Protein 9MX3 (pdb70)

Nearest PDB structures (foldseek):
  8hf0-assembly1_D  TM=8.139E-01  e=1.525E-49  Drosophila melanogaster
  7yym-assembly1_A  TM=5.048E-01  e=7.426E-52  Mus musculus
  7v6c-assembly1_A  TM=5.309E-01  e=4.484E-46  Drosophila melanogaster
  8dgj-assembly1_A  TM=4.889E-01  e=6.807E-45  Drosophila melanogaster
  8dgi-assembly1_A  TM=4.932E-01  e=1.978E-42  Drosophila melanogaster

Sequence (641 aa):
EDEFTPRPYQVELLERAMKKNTIVCLGTGSGKTFIAVMLIKELAHEIRGPFNEGGKRTFFLVNTVPLVNQQAKVIRKHTSLKVGEYVGDMGVDSWNKEKWNQEFEKHQVLVMTAQIFLDILNHGFISLSQVNLLIFDECHHAVKNHPYRQIMRHYKNLEQNDRPRILGLTASVINSKCKPNQVEKKIKELEATLNSRVVTASDLEEVAVQKYATKPKEIIVSYNSDRKSDTSEVIENIINQALEQLSNIEETSNLNDTNSLKQIKKVLRDIKNILDELGPWCAHRVIKSRIRQLEKRESETAEELRTIRELLQSIFEQIINVLKNLEKLQKNNSVEFVSPKVKKLLEILKQYFSNNNNSSKELCGIIFVERRYTAYVLYKLLNELSAKRDDDFSFIKCDFVVGHNSSPSSKEKSTEMNSKKQKEVLKKFRKGECNLLVATSVVEEGIDIPKCNLVVRFDLPKNFRSYVQSKGRARAKNSKYIIMVEEDEKNKFQEDLNQYQEIEKILLRLCHNRDAPSEEDFDSFEDELLPPYMPYGTDGPRVTMSSAISLLHRYCSKLPSDRFTTLTPKFTYIEQNNEEENKMFRCTLRLPINSPLREPITGQPMPSKKLAKRSAALEACKKLHEMGELDDHLLPVKISR

Structure (mmCIF, N/CA/C/O backbone):
data_9MX3
#
_entry.id   9MX3
#
_cell.length_a   1.00
_cell.length_b   1.00
_cell.length_c   1.00
_cell.angle_alpha   90.00
_cell.angle_beta   90.00
_cell.angle_gamma   90.00
#
_symmetry.space_group_name_H-M   'P 1'
#
loop_
_entity.id
_entity.type
_entity.pdbx_description
1 polymer AncD1D2
2 polymer 'RNA (27-MER)'
3 polymer 'RNA (27-MER)'
4 non-polymer "ADENOSINE-5'-DIPHOSPHATE"
#
loop_
_atom_site.group_PDB
_atom_site.id
_atom_site.type_symbol
_atom_site.label_atom_id
_atom_site.label_alt_id
_atom_site.label_comp_id
_atom_site.label_asym_id
_atom_site.label_entity_id
_atom_site.label_seq_id
_atom_site.pdbx_PDB_ins_code
_atom_site.Cartn_x
_atom_site.Cartn_y
_atom_site.Cartn_z
_atom_site.occupancy
_atom_site.B_iso_or_equiv
_atom_site.auth_seq_id
_atom_site.auth_comp_id
_atom_site.auth_asym_id
_atom_site.auth_atom_id
_atom_site.pdbx_PDB_model_num
ATOM 1 N N . GLU A 1 6 ? 121.503 148.599 189.410 1.00 211.51 6 GLU A N 1
ATOM 2 C CA . GLU A 1 6 ? 120.159 148.252 188.967 1.00 211.51 6 GLU A CA 1
ATOM 3 C C . GLU A 1 6 ? 120.040 148.356 187.451 1.00 211.51 6 GLU A C 1
ATOM 4 O O . GLU A 1 6 ? 120.493 149.330 186.851 1.00 211.51 6 GLU A O 1
ATOM 10 N N . ASP A 1 7 ? 119.431 147.349 186.837 1.00 201.22 7 ASP A N 1
ATOM 11 C CA . ASP A 1 7 ? 119.190 147.337 185.405 1.00 201.22 7 ASP A CA 1
ATOM 12 C C . ASP A 1 7 ? 117.826 147.940 185.101 1.00 201.22 7 ASP A C 1
ATOM 13 O O . ASP A 1 7 ? 116.968 148.071 185.978 1.00 201.22 7 ASP A O 1
ATOM 18 N N . GLU A 1 8 ? 117.634 148.301 183.834 1.00 197.00 8 GLU A N 1
ATOM 19 C CA . GLU A 1 8 ? 116.365 148.860 183.372 1.00 197.00 8 GLU A CA 1
ATOM 20 C C . GLU A 1 8 ? 115.355 147.720 183.295 1.00 197.00 8 GLU A C 1
ATOM 21 O O . GLU A 1 8 ? 115.213 147.035 182.280 1.00 197.00 8 GLU A O 1
ATOM 27 N N . PHE A 1 9 ? 114.649 147.508 184.409 1.00 189.46 9 PHE A N 1
ATOM 28 C CA . PHE A 1 9 ? 113.693 146.411 184.499 1.00 189.46 9 PHE A CA 1
ATOM 29 C C . PHE A 1 9 ? 112.658 146.478 183.385 1.00 189.46 9 PHE A C 1
ATOM 30 O O . PHE A 1 9 ? 112.289 145.454 182.801 1.00 189.46 9 PHE A O 1
ATOM 38 N N . THR A 1 10 ? 112.186 147.672 183.076 1.00 184.34 10 THR A N 1
ATOM 39 C CA . THR A 1 10 ? 111.216 147.829 182.006 1.00 184.34 10 THR A CA 1
ATOM 40 C C . THR A 1 10 ? 111.929 147.853 180.663 1.00 184.34 10 THR A C 1
ATOM 41 O O . THR A 1 10 ? 112.722 148.771 180.415 1.00 184.34 10 THR A O 1
ATOM 45 N N . PRO A 1 11 ? 111.695 146.888 179.782 1.00 179.83 11 PRO A N 1
ATOM 46 C CA . PRO A 1 11 ? 112.329 146.934 178.464 1.00 179.83 11 PRO A CA 1
ATOM 47 C C . PRO A 1 11 ? 111.707 148.005 177.587 1.00 179.83 11 PRO A C 1
ATOM 48 O O . PRO A 1 11 ? 110.551 148.400 177.764 1.00 179.83 11 PRO A O 1
ATOM 52 N N . ARG A 1 12 ? 112.491 148.477 176.637 1.00 194.09 12 ARG A N 1
ATOM 53 C CA . ARG A 1 12 ? 111.994 149.413 175.647 1.00 194.09 12 ARG A CA 1
ATOM 54 C C . ARG A 1 12 ? 111.166 148.672 174.598 1.00 194.09 12 ARG A C 1
ATOM 55 O O . ARG A 1 12 ? 111.370 147.478 174.369 1.00 194.09 12 ARG A O 1
ATOM 63 N N . PRO A 1 13 ? 110.213 149.357 173.960 1.00 188.14 13 PRO A N 1
ATOM 64 C CA . PRO A 1 13 ? 109.336 148.664 173.000 1.00 188.14 13 PRO A CA 1
ATOM 65 C C . PRO A 1 13 ? 110.078 147.962 171.874 1.00 188.14 13 PRO A C 1
ATOM 66 O O . PRO A 1 13 ? 109.695 146.851 171.484 1.00 188.14 13 PRO A O 1
ATOM 70 N N . TYR A 1 14 ? 111.140 148.573 171.345 1.00 202.01 14 TYR A N 1
ATOM 71 C CA . TYR A 1 14 ? 111.880 147.925 170.269 1.00 202.01 14 TYR A CA 1
ATOM 72 C C . TYR A 1 14 ? 112.610 146.685 170.764 1.00 202.01 14 TYR A C 1
ATOM 73 O O . TYR A 1 14 ? 112.758 145.717 170.012 1.00 202.01 14 TYR A O 1
ATOM 82 N N . GLN A 1 15 ? 113.052 146.685 172.022 1.00 190.50 15 GLN A N 1
ATOM 83 C CA . GLN A 1 15 ? 113.640 145.478 172.591 1.00 190.50 15 GLN A CA 1
ATOM 84 C C . GLN A 1 15 ? 112.629 144.341 172.625 1.00 190.50 15 GLN A C 1
ATOM 85 O O . GLN A 1 15 ? 112.954 143.197 172.279 1.00 190.50 15 GLN A O 1
ATOM 91 N N . VAL A 1 16 ? 111.395 144.635 173.036 1.00 185.73 16 VAL A N 1
ATOM 92 C CA . VAL A 1 16 ? 110.359 143.610 173.083 1.00 185.73 16 VAL A CA 1
ATOM 93 C C . VAL A 1 16 ? 110.041 143.111 171.680 1.00 185.73 16 VAL A C 1
ATOM 94 O O . VAL A 1 16 ? 109.854 141.907 171.459 1.00 185.73 16 VAL A O 1
ATOM 98 N N . GLU A 1 17 ? 109.969 144.027 170.712 1.00 184.76 17 GLU A N 1
ATOM 99 C CA . GLU A 1 17 ? 109.719 143.617 169.334 1.00 184.76 17 GLU A CA 1
ATOM 100 C C . GLU A 1 17 ? 110.828 142.708 168.816 1.00 184.76 17 GLU A C 1
ATOM 101 O O . GLU A 1 17 ? 110.558 141.690 168.165 1.00 184.76 17 GLU A O 1
ATOM 107 N N . LEU A 1 18 ? 112.085 143.058 169.100 1.00 185.91 18 LEU A N 1
ATOM 108 C CA . LEU A 1 18 ? 113.203 142.226 168.668 1.00 185.91 18 LEU A CA 1
ATOM 109 C C . LEU A 1 18 ? 113.161 140.857 169.332 1.00 185.91 18 LEU A C 1
ATOM 110 O O . LEU A 1 18 ? 113.441 139.840 168.688 1.00 185.91 18 LEU A O 1
ATOM 115 N N . LEU A 1 19 ? 112.828 140.811 170.623 1.00 175.53 19 LEU A N 1
ATOM 116 C CA . LEU A 1 19 ? 112.722 139.528 171.310 1.00 175.53 19 LEU A CA 1
ATOM 117 C C . LEU A 1 19 ? 111.637 138.663 170.686 1.00 175.53 19 LEU A C 1
ATOM 118 O O . LEU A 1 19 ? 111.835 137.461 170.467 1.00 175.53 19 LEU A O 1
ATOM 123 N N . GLU A 1 20 ? 110.482 139.260 170.389 1.00 181.43 20 GLU A N 1
ATOM 124 C CA . GLU A 1 20 ? 109.407 138.511 169.752 1.00 181.43 20 GLU A CA 1
ATOM 125 C C . GLU A 1 20 ? 109.837 137.979 168.393 1.00 181.43 20 GLU A C 1
ATOM 126 O O . GLU A 1 20 ? 109.556 136.824 168.053 1.00 181.43 20 GLU A O 1
ATOM 132 N N . ARG A 1 21 ? 110.522 138.806 167.602 1.00 179.71 21 ARG A N 1
ATOM 133 C CA . ARG A 1 21 ? 110.986 138.349 166.296 1.00 179.71 21 ARG A CA 1
ATOM 134 C C . ARG A 1 21 ? 111.998 137.217 166.429 1.00 179.71 21 ARG A C 1
ATOM 135 O O . ARG A 1 21 ? 111.964 136.251 165.659 1.00 179.71 21 ARG A O 1
ATOM 143 N N . ALA A 1 22 ? 112.907 137.320 167.400 1.00 176.46 22 ALA A N 1
ATOM 144 C CA . ALA A 1 22 ? 113.973 136.333 167.516 1.00 176.46 22 ALA A CA 1
ATOM 145 C C . ALA A 1 22 ? 113.472 135.014 168.083 1.00 176.46 22 ALA A C 1
ATOM 146 O O . ALA A 1 22 ? 114.062 133.963 167.811 1.00 176.46 22 ALA A O 1
ATOM 148 N N . MET A 1 23 ? 112.400 135.043 168.878 1.00 166.56 23 MET A N 1
ATOM 149 C CA . MET A 1 23 ? 111.890 133.802 169.456 1.00 166.56 23 MET A CA 1
ATOM 150 C C . MET A 1 23 ? 111.401 132.843 168.377 1.00 166.56 23 MET A C 1
ATOM 151 O O . MET A 1 23 ? 111.378 131.624 168.582 1.00 166.56 23 MET A O 1
ATOM 156 N N . LYS A 1 24 ? 111.022 133.371 167.213 1.00 165.67 24 LYS A N 1
ATOM 157 C CA . LYS A 1 24 ? 110.439 132.526 166.176 1.00 165.67 24 LYS A CA 1
ATOM 158 C C . LYS A 1 24 ? 111.515 131.796 165.378 1.00 165.67 24 LYS A C 1
ATOM 159 O O . LYS A 1 24 ? 111.574 130.561 165.385 1.00 165.67 24 LYS A O 1
ATOM 165 N N . LYS A 1 25 ? 112.376 132.541 164.687 1.00 168.58 25 LYS A N 1
ATOM 166 C CA . LYS A 1 25 ? 113.317 131.965 163.736 1.00 168.58 25 LYS A CA 1
ATOM 167 C C . LYS A 1 25 ? 114.731 132.400 164.096 1.00 168.58 25 LYS A C 1
ATOM 168 O O . LYS A 1 25 ? 114.950 133.136 165.062 1.00 168.58 25 LYS A O 1
ATOM 174 N N . ASN A 1 26 ? 115.698 131.934 163.310 1.00 147.39 26 ASN A N 1
ATOM 175 C CA . ASN A 1 26 ? 117.073 132.383 163.473 1.00 147.39 26 ASN A CA 1
ATOM 176 C C . ASN A 1 26 ? 117.219 133.802 162.941 1.00 147.39 26 ASN A C 1
ATOM 177 O O . ASN A 1 26 ? 116.768 134.108 161.834 1.00 147.39 26 ASN A O 1
ATOM 182 N N . THR A 1 27 ? 117.854 134.668 163.728 1.00 152.65 27 THR A N 1
ATOM 183 C CA . THR A 1 27 ? 118.015 136.067 163.361 1.00 152.65 27 THR A CA 1
ATOM 184 C C . THR A 1 27 ? 119.398 136.553 163.762 1.00 152.65 27 THR A C 1
ATOM 185 O O . THR A 1 27 ? 120.019 136.014 164.682 1.00 152.65 27 THR A O 1
ATOM 189 N N . ILE A 1 28 ? 119.872 137.581 163.063 1.00 143.50 28 ILE A N 1
ATOM 190 C CA . ILE A 1 28 ? 121.109 138.276 163.398 1.00 143.50 28 ILE A CA 1
ATOM 191 C C . ILE A 1 28 ? 120.765 139.737 163.638 1.00 143.50 28 ILE A C 1
ATOM 192 O O . ILE A 1 28 ? 120.217 140.404 162.752 1.00 143.50 28 ILE A O 1
ATOM 197 N N . VAL A 1 29 ? 121.090 140.236 164.827 1.00 153.67 29 VAL A N 1
ATOM 198 C CA . VAL A 1 29 ? 120.695 141.575 165.248 1.00 153.67 29 VAL A CA 1
ATOM 199 C C . VAL A 1 29 ? 121.807 142.558 164.916 1.00 153.67 29 VAL A C 1
ATOM 200 O O . VAL A 1 29 ? 122.981 142.306 165.210 1.00 153.67 29 VAL A O 1
ATOM 204 N N . CYS A 1 30 ? 121.438 143.680 164.302 1.00 176.36 30 CYS A N 1
ATOM 205 C CA . CYS A 1 30 ? 122.374 144.735 163.927 1.00 176.36 30 CYS A CA 1
ATOM 206 C C . CYS A 1 30 ? 121.943 146.029 164.603 1.00 176.36 30 CYS A C 1
ATOM 207 O O . CYS A 1 30 ? 120.883 146.577 164.281 1.00 176.36 30 CYS A O 1
ATOM 210 N N . LEU A 1 31 ? 122.762 146.517 165.529 1.00 174.47 31 LEU A N 1
ATOM 211 C CA . LEU A 1 31 ? 122.469 147.756 166.231 1.00 174.47 31 LEU A CA 1
ATOM 212 C C . LEU A 1 31 ? 123.777 148.426 166.623 1.00 174.47 31 LEU A C 1
ATOM 213 O O . LEU A 1 31 ? 124.828 147.786 166.699 1.00 174.47 31 LEU A O 1
ATOM 218 N N . GLY A 1 32 ? 123.698 149.734 166.870 1.00 186.27 32 GLY A N 1
ATOM 219 C CA . GLY A 1 32 ? 124.854 150.477 167.316 1.00 186.27 32 GLY A CA 1
ATOM 220 C C . GLY A 1 32 ? 125.169 150.229 168.779 1.00 186.27 32 GLY A C 1
ATOM 221 O O . GLY A 1 32 ? 124.375 149.661 169.529 1.00 186.27 32 GLY A O 1
ATOM 222 N N . THR A 1 33 ? 126.358 150.670 169.183 1.00 186.93 33 THR A N 1
ATOM 223 C CA . THR A 1 33 ? 126.818 150.430 170.543 1.00 186.93 33 THR A CA 1
ATOM 224 C C . THR A 1 33 ? 125.925 151.145 171.547 1.00 186.93 33 THR A C 1
ATOM 225 O O . THR A 1 33 ? 125.420 152.240 171.286 1.00 186.93 33 THR A O 1
ATOM 229 N N . GLY A 1 34 ? 125.725 150.512 172.701 1.00 189.73 34 GLY A N 1
ATOM 230 C CA . GLY A 1 34 ? 124.874 151.053 173.735 1.00 189.73 34 GLY A CA 1
ATOM 231 C C . GLY A 1 34 ? 123.401 150.763 173.569 1.00 189.73 34 GLY A C 1
ATOM 232 O O . GLY A 1 34 ? 122.615 151.111 174.460 1.00 189.73 34 GLY A O 1
ATOM 233 N N . SER A 1 35 ? 122.995 150.134 172.465 1.00 187.18 35 SER A N 1
ATOM 234 C CA . SER A 1 35 ? 121.588 149.797 172.281 1.00 187.18 35 SER A CA 1
ATOM 235 C C . SER A 1 35 ? 121.134 148.756 173.295 1.00 187.18 35 SER A C 1
ATOM 236 O O . SER A 1 35 ? 119.984 148.781 173.745 1.00 187.18 35 SER A O 1
ATOM 239 N N . GLY A 1 36 ? 122.020 147.840 173.672 1.00 177.90 36 GLY A N 1
ATOM 240 C CA . GLY A 1 36 ? 121.689 146.850 174.676 1.00 177.90 36 GLY A CA 1
ATOM 241 C C . GLY A 1 36 ? 121.490 145.453 174.126 1.00 177.90 36 GLY A C 1
ATOM 242 O O . GLY A 1 36 ? 120.601 144.729 174.580 1.00 177.90 36 GLY A O 1
ATOM 243 N N . LYS A 1 37 ? 122.314 145.061 173.151 1.00 163.58 37 LYS A N 1
ATOM 244 C CA . LYS A 1 37 ? 122.186 143.729 172.569 1.00 163.58 37 LYS A CA 1
ATOM 245 C C . LYS A 1 37 ? 122.432 142.638 173.602 1.00 163.58 37 LYS A C 1
ATOM 246 O O . LYS A 1 37 ? 121.811 141.569 173.539 1.00 163.58 37 LYS A O 1
ATOM 252 N N . THR A 1 38 ? 123.325 142.890 174.562 1.00 153.69 38 THR A N 1
ATOM 253 C CA . THR A 1 38 ? 123.552 141.928 175.633 1.00 153.69 38 THR A CA 1
ATOM 254 C C . THR A 1 38 ? 122.286 141.706 176.446 1.00 153.69 38 THR A C 1
ATOM 255 O O . THR A 1 38 ? 121.987 140.575 176.852 1.00 153.69 38 THR A O 1
ATOM 259 N N . PHE A 1 39 ? 121.525 142.773 176.696 1.00 166.38 39 PHE A N 1
ATOM 260 C CA . PHE A 1 39 ? 120.265 142.627 177.416 1.00 166.38 39 PHE A CA 1
ATOM 261 C C . PHE A 1 39 ? 119.277 141.769 176.636 1.00 166.38 39 PHE A C 1
ATOM 262 O O . PHE A 1 39 ? 118.558 140.953 177.221 1.00 166.38 39 PHE A O 1
ATOM 270 N N . ILE A 1 40 ? 119.227 141.942 175.314 1.00 150.37 40 ILE A N 1
ATOM 271 C CA . ILE A 1 40 ? 118.348 141.114 174.493 1.00 150.37 40 ILE A CA 1
ATOM 272 C C . ILE A 1 40 ? 118.764 139.650 174.571 1.00 150.37 40 ILE A C 1
ATOM 273 O O . ILE A 1 40 ? 117.917 138.756 174.699 1.00 150.37 40 ILE A O 1
ATOM 278 N N . ALA A 1 41 ? 120.070 139.379 174.498 1.00 139.73 41 ALA A N 1
ATOM 279 C CA . ALA A 1 41 ? 120.535 138.000 174.605 1.00 139.73 41 ALA A CA 1
ATOM 280 C C . ALA A 1 41 ? 120.170 137.397 175.957 1.00 139.73 41 ALA A C 1
ATOM 281 O O . ALA A 1 41 ? 119.719 136.246 176.034 1.00 139.73 41 ALA A O 1
ATOM 283 N N . VAL A 1 42 ? 120.348 138.165 177.034 1.00 137.90 42 VAL A N 1
ATOM 284 C CA . VAL A 1 42 ? 120.017 137.665 178.367 1.00 137.90 42 VAL A CA 1
ATOM 285 C C . VAL A 1 42 ? 118.525 137.381 178.479 1.00 137.90 42 VAL A C 1
ATOM 286 O O . VAL A 1 42 ? 118.112 136.356 179.037 1.00 137.90 42 VAL A O 1
ATOM 290 N N . MET A 1 43 ? 117.693 138.281 177.955 1.00 148.66 43 MET A N 1
ATOM 291 C CA . MET A 1 43 ? 116.252 138.065 178.008 1.00 148.66 43 MET A CA 1
ATOM 292 C C . MET A 1 43 ? 115.853 136.818 177.232 1.00 148.66 43 MET A C 1
ATOM 293 O O . MET A 1 43 ? 115.013 136.033 177.690 1.00 148.66 43 MET A O 1
ATOM 298 N N . LEU A 1 44 ? 116.446 136.615 176.054 1.00 140.15 44 LEU A N 1
ATOM 299 C CA . LEU A 1 44 ? 116.130 135.425 175.272 1.00 140.15 44 LEU A CA 1
ATOM 300 C C . LEU A 1 44 ? 116.550 134.159 176.004 1.00 140.15 44 LEU A C 1
ATOM 301 O O . LEU A 1 44 ? 115.845 133.145 175.959 1.00 140.15 44 LEU A O 1
ATOM 306 N N . ILE A 1 45 ? 117.701 134.195 176.679 1.00 139.91 45 ILE A N 1
ATOM 307 C CA . ILE A 1 45 ? 118.113 133.045 177.480 1.00 139.91 45 ILE A CA 1
ATOM 308 C C . ILE A 1 45 ? 117.108 132.787 178.595 1.00 139.91 45 ILE A C 1
ATOM 309 O O . ILE A 1 45 ? 116.757 131.637 178.883 1.00 139.91 45 ILE A O 1
ATOM 314 N N . LYS A 1 46 ? 116.621 133.853 179.232 1.00 156.80 46 LYS A N 1
ATOM 315 C CA . LYS A 1 46 ? 115.655 133.687 180.314 1.00 156.80 46 LYS A CA 1
ATOM 316 C C . LYS A 1 46 ? 114.342 133.095 179.812 1.00 156.80 46 LYS A C 1
ATOM 317 O O . LYS A 1 46 ? 113.698 132.315 180.522 1.00 156.80 46 LYS A O 1
ATOM 323 N N . GLU A 1 47 ? 113.922 133.466 178.600 1.00 157.00 47 GLU A N 1
ATOM 324 C CA . GLU A 1 47 ? 112.625 133.012 178.100 1.00 157.00 47 GLU A CA 1
ATOM 325 C C . GLU A 1 47 ? 112.576 131.498 177.934 1.00 157.00 47 GLU A C 1
ATOM 326 O O . GLU A 1 47 ? 111.586 130.860 178.308 1.00 157.00 47 GLU A O 1
ATOM 332 N N . LEU A 1 48 ? 113.631 130.903 177.375 1.00 146.08 48 LEU A N 1
ATOM 333 C CA . LEU A 1 48 ? 113.656 129.474 177.081 1.00 146.08 48 LEU A CA 1
ATOM 334 C C . LEU A 1 48 ? 114.198 128.643 178.234 1.00 146.08 48 LEU A C 1
ATOM 335 O O . LEU A 1 48 ? 114.696 127.534 178.010 1.00 146.08 48 LEU A O 1
ATOM 340 N N . ALA A 1 49 ? 114.103 129.142 179.467 1.00 151.33 49 ALA A N 1
ATOM 341 C CA . ALA A 1 49 ? 114.714 128.467 180.605 1.00 151.33 49 ALA A CA 1
ATOM 342 C C . ALA A 1 49 ? 114.005 127.178 180.996 1.00 151.33 49 ALA A C 1
ATOM 343 O O . ALA A 1 49 ? 114.531 126.440 181.835 1.00 151.33 49 ALA A O 1
ATOM 345 N N . HIS A 1 50 ? 112.837 126.886 180.427 1.00 162.38 50 HIS A N 1
ATOM 346 C CA . HIS A 1 50 ? 112.106 125.691 180.824 1.00 162.38 50 HIS A CA 1
ATOM 347 C C . HIS A 1 50 ? 112.642 124.417 180.184 1.00 162.38 50 HIS A C 1
ATOM 348 O O . HIS A 1 50 ? 112.258 123.324 180.611 1.00 162.38 50 HIS A O 1
ATOM 355 N N . GLU A 1 51 ? 113.508 124.520 179.177 1.00 151.89 51 GLU A N 1
ATOM 356 C CA . GLU A 1 51 ? 114.098 123.341 178.560 1.00 151.89 51 GLU A CA 1
ATOM 357 C C . GLU A 1 51 ? 115.433 122.949 179.176 1.00 151.89 51 GLU A C 1
ATOM 358 O O . GLU A 1 51 ? 115.963 121.886 178.837 1.00 151.89 51 GLU A O 1
ATOM 364 N N . ILE A 1 52 ? 115.980 123.767 180.067 1.00 142.78 52 ILE A N 1
ATOM 365 C CA . ILE A 1 52 ? 117.332 123.556 180.575 1.00 142.78 52 ILE A CA 1
ATOM 366 C C . ILE A 1 52 ? 117.346 122.582 181.742 1.00 142.78 52 ILE A C 1
ATOM 367 O O . ILE A 1 52 ? 118.176 121.671 181.794 1.00 142.78 52 ILE A O 1
ATOM 372 N N . ARG A 1 53 ? 116.434 122.753 182.695 1.00 149.77 53 ARG A N 1
ATOM 373 C CA . ARG A 1 53 ? 116.437 121.930 183.896 1.00 149.77 53 ARG A CA 1
ATOM 374 C C . ARG A 1 53 ? 116.105 120.483 183.554 1.00 149.77 53 ARG A C 1
ATOM 375 O O . ARG A 1 53 ? 115.147 120.208 182.827 1.00 149.77 53 ARG A O 1
ATOM 383 N N . GLY A 1 54 ? 116.902 119.560 184.086 1.00 150.02 54 GLY A N 1
ATOM 384 C CA . GLY A 1 54 ? 116.762 118.156 183.785 1.00 150.02 54 GLY A CA 1
ATOM 385 C C . GLY A 1 54 ? 118.105 117.455 183.758 1.00 150.02 54 GLY A C 1
ATOM 386 O O . GLY A 1 54 ? 119.120 118.025 183.350 1.00 150.02 54 GLY A O 1
ATOM 387 N N . PRO A 1 55 ? 118.135 116.198 184.203 1.00 159.03 55 PRO A N 1
ATOM 388 C CA . PRO A 1 55 ? 119.405 115.466 184.258 1.00 159.03 55 PRO A CA 1
ATOM 389 C C . PRO A 1 55 ? 120.007 115.268 182.876 1.00 159.03 55 PRO A C 1
ATOM 390 O O . PRO A 1 55 ? 119.300 115.154 181.874 1.00 159.03 55 PRO A O 1
ATOM 394 N N . PHE A 1 56 ? 121.336 115.234 182.833 1.00 159.01 56 PHE A N 1
ATOM 395 C CA . PHE A 1 56 ? 122.077 115.120 181.586 1.00 159.01 56 PHE A CA 1
ATOM 396 C C . PHE A 1 56 ? 122.364 113.681 181.185 1.00 159.01 56 PHE A C 1
ATOM 397 O O . PHE A 1 56 ? 122.894 113.453 180.093 1.00 159.01 56 PHE A O 1
ATOM 405 N N . ASN A 1 57 ? 122.029 112.709 182.024 1.00 176.45 57 ASN A N 1
ATOM 406 C CA . ASN A 1 57 ? 122.347 111.317 181.742 1.00 176.45 57 ASN A CA 1
ATOM 407 C C . ASN A 1 57 ? 121.302 110.624 180.878 1.00 176.45 57 ASN A C 1
ATOM 408 O O . ASN A 1 57 ? 121.480 109.449 180.545 1.00 176.45 57 ASN A O 1
ATOM 413 N N . GLU A 1 58 ? 120.220 111.313 180.505 1.00 178.40 58 GLU A N 1
ATOM 414 C CA . GLU A 1 58 ? 119.172 110.674 179.718 1.00 178.40 58 GLU A CA 1
ATOM 415 C C . GLU A 1 58 ? 118.629 111.560 178.601 1.00 178.40 58 GLU A C 1
ATOM 416 O O . GLU A 1 58 ? 117.628 111.190 177.975 1.00 178.40 58 GLU A O 1
ATOM 422 N N . GLY A 1 59 ? 119.253 112.699 178.316 1.00 158.79 59 GLY A N 1
ATOM 423 C CA . GLY A 1 59 ? 118.774 113.539 177.238 1.00 158.79 59 GLY A CA 1
ATOM 424 C C . GLY A 1 59 ? 118.460 114.970 177.622 1.00 158.79 59 GLY A C 1
ATOM 425 O O . GLY A 1 59 ? 117.626 115.617 176.983 1.00 158.79 59 GLY A O 1
ATOM 426 N N . GLY A 1 60 ? 119.109 115.476 178.664 1.00 159.15 60 GLY A N 1
ATOM 427 C CA . GLY A 1 60 ? 118.968 116.873 179.014 1.00 159.15 60 GLY A CA 1
ATOM 428 C C . GLY A 1 60 ? 119.653 117.776 178.005 1.00 159.15 60 GLY A C 1
ATOM 429 O O . GLY A 1 60 ? 120.405 117.338 177.134 1.00 159.15 60 GLY A O 1
ATOM 430 N N . LYS A 1 61 ? 119.384 119.074 178.127 1.00 129.84 61 LYS A N 1
ATOM 431 C CA . LYS A 1 61 ? 119.921 120.062 177.204 1.00 129.84 61 LYS A CA 1
ATOM 432 C C . LYS A 1 61 ? 120.548 121.212 177.978 1.00 129.84 61 LYS A C 1
ATOM 433 O O . LYS A 1 61 ? 120.193 121.470 179.130 1.00 129.84 61 LYS A O 1
ATOM 439 N N . ARG A 1 62 ? 121.494 121.893 177.333 1.00 116.48 62 ARG A N 1
ATOM 440 C CA . ARG A 1 62 ? 122.222 122.995 177.947 1.00 116.48 62 ARG A CA 1
ATOM 441 C C . ARG A 1 62 ? 122.411 124.113 176.929 1.00 116.48 62 ARG A C 1
ATOM 442 O O . ARG A 1 62 ? 122.335 123.895 175.719 1.00 116.48 62 ARG A O 1
ATOM 450 N N . THR A 1 63 ? 122.664 125.317 177.439 1.00 103.85 63 THR A N 1
ATOM 451 C CA . THR A 1 63 ? 122.824 126.519 176.628 1.00 103.85 63 THR A CA 1
ATOM 452 C C . THR A 1 63 ? 124.279 126.967 176.630 1.00 103.85 63 THR A C 1
ATOM 453 O O . THR A 1 63 ? 124.930 126.976 177.678 1.00 103.85 63 THR A O 1
ATOM 457 N N . PHE A 1 64 ? 124.783 127.354 175.461 1.00 93.08 64 PHE A N 1
ATOM 458 C CA . PHE A 1 64 ? 126.184 127.707 175.287 1.00 93.08 64 PHE A CA 1
ATOM 459 C C . PHE A 1 64 ? 126.331 129.165 174.872 1.00 93.08 64 PHE A C 1
ATOM 460 O O . PHE A 1 64 ? 125.446 129.740 174.234 1.00 93.08 64 PHE A O 1
ATOM 468 N N . PHE A 1 65 ? 127.465 129.753 175.246 1.00 99.67 65 PHE A N 1
ATOM 469 C CA . PHE A 1 65 ? 127.833 131.116 174.887 1.00 99.67 65 PHE A CA 1
ATOM 470 C C . PHE A 1 65 ? 129.280 131.120 174.417 1.00 99.67 65 PHE A C 1
ATOM 471 O O . PHE A 1 65 ? 130.128 130.442 175.001 1.00 99.67 65 PHE A O 1
ATOM 479 N N . LEU A 1 66 ? 129.564 131.883 173.367 1.00 113.54 66 LEU A N 1
ATOM 480 C CA . LEU A 1 66 ? 130.893 131.917 172.775 1.00 113.54 66 LEU A CA 1
ATOM 481 C C . LEU A 1 66 ? 131.391 133.351 172.682 1.00 113.54 66 LEU A C 1
ATOM 482 O O . LEU A 1 66 ? 130.609 134.286 172.499 1.00 113.54 66 LEU A O 1
ATOM 487 N N . VAL A 1 67 ? 132.707 133.513 172.813 1.00 104.38 67 VAL A N 1
ATOM 488 C CA . VAL A 1 67 ? 133.373 134.803 172.731 1.00 104.38 67 VAL A CA 1
ATOM 489 C C . VAL A 1 67 ? 134.706 134.612 172.018 1.00 104.38 67 VAL A C 1
ATOM 490 O O . VAL A 1 67 ? 135.095 133.495 171.674 1.00 104.38 67 VAL A O 1
ATOM 494 N N . ASN A 1 68 ? 135.414 135.718 171.805 1.00 107.24 68 ASN A N 1
ATOM 495 C CA . ASN A 1 68 ? 136.674 135.725 171.069 1.00 107.24 68 ASN A CA 1
ATOM 496 C C . ASN A 1 68 ? 137.898 135.891 171.950 1.00 107.24 68 ASN A C 1
ATOM 497 O O . ASN A 1 68 ? 138.895 135.201 171.739 1.00 107.24 68 ASN A O 1
ATOM 502 N N . THR A 1 69 ? 137.859 136.790 172.928 1.00 98.10 69 THR A N 1
ATOM 503 C CA . THR A 1 69 ? 139.016 137.107 173.749 1.00 98.10 69 THR A CA 1
ATOM 504 C C . THR A 1 69 ? 138.797 136.659 175.187 1.00 98.10 69 THR A C 1
ATOM 505 O O . THR A 1 69 ? 137.666 136.547 175.665 1.00 98.10 69 THR A O 1
ATOM 509 N N . VAL A 1 70 ? 139.912 136.411 175.876 1.00 103.79 70 VAL A N 1
ATOM 510 C CA . VAL A 1 70 ? 139.844 135.915 177.251 1.00 103.79 70 VAL A CA 1
ATOM 511 C C . VAL A 1 70 ? 139.120 136.876 178.187 1.00 103.79 70 VAL A C 1
ATOM 512 O O . VAL A 1 70 ? 138.263 136.419 178.958 1.00 103.79 70 VAL A O 1
ATOM 516 N N . PRO A 1 71 ? 139.410 138.183 178.194 1.00 105.11 71 PRO A N 1
ATOM 517 C CA . PRO A 1 71 ? 138.753 139.056 179.184 1.00 105.11 71 PRO A CA 1
ATOM 518 C C . PRO A 1 71 ? 137.240 139.126 179.060 1.00 105.11 71 PRO A C 1
ATOM 519 O O . PRO A 1 71 ? 136.567 139.425 180.054 1.00 105.11 71 PRO A O 1
ATOM 523 N N . LEU A 1 72 ? 136.680 138.869 177.877 1.00 114.64 72 LEU A N 1
ATOM 524 C CA . LEU A 1 72 ? 135.232 138.960 177.713 1.00 114.64 72 LEU A CA 1
ATOM 525 C C . LEU A 1 72 ? 134.485 137.883 178.489 1.00 114.64 72 LEU A C 1
ATOM 526 O O . LEU A 1 72 ? 133.306 138.075 178.812 1.00 114.64 72 LEU A O 1
ATOM 531 N N . VAL A 1 73 ? 135.139 136.757 178.779 1.00 109.70 73 VAL A N 1
ATOM 532 C CA . VAL A 1 73 ? 134.486 135.682 179.517 1.00 109.70 73 VAL A CA 1
ATOM 533 C C . VAL A 1 73 ? 133.992 136.188 180.864 1.00 109.70 73 VAL A C 1
ATOM 534 O O . VAL A 1 73 ? 132.836 135.969 181.244 1.00 109.70 73 VAL A O 1
ATOM 538 N N . ASN A 1 74 ? 134.861 136.881 181.600 1.00 131.06 74 ASN A N 1
ATOM 539 C CA . ASN A 1 74 ? 134.481 137.386 182.913 1.00 131.06 74 ASN A CA 1
ATOM 540 C C . ASN A 1 74 ? 133.347 138.396 182.811 1.00 131.06 74 ASN A C 1
ATOM 541 O O . ASN A 1 74 ? 132.409 138.364 183.614 1.00 131.06 74 ASN A O 1
ATOM 546 N N . GLN A 1 75 ? 133.409 139.291 181.824 1.00 140.71 75 GLN A N 1
ATOM 547 C CA . GLN A 1 75 ? 132.363 140.299 181.675 1.00 140.71 75 GLN A CA 1
ATOM 548 C C . GLN A 1 75 ? 131.007 139.652 181.441 1.00 140.71 75 GLN A C 1
ATOM 549 O O . GLN A 1 75 ? 130.025 139.959 182.133 1.00 140.71 75 GLN A O 1
ATOM 555 N N . GLN A 1 76 ? 130.929 138.754 180.460 1.00 130.49 76 GLN A N 1
ATOM 556 C CA . GLN A 1 76 ? 129.638 138.171 180.119 1.00 130.49 76 GLN A CA 1
ATOM 557 C C . GLN A 1 76 ? 129.129 137.269 181.234 1.00 130.49 76 GLN A C 1
ATOM 558 O O . GLN A 1 76 ? 127.928 137.264 181.535 1.00 130.49 76 GLN A O 1
ATOM 564 N N . ALA A 1 77 ? 130.023 136.505 181.870 1.00 128.69 77 ALA A N 1
ATOM 565 C CA . ALA A 1 77 ? 129.604 135.679 182.994 1.00 128.69 77 ALA A CA 1
ATOM 566 C C . ALA A 1 77 ? 129.066 136.535 184.126 1.00 128.69 77 ALA A C 1
ATOM 567 O O . ALA A 1 77 ? 128.046 136.197 184.737 1.00 128.69 77 ALA A O 1
ATOM 569 N N . LYS A 1 78 ? 129.732 137.651 184.421 1.00 131.15 78 LYS A N 1
ATOM 570 C CA . LYS A 1 78 ? 129.265 138.534 185.481 1.00 131.15 78 LYS A CA 1
ATOM 571 C C . LYS A 1 78 ? 127.899 139.117 185.149 1.00 131.15 78 LYS A C 1
ATOM 572 O O . LYS A 1 78 ? 127.017 139.178 186.012 1.00 131.15 78 LYS A O 1
ATOM 578 N N . VAL A 1 79 ? 127.701 139.537 183.897 1.00 127.11 79 VAL A N 1
ATOM 579 C CA . VAL A 1 79 ? 126.417 140.118 183.509 1.00 127.11 79 VAL A CA 1
ATOM 580 C C . VAL A 1 79 ? 125.302 139.086 183.648 1.00 127.11 79 VAL A C 1
ATOM 581 O O . VAL A 1 79 ? 124.235 139.367 184.208 1.00 127.11 79 VAL A O 1
ATOM 585 N N . ILE A 1 80 ? 125.541 137.871 183.143 1.00 129.20 80 ILE A N 1
ATOM 586 C CA . ILE A 1 80 ? 124.521 136.827 183.209 1.00 129.20 80 ILE A CA 1
ATOM 587 C C . ILE A 1 80 ? 124.213 136.470 184.655 1.00 129.20 80 ILE A C 1
ATOM 588 O O . ILE A 1 80 ? 123.046 136.339 185.044 1.00 129.20 80 ILE A O 1
ATOM 593 N N . ARG A 1 81 ? 125.250 136.313 185.478 1.00 131.27 81 ARG A N 1
ATOM 594 C CA . ARG A 1 81 ? 125.045 135.969 186.878 1.00 131.27 81 ARG A CA 1
ATOM 595 C C . ARG A 1 81 ? 124.294 137.065 187.616 1.00 131.27 81 ARG A C 1
ATOM 596 O O . ARG A 1 81 ? 123.498 136.773 188.514 1.00 131.27 81 ARG A O 1
ATOM 604 N N . LYS A 1 82 ? 124.532 138.327 187.259 1.00 155.30 82 LYS A N 1
ATOM 605 C CA . LYS A 1 82 ? 123.844 139.423 187.932 1.00 155.30 82 LYS A CA 1
ATOM 606 C C . LYS A 1 82 ? 122.378 139.503 187.525 1.00 155.30 82 LYS A C 1
ATOM 607 O O . LYS A 1 82 ? 121.501 139.667 188.382 1.00 155.30 82 LYS A O 1
ATOM 613 N N . HIS A 1 83 ? 122.086 139.392 186.227 1.00 153.51 83 HIS A N 1
ATOM 614 C CA . HIS A 1 83 ? 120.732 139.669 185.764 1.00 153.51 83 HIS A CA 1
ATOM 615 C C . HIS A 1 83 ? 119.759 138.526 186.011 1.00 153.51 83 HIS A C 1
ATOM 616 O O . HIS A 1 83 ? 118.553 138.774 186.118 1.00 153.51 83 HIS A O 1
ATOM 623 N N . THR A 1 84 ? 120.240 137.290 186.108 1.00 153.66 84 THR A N 1
ATOM 624 C CA . THR A 1 84 ? 119.356 136.149 186.292 1.00 153.66 84 THR A CA 1
ATOM 625 C C . THR A 1 84 ? 120.051 135.115 187.167 1.00 153.66 84 THR A C 1
ATOM 626 O O . THR A 1 84 ? 121.278 135.105 187.294 1.00 153.66 84 THR A O 1
ATOM 630 N N . SER A 1 85 ? 119.248 134.245 187.774 1.00 155.95 85 SER A N 1
ATOM 631 C CA . SER A 1 85 ? 119.723 133.300 188.781 1.00 155.95 85 SER A CA 1
ATOM 632 C C . SER A 1 85 ? 119.818 131.906 188.165 1.00 155.95 85 SER A C 1
ATOM 633 O O . SER A 1 85 ? 118.915 131.082 188.300 1.00 155.95 85 SER A O 1
ATOM 636 N N . LEU A 1 86 ? 120.938 131.643 187.496 1.00 146.95 86 LEU A N 1
ATOM 637 C CA . LEU A 1 86 ? 121.254 130.318 186.981 1.00 146.95 86 LEU A CA 1
ATOM 638 C C . LEU A 1 86 ? 122.724 130.021 187.232 1.00 146.95 86 LEU A C 1
ATOM 639 O O . LEU A 1 86 ? 123.551 130.925 187.358 1.00 146.95 86 LEU A O 1
ATOM 644 N N . LYS A 1 87 ? 123.039 128.732 187.308 1.00 136.26 87 LYS A N 1
ATOM 645 C CA . LYS A 1 87 ? 124.422 128.311 187.471 1.00 136.26 87 LYS A CA 1
ATOM 646 C C . LYS A 1 87 ? 125.195 128.575 186.188 1.00 136.26 87 LYS A C 1
ATOM 647 O O . LYS A 1 87 ? 124.735 128.228 185.096 1.00 136.26 87 LYS A O 1
ATOM 653 N N . VAL A 1 88 ? 126.365 129.196 186.314 1.00 113.25 88 VAL A N 1
ATOM 654 C CA . VAL A 1 88 ? 127.174 129.589 185.168 1.00 113.25 88 VAL A CA 1
ATOM 655 C C . VAL A 1 88 ? 128.585 129.056 185.352 1.00 113.25 88 VAL A C 1
ATOM 656 O O . VAL A 1 88 ? 129.143 12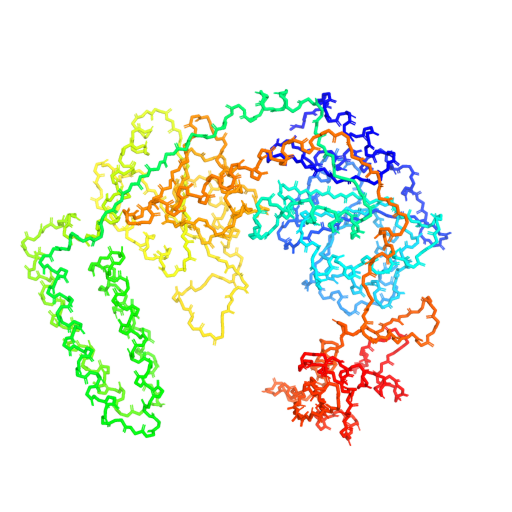9.119 186.452 1.00 113.25 88 VAL A O 1
ATOM 660 N N . GLY A 1 89 ? 129.159 128.532 184.277 1.00 93.75 89 GLY A N 1
ATOM 661 C CA . GLY A 1 89 ? 130.533 128.076 184.310 1.00 93.75 89 GLY A CA 1
ATOM 662 C C . GLY A 1 89 ? 131.427 128.906 183.416 1.00 93.75 89 GLY A C 1
ATOM 663 O O . GLY A 1 89 ? 130.940 129.612 182.531 1.00 93.75 89 GLY A O 1
ATOM 664 N N . GLU A 1 90 ? 132.736 128.842 183.644 1.00 118.06 90 GLU A N 1
ATOM 665 C CA . GLU A 1 90 ? 133.716 129.544 182.828 1.00 118.06 90 GLU A CA 1
ATOM 666 C C . GLU A 1 90 ? 134.865 128.598 182.520 1.00 118.06 90 GLU A C 1
ATOM 667 O O . GLU A 1 90 ? 135.341 127.888 183.410 1.00 118.06 90 GLU A O 1
ATOM 673 N N . TYR A 1 91 ? 135.309 128.588 181.268 1.00 120.82 91 TYR A N 1
ATOM 674 C CA . TYR A 1 91 ? 136.402 127.725 180.847 1.00 120.82 91 TYR A CA 1
ATOM 675 C C . TYR A 1 91 ? 137.238 128.451 179.807 1.00 120.82 91 TYR A C 1
ATOM 676 O O . TYR A 1 91 ? 136.695 128.991 178.840 1.00 120.82 91 TYR A O 1
ATOM 685 N N . VAL A 1 92 ? 138.553 128.466 180.007 1.00 113.59 92 VAL A N 1
ATOM 686 C CA . VAL A 1 92 ? 139.496 129.042 179.062 1.00 113.59 92 VAL A CA 1
ATOM 687 C C . VAL A 1 92 ? 140.669 128.082 178.908 1.00 113.59 92 VAL A C 1
ATOM 688 O O . VAL A 1 92 ? 140.682 126.990 179.476 1.00 113.59 92 VAL A O 1
ATOM 692 N N . GLY A 1 93 ? 141.659 128.498 178.132 1.00 127.73 93 GLY A N 1
ATOM 693 C CA . GLY A 1 93 ? 142.763 127.628 177.795 1.00 127.73 93 GLY A CA 1
ATOM 694 C C . GLY A 1 93 ? 143.863 127.533 178.817 1.00 127.73 93 GLY A C 1
ATOM 695 O O . GLY A 1 93 ? 144.890 126.908 178.544 1.00 127.73 93 GLY A O 1
ATOM 696 N N . ASP A 1 94 ? 143.690 128.135 179.992 1.00 150.97 94 ASP A N 1
ATOM 697 C CA . ASP A 1 94 ? 144.748 128.163 180.992 1.00 150.97 94 ASP A CA 1
ATOM 698 C C . ASP A 1 94 ? 144.614 127.086 182.059 1.00 150.97 94 ASP A C 1
ATOM 699 O O . ASP A 1 94 ? 145.616 126.735 182.688 1.00 150.97 94 ASP A O 1
ATOM 704 N N . MET A 1 95 ? 143.416 126.547 182.279 1.00 137.85 95 MET A N 1
ATOM 705 C CA . MET A 1 95 ? 143.236 125.533 183.310 1.00 137.85 95 MET A CA 1
ATOM 706 C C . MET A 1 95 ? 143.768 124.167 182.909 1.00 137.85 95 MET A C 1
ATOM 707 O O . MET A 1 95 ? 143.619 123.216 183.682 1.00 137.85 95 MET A O 1
ATOM 712 N N . GLY A 1 96 ? 144.384 124.040 181.740 1.00 147.85 96 GLY A N 1
ATOM 713 C CA . GLY A 1 96 ? 144.819 122.734 181.282 1.00 147.85 96 GLY A CA 1
ATOM 714 C C . GLY A 1 96 ? 143.677 121.778 181.021 1.00 147.85 96 GLY A C 1
ATOM 715 O O . GLY A 1 96 ? 143.736 120.619 181.449 1.00 147.85 96 GLY A O 1
ATOM 716 N N . VAL A 1 97 ? 142.635 122.236 180.330 1.00 144.40 97 VAL A N 1
ATOM 717 C CA . VAL A 1 97 ? 141.464 121.416 180.042 1.00 144.40 97 VAL A CA 1
ATOM 718 C C . VAL A 1 97 ? 141.809 120.353 179.007 1.00 144.40 97 VAL A C 1
ATOM 719 O O . VAL A 1 97 ? 140.969 119.518 178.658 1.00 144.40 97 VAL A O 1
ATOM 723 N N . ASP A 1 98 ? 143.041 120.382 178.503 1.00 155.35 98 ASP A N 1
ATOM 724 C CA . ASP A 1 98 ? 143.470 119.381 177.535 1.00 155.35 98 ASP A CA 1
ATOM 725 C C . ASP A 1 98 ? 143.501 117.987 178.148 1.00 155.35 98 ASP A C 1
ATOM 726 O O . ASP A 1 98 ? 143.138 117.005 177.491 1.00 155.35 98 ASP A O 1
ATOM 731 N N . SER A 1 99 ? 143.927 117.880 179.402 1.00 153.36 99 SER A N 1
ATOM 732 C CA . SER A 1 99 ? 144.172 116.588 180.030 1.00 153.36 99 SER A CA 1
ATOM 733 C C . SER A 1 99 ? 142.923 115.950 180.623 1.00 153.36 99 SER A C 1
ATOM 734 O O . SER A 1 99 ? 143.013 114.833 181.141 1.00 153.36 99 SER A O 1
ATOM 737 N N . TRP A 1 100 ? 141.774 116.615 180.571 1.00 141.35 100 TRP A N 1
ATOM 738 C CA . TRP A 1 100 ? 140.563 116.045 181.141 1.00 141.35 100 TRP A CA 1
ATOM 739 C C . TRP A 1 100 ? 140.115 114.822 180.346 1.00 141.35 100 TRP A C 1
ATOM 740 O O . TRP A 1 100 ? 140.456 114.648 179.174 1.00 141.35 100 TRP A O 1
ATOM 751 N N . ASN A 1 101 ? 139.342 113.967 181.003 1.00 149.75 101 ASN A N 1
ATOM 752 C CA . ASN A 1 101 ? 138.780 112.774 180.388 1.00 149.75 101 ASN A CA 1
ATOM 753 C C . ASN A 1 101 ? 137.277 112.950 180.200 1.00 149.75 101 ASN A C 1
ATOM 754 O O . ASN A 1 101 ? 136.712 114.014 180.464 1.00 149.75 101 ASN A O 1
ATOM 759 N N . LYS A 1 102 ? 136.630 111.879 179.738 1.00 145.22 102 LYS A N 1
ATOM 760 C CA . LYS A 1 102 ? 135.194 111.936 179.493 1.00 145.22 102 LYS A CA 1
ATOM 761 C C . LYS A 1 102 ? 134.414 112.144 180.784 1.00 145.22 102 LYS A C 1
ATOM 762 O O . LYS A 1 102 ? 133.412 112.869 180.803 1.00 145.22 102 LYS A O 1
ATOM 768 N N . GLU A 1 103 ? 134.850 111.509 181.874 1.00 150.05 103 GLU A N 1
ATOM 769 C CA . GLU A 1 103 ? 134.105 111.579 183.126 1.00 150.05 103 GLU A CA 1
ATOM 770 C C . GLU A 1 103 ? 134.086 112.995 183.691 1.00 150.05 103 GLU A C 1
ATOM 771 O O . GLU A 1 103 ? 133.047 113.465 184.170 1.00 150.05 103 GLU A O 1
ATOM 777 N N . LYS A 1 104 ? 135.228 113.683 183.657 1.00 145.13 104 LYS A N 1
ATOM 778 C CA . LYS A 1 104 ? 135.278 115.054 184.154 1.00 145.13 104 LYS A CA 1
ATOM 779 C C . LYS A 1 104 ? 134.376 115.965 183.332 1.00 145.13 104 LYS A C 1
ATOM 780 O O . LYS A 1 104 ? 133.649 116.802 183.886 1.00 145.13 104 LYS A O 1
ATOM 786 N N . TRP A 1 105 ? 134.404 115.807 182.009 1.00 127.90 105 TRP A N 1
ATOM 787 C CA . TRP A 1 105 ? 133.533 116.598 181.150 1.00 127.90 105 TRP A CA 1
ATOM 788 C C . TRP A 1 105 ? 132.067 116.326 181.460 1.00 127.90 105 TRP A C 1
ATOM 789 O O . TRP A 1 105 ? 131.252 117.254 181.507 1.00 127.90 105 TRP A O 1
ATOM 800 N N . ASN A 1 106 ? 131.712 115.056 181.668 1.00 141.06 106 ASN A N 1
ATOM 801 C CA . ASN A 1 106 ? 130.328 114.721 181.980 1.00 141.06 106 ASN A CA 1
ATOM 802 C C . ASN A 1 106 ? 129.902 115.326 183.310 1.00 141.06 106 ASN A C 1
ATOM 803 O O . ASN A 1 106 ? 128.781 115.829 183.439 1.00 141.06 106 ASN A O 1
ATOM 808 N N . GLN A 1 107 ? 130.784 115.284 184.310 1.00 150.75 107 GLN A N 1
ATOM 809 C CA . GLN A 1 107 ? 130.464 115.902 185.591 1.00 150.75 107 GLN A CA 1
ATOM 810 C C . GLN A 1 107 ? 130.241 117.399 185.435 1.00 150.75 107 GLN A C 1
ATOM 811 O O . GLN A 1 107 ? 129.290 117.959 185.994 1.00 150.75 107 GLN A O 1
ATOM 817 N N . GLU A 1 108 ? 131.107 118.063 184.666 1.00 141.14 108 GLU A N 1
ATOM 818 C CA . GLU A 1 108 ? 130.949 119.498 184.456 1.00 141.14 108 GLU A CA 1
ATOM 819 C C . GLU A 1 108 ? 129.644 119.811 183.741 1.00 141.14 108 GLU A C 1
ATOM 820 O O . GLU A 1 108 ? 128.941 120.760 184.107 1.00 141.14 108 GLU A O 1
ATOM 826 N N . PHE A 1 109 ? 129.301 119.024 182.721 1.00 137.19 109 PHE A N 1
ATOM 827 C CA . PHE A 1 109 ? 128.055 119.251 181.996 1.00 137.19 109 PHE A CA 1
ATOM 828 C C . PHE A 1 109 ? 126.848 119.043 182.898 1.00 137.19 109 PHE A C 1
ATOM 829 O O . PHE A 1 109 ? 125.873 119.801 182.828 1.00 137.19 109 PHE A O 1
ATOM 837 N N . GLU A 1 110 ? 126.888 118.017 183.745 1.00 151.67 110 GLU A N 1
ATOM 838 C CA . GLU A 1 110 ? 125.771 117.766 184.648 1.00 151.67 110 GLU A CA 1
ATOM 839 C C . GLU A 1 110 ? 125.622 118.883 185.670 1.00 151.67 110 GLU A C 1
ATOM 840 O O . GLU A 1 110 ? 124.499 119.278 186.008 1.00 151.67 110 GLU A O 1
ATOM 846 N N . LYS A 1 111 ? 126.740 119.412 186.172 1.00 153.80 111 LYS A N 1
ATOM 847 C CA . LYS A 1 111 ? 126.669 120.377 187.263 1.00 153.80 111 LYS A CA 1
ATOM 848 C C . LYS A 1 111 ? 126.100 121.718 186.809 1.00 153.80 111 LYS A C 1
ATOM 849 O O . LYS A 1 111 ? 125.324 122.345 187.539 1.00 153.80 111 LYS A O 1
ATOM 855 N N . HIS A 1 112 ? 126.468 122.177 185.617 1.00 141.34 112 HIS A N 1
ATOM 856 C CA . HIS A 1 112 ? 126.161 123.530 185.176 1.00 141.34 112 HIS A CA 1
ATOM 857 C C . HIS A 1 112 ? 124.941 123.561 184.260 1.00 141.34 112 HIS A C 1
ATOM 858 O O . HIS A 1 112 ? 124.436 122.533 183.806 1.00 141.34 112 HIS A O 1
ATOM 865 N N . GLN A 1 113 ? 124.470 124.775 183.995 1.00 132.66 113 GLN A N 1
ATOM 866 C CA . GLN A 1 113 ? 123.339 125.024 183.110 1.00 132.66 113 GLN A CA 1
ATOM 867 C C . GLN A 1 113 ? 123.684 125.927 181.938 1.00 132.66 113 GLN A C 1
ATOM 868 O O . GLN A 1 113 ? 123.135 125.752 180.849 1.00 132.66 113 GLN A O 1
ATOM 874 N N . VAL A 1 114 ? 124.569 126.898 182.136 1.00 103.79 114 VAL A N 1
ATOM 875 C CA . VAL A 1 114 ? 125.022 127.799 181.086 1.00 103.79 114 VAL A CA 1
ATOM 876 C C . VAL A 1 114 ? 126.540 127.802 181.093 1.00 103.79 114 VAL A C 1
ATOM 877 O O . VAL A 1 114 ? 127.162 127.833 182.160 1.00 103.79 114 VAL A O 1
ATOM 881 N N . LEU A 1 115 ? 127.141 127.768 179.911 1.00 89.24 115 LEU A N 1
ATOM 882 C CA . LEU A 1 115 ? 128.587 127.700 179.783 1.00 89.24 115 LEU A CA 1
ATOM 883 C C . LEU A 1 115 ? 129.082 128.840 178.905 1.00 89.24 115 LEU A C 1
ATOM 884 O O . LEU A 1 115 ? 128.384 129.273 177.986 1.00 89.24 115 LEU A O 1
ATOM 889 N N . VAL A 1 116 ? 130.281 129.334 179.205 1.00 99.75 116 VAL A N 1
ATOM 890 C CA . VAL A 1 116 ? 130.919 130.412 178.451 1.00 99.75 116 VAL A CA 1
ATOM 891 C C . VAL A 1 116 ? 132.366 130.009 178.207 1.00 99.75 116 VAL A C 1
ATOM 892 O O . VAL A 1 116 ? 133.166 129.968 179.148 1.00 99.75 116 VAL A O 1
ATOM 896 N N . MET A 1 117 ? 132.708 129.718 176.955 1.00 106.74 117 MET A N 1
ATOM 897 C CA . MET A 1 117 ? 134.068 129.332 176.603 1.00 106.74 117 MET A CA 1
ATOM 898 C C . MET A 1 117 ? 134.446 129.956 175.269 1.00 106.74 117 MET A C 1
ATOM 899 O O . MET A 1 117 ? 133.593 130.426 174.516 1.00 106.74 117 MET A O 1
ATOM 904 N N . THR A 1 118 ? 135.743 129.952 174.983 1.00 113.06 118 THR A N 1
ATOM 905 C CA . THR A 1 118 ? 136.226 130.433 173.700 1.00 113.06 118 THR A CA 1
ATOM 906 C C . THR A 1 118 ? 135.851 129.455 172.590 1.00 113.06 118 THR A C 1
ATOM 907 O O . THR A 1 118 ? 135.517 128.295 172.836 1.00 113.06 118 THR A O 1
ATOM 911 N N . ALA A 1 119 ? 135.910 129.940 171.348 1.00 107.43 119 ALA A N 1
ATOM 912 C CA . ALA A 1 119 ? 135.454 129.135 170.218 1.00 107.43 119 ALA A CA 1
ATOM 913 C C . ALA A 1 119 ? 136.327 127.903 170.007 1.00 107.43 119 ALA A C 1
ATOM 914 O O . ALA A 1 119 ? 135.818 126.823 169.679 1.00 107.43 119 ALA A O 1
ATOM 916 N N . GLN A 1 120 ? 137.640 128.045 170.179 1.00 110.53 120 GLN A N 1
ATOM 917 C CA . GLN A 1 120 ? 138.547 126.933 169.921 1.00 110.53 120 GLN A CA 1
ATOM 918 C C . GLN A 1 120 ? 138.256 125.751 170.838 1.00 110.53 120 GLN A C 1
ATOM 919 O O . GLN A 1 120 ? 138.319 124.592 170.410 1.00 110.53 120 GLN A O 1
ATOM 925 N N . ILE A 1 121 ? 137.937 126.021 172.104 1.00 104.53 121 ILE A N 1
ATOM 926 C CA . ILE A 1 121 ? 137.634 124.941 173.038 1.00 104.53 121 ILE A CA 1
ATOM 927 C C . ILE A 1 121 ? 136.376 124.198 172.605 1.00 104.53 121 ILE A C 1
ATOM 928 O O . ILE A 1 121 ? 136.319 122.963 172.652 1.00 104.53 121 ILE A O 1
ATOM 933 N N . PHE A 1 122 ? 135.348 124.936 172.186 1.00 110.65 122 PHE A N 1
ATOM 934 C CA . PHE A 1 122 ? 134.130 124.296 171.703 1.00 110.65 122 PHE A CA 1
ATOM 935 C C . PHE A 1 122 ? 134.413 123.431 170.485 1.00 110.65 122 PHE A C 1
ATOM 936 O O . PHE A 1 122 ? 133.882 122.320 170.362 1.00 110.65 122 PHE A O 1
ATOM 944 N N . LEU A 1 123 ? 135.249 123.923 169.570 1.00 113.21 123 LEU A N 1
ATOM 945 C CA . LEU A 1 123 ? 135.594 123.126 168.400 1.00 113.21 123 LEU A CA 1
ATOM 946 C C . LEU A 1 123 ? 136.339 121.859 168.794 1.00 113.21 123 LEU A C 1
ATOM 947 O O . LEU A 1 123 ? 136.098 120.784 168.232 1.00 113.21 123 LEU A O 1
ATOM 952 N N . ASP A 1 124 ? 137.253 121.964 169.761 1.00 117.99 124 ASP A N 1
ATOM 953 C CA . ASP A 1 124 ? 137.996 120.790 170.209 1.00 117.99 124 ASP A CA 1
ATOM 954 C C . ASP A 1 124 ? 137.076 119.769 170.865 1.00 117.99 124 ASP A C 1
ATOM 955 O O . ASP A 1 124 ? 137.270 118.560 170.710 1.00 117.99 124 ASP A O 1
ATOM 960 N N . ILE A 1 125 ? 136.081 120.240 171.617 1.00 118.83 125 ILE A N 1
ATOM 961 C CA . ILE A 1 125 ? 135.103 119.327 172.204 1.00 118.83 125 ILE A CA 1
ATOM 962 C C . ILE A 1 125 ? 134.295 118.634 171.115 1.00 118.83 125 ILE A C 1
ATOM 963 O O . ILE A 1 125 ? 134.070 117.419 171.167 1.00 118.83 125 ILE A O 1
ATOM 968 N N . LEU A 1 126 ? 133.845 119.390 170.110 1.00 109.94 126 LEU A N 1
ATOM 969 C CA . LEU A 1 126 ? 133.030 118.798 169.051 1.00 109.94 126 LEU A CA 1
ATOM 970 C C . LEU A 1 126 ? 133.808 117.759 168.254 1.00 109.94 126 LEU A C 1
ATOM 971 O O . LEU A 1 126 ? 133.277 116.690 167.932 1.00 109.94 126 LEU A O 1
ATOM 976 N N . ASN A 1 127 ? 135.065 118.056 167.923 1.00 120.06 127 ASN A N 1
ATOM 977 C CA . ASN A 1 127 ? 135.814 117.181 167.026 1.00 120.06 127 ASN A CA 1
ATOM 978 C C . ASN A 1 127 ? 136.119 115.827 167.651 1.00 120.06 127 ASN A C 1
ATOM 979 O O . ASN A 1 127 ? 136.159 114.818 166.940 1.00 120.06 127 ASN A O 1
ATOM 984 N N . HIS A 1 128 ? 136.339 115.774 168.963 1.00 117.27 128 HIS A N 1
ATOM 985 C CA . HIS A 1 128 ? 136.807 114.560 169.613 1.00 117.27 128 HIS A CA 1
ATOM 986 C C . HIS A 1 128 ? 135.681 113.728 170.211 1.00 117.27 128 HIS A C 1
ATOM 987 O O . HIS A 1 128 ? 135.953 112.759 170.922 1.00 117.27 128 HIS A O 1
ATOM 994 N N . GLY A 1 129 ? 134.428 114.080 169.939 1.00 134.48 129 GLY A N 1
ATOM 995 C CA . GLY A 1 129 ? 133.323 113.200 170.265 1.00 134.48 129 GLY A CA 1
ATOM 996 C C . GLY A 1 129 ? 132.808 113.270 171.680 1.00 134.48 129 GLY A C 1
ATOM 997 O O . GLY A 1 129 ? 132.239 112.290 172.165 1.00 134.48 129 GLY A O 1
ATOM 998 N N . PHE A 1 130 ? 132.986 114.395 172.365 1.00 125.63 130 PHE A N 1
ATOM 999 C CA . PHE A 1 130 ? 132.468 114.500 173.722 1.00 125.63 130 PHE A CA 1
ATOM 1000 C C . PHE A 1 130 ? 131.048 115.057 173.756 1.00 125.63 130 PHE A C 1
ATOM 1001 O O . PHE A 1 130 ? 130.324 114.826 174.729 1.00 125.63 130 PHE A O 1
ATOM 1009 N N . ILE A 1 131 ? 130.633 115.784 172.721 1.00 114.98 131 ILE A N 1
ATOM 1010 C CA . ILE A 1 131 ? 129.263 116.275 172.591 1.00 114.98 131 ILE A CA 1
ATOM 1011 C C . ILE A 1 131 ? 128.835 116.107 171.139 1.00 114.98 131 ILE A C 1
ATOM 1012 O O . ILE A 1 131 ? 129.639 116.291 170.220 1.00 114.98 131 ILE A O 1
ATOM 1017 N N . SER A 1 132 ? 127.567 115.748 170.929 1.00 128.42 132 SER A N 1
ATOM 1018 C CA . SER A 1 132 ? 127.061 115.421 169.603 1.00 128.42 132 SER A CA 1
ATOM 1019 C C . SER A 1 132 ? 126.181 116.516 169.010 1.00 128.42 132 SER A C 1
ATOM 1020 O O . SER A 1 132 ? 125.479 116.267 168.026 1.00 128.42 132 SER A O 1
ATOM 1023 N N . LEU A 1 133 ? 126.179 117.711 169.604 1.00 121.95 133 LEU A N 1
ATOM 1024 C CA . LEU A 1 133 ? 125.408 118.847 169.102 1.00 121.95 133 LEU A CA 1
ATOM 1025 C C . LEU A 1 133 ? 123.909 118.576 169.127 1.00 121.95 133 LEU A C 1
ATOM 1026 O O . LEU A 1 133 ? 123.119 119.390 168.639 1.00 121.95 133 LEU A O 1
ATOM 1031 N N . SER A 1 134 ? 123.505 117.440 169.681 1.00 134.76 134 SER A N 1
ATOM 1032 C CA . SER A 1 134 ? 122.095 117.113 169.824 1.00 134.76 134 SER A CA 1
ATOM 1033 C C . SER A 1 134 ? 121.545 117.481 171.191 1.00 134.76 134 SER A C 1
ATOM 1034 O O . SER A 1 134 ? 120.358 117.260 171.446 1.00 134.76 134 SER A O 1
ATOM 1037 N N . GLN A 1 135 ? 122.377 118.033 172.074 1.00 132.49 135 GLN A N 1
ATOM 1038 C CA . GLN A 1 135 ? 121.956 118.417 173.413 1.00 132.49 135 GLN A CA 1
ATOM 1039 C C . GLN A 1 135 ? 122.081 119.917 173.646 1.00 132.49 135 GLN A C 1
ATOM 1040 O O . GLN A 1 135 ? 122.175 120.357 174.796 1.00 132.49 135 GLN A O 1
ATOM 1046 N N . VAL A 1 136 ? 122.084 120.709 172.579 1.00 116.50 136 VAL A N 1
ATOM 1047 C CA . VAL A 1 136 ? 122.176 122.160 172.661 1.00 116.50 136 VAL A CA 1
ATOM 1048 C C . VAL A 1 136 ? 120.807 122.740 172.356 1.00 116.50 136 VAL A C 1
ATOM 1049 O O . VAL A 1 136 ? 120.192 122.395 171.342 1.00 116.50 136 VAL A O 1
ATOM 1053 N N . ASN A 1 137 ? 120.324 123.614 173.235 1.00 124.91 137 ASN A N 1
ATOM 1054 C CA . ASN A 1 137 ? 119.041 124.264 173.015 1.00 124.91 137 ASN A CA 1
ATOM 1055 C C . ASN A 1 137 ? 119.170 125.684 172.487 1.00 124.91 137 ASN A C 1
ATOM 1056 O O . ASN A 1 137 ? 118.199 126.209 171.936 1.00 124.91 137 ASN A O 1
ATOM 1061 N N . LEU A 1 138 ? 120.333 126.312 172.640 1.00 109.86 138 LEU A N 1
ATOM 1062 C CA . LEU A 1 138 ? 120.539 127.673 172.162 1.00 109.86 138 LEU A CA 1
ATOM 1063 C C . LEU A 1 138 ? 122.031 127.943 172.103 1.00 109.86 138 LEU A C 1
ATOM 1064 O O . LEU A 1 138 ? 122.745 127.680 173.074 1.00 109.86 138 LEU A O 1
ATOM 1069 N N . LEU A 1 139 ? 122.500 128.463 170.971 1.00 101.17 139 LEU A N 1
ATOM 1070 C CA . LEU A 1 139 ? 123.911 128.762 170.766 1.00 101.17 139 LEU A CA 1
ATOM 1071 C C . LEU A 1 139 ? 124.021 130.198 170.277 1.00 101.17 139 LEU A C 1
ATOM 1072 O O . LEU A 1 139 ? 123.306 130.594 169.352 1.00 101.17 139 LEU A O 1
ATOM 1077 N N . ILE A 1 140 ? 124.911 130.974 170.893 1.00 115.94 140 ILE A N 1
ATOM 1078 C CA . ILE A 1 140 ? 125.007 132.412 170.665 1.00 115.94 140 ILE A CA 1
ATOM 1079 C C . ILE A 1 140 ? 126.396 132.745 170.138 1.00 115.94 140 ILE A C 1
ATOM 1080 O O . ILE A 1 140 ? 127.404 132.319 170.713 1.00 115.94 140 ILE A O 1
ATOM 1085 N N . PHE A 1 141 ? 126.444 133.511 169.051 1.00 116.08 141 PHE A N 1
ATOM 1086 C CA . PHE A 1 141 ? 127.686 133.982 168.457 1.00 116.08 141 PHE A CA 1
ATOM 1087 C C . PHE A 1 141 ? 127.905 135.444 168.814 1.00 116.08 141 PHE A C 1
ATOM 1088 O O . PHE A 1 141 ? 127.039 136.284 168.557 1.00 116.08 141 PHE A O 1
ATOM 1096 N N . ASP A 1 142 ? 129.062 135.749 169.385 1.00 136.55 142 ASP A N 1
ATOM 1097 C CA . ASP A 1 142 ? 129.423 137.120 169.711 1.00 136.55 142 ASP A CA 1
ATOM 1098 C C . ASP A 1 142 ? 130.334 137.669 168.623 1.00 136.55 142 ASP A C 1
ATOM 1099 O O . ASP A 1 142 ? 131.307 137.013 168.236 1.00 136.55 142 ASP A O 1
ATOM 1104 N N . GLU A 1 143 ? 130.013 138.868 168.133 1.00 129.89 143 GLU A N 1
ATOM 1105 C CA . GLU A 1 143 ? 130.720 139.492 167.016 1.00 129.89 143 GLU A CA 1
ATOM 1106 C C . GLU A 1 143 ? 130.706 138.570 165.797 1.00 129.89 143 GLU A C 1
ATOM 1107 O O . GLU A 1 143 ? 131.740 138.104 165.318 1.00 129.89 143 GLU A O 1
ATOM 1113 N N . CYS A 1 144 ? 129.496 138.319 165.298 1.00 124.71 144 CYS A N 1
ATOM 1114 C CA . CYS A 1 144 ? 129.281 137.280 164.300 1.00 124.71 144 CYS A CA 1
ATOM 1115 C C . CYS A 1 144 ? 129.903 137.593 162.948 1.00 124.71 144 CYS A C 1
ATOM 1116 O O . CYS A 1 144 ? 129.962 136.698 162.102 1.00 124.71 144 CYS A O 1
ATOM 1119 N N . HIS A 1 145 ? 130.364 138.817 162.712 1.00 115.25 145 HIS A N 1
ATOM 1120 C CA . HIS A 1 145 ? 130.908 139.176 161.408 1.00 115.25 145 HIS A CA 1
ATOM 1121 C C . HIS A 1 145 ? 132.314 138.634 161.173 1.00 115.25 145 HIS A C 1
ATOM 1122 O O . HIS A 1 145 ? 132.951 139.032 160.194 1.00 115.25 145 HIS A O 1
ATOM 1129 N N . HIS A 1 146 ? 132.816 137.757 162.038 1.00 110.02 146 HIS A N 1
ATOM 1130 C CA . HIS A 1 146 ? 134.113 137.127 161.836 1.00 110.02 146 HIS A CA 1
ATOM 1131 C C . HIS A 1 146 ? 134.033 135.822 161.059 1.00 110.02 146 HIS A C 1
ATOM 1132 O O . HIS A 1 146 ? 135.077 135.259 160.719 1.00 110.02 146 HIS A O 1
ATOM 1139 N N . ALA A 1 147 ? 132.828 135.328 160.777 1.00 112.06 147 ALA A N 1
ATOM 1140 C CA . ALA A 1 147 ? 132.645 134.012 160.166 1.00 112.06 147 ALA A CA 1
ATOM 1141 C C . ALA A 1 147 ? 132.910 134.113 158.668 1.00 112.06 147 ALA A C 1
ATOM 1142 O O . ALA A 1 147 ? 132.001 134.240 157.846 1.00 112.06 147 ALA A O 1
ATOM 1144 N N . VAL A 1 148 ? 134.192 134.053 158.311 1.00 115.39 148 VAL A N 1
ATOM 1145 C CA . VAL A 1 148 ? 134.626 134.117 156.921 1.00 115.39 148 VAL A CA 1
ATOM 1146 C C . VAL A 1 148 ? 135.776 133.139 156.723 1.00 115.39 148 VAL A C 1
ATOM 1147 O O . VAL A 1 148 ? 136.655 133.019 157.581 1.00 115.39 148 VAL A O 1
ATOM 1151 N N . LYS A 1 149 ? 135.754 132.428 155.595 1.00 114.83 149 LYS A N 1
ATOM 1152 C CA . LYS A 1 149 ? 136.822 131.518 155.196 1.00 114.83 149 LYS A CA 1
ATOM 1153 C C . LYS A 1 149 ? 137.023 130.392 156.201 1.00 114.83 149 LYS A C 1
ATOM 1154 O O . LYS A 1 149 ? 136.142 129.546 156.374 1.00 114.83 149 LYS A O 1
ATOM 1160 N N . ASN A 1 150 ? 138.181 130.362 156.858 1.00 130.62 150 ASN A N 1
ATOM 1161 C CA . ASN A 1 150 ? 138.555 129.260 157.738 1.00 130.62 150 ASN A CA 1
ATOM 1162 C C . ASN A 1 150 ? 138.582 129.668 159.207 1.00 130.62 150 ASN A C 1
ATOM 1163 O O . ASN A 1 150 ? 139.288 129.058 160.011 1.00 130.62 150 ASN A O 1
ATOM 1168 N N . HIS A 1 151 ? 137.826 130.696 159.572 1.00 115.53 151 HIS A N 1
ATOM 1169 C CA . HIS A 1 151 ? 137.705 131.054 160.972 1.00 115.53 151 HIS A CA 1
ATOM 1170 C C . HIS A 1 151 ? 137.003 129.932 161.735 1.00 115.53 151 HIS A C 1
ATOM 1171 O O . HIS A 1 151 ? 136.185 129.207 161.167 1.00 115.53 151 HIS A O 1
ATOM 1178 N N . PRO A 1 152 ? 137.314 129.761 163.022 1.00 103.05 152 PRO A N 1
ATOM 1179 C CA . PRO A 1 152 ? 136.659 128.692 163.793 1.00 103.05 152 PRO A CA 1
ATOM 1180 C C . PRO A 1 152 ? 135.143 128.757 163.769 1.00 103.05 152 PRO A C 1
ATOM 1181 O O . PRO A 1 152 ? 134.485 127.705 163.770 1.00 103.05 152 PRO A O 1
ATOM 1185 N N . TYR A 1 153 ? 134.567 129.960 163.745 1.00 100.78 153 TYR A N 1
ATOM 1186 C CA . TYR A 1 153 ? 133.119 130.081 163.648 1.00 100.78 153 TYR A CA 1
ATOM 1187 C C . TYR A 1 153 ? 132.588 129.325 162.442 1.00 100.78 153 TYR A C 1
ATOM 1188 O O . TYR A 1 153 ? 131.577 128.622 162.534 1.00 100.78 153 TYR A O 1
ATOM 1197 N N . ARG A 1 154 ? 133.257 129.453 161.299 1.00 103.70 154 ARG A N 1
ATOM 1198 C CA . ARG A 1 154 ? 132.769 128.795 160.095 1.00 103.70 154 ARG A CA 1
ATOM 1199 C C . ARG A 1 154 ? 132.954 127.287 160.173 1.00 103.70 154 ARG A C 1
ATOM 1200 O O . ARG A 1 154 ? 132.083 126.529 159.733 1.00 103.70 154 ARG A O 1
ATOM 1208 N N . GLN A 1 155 ? 134.076 126.832 160.730 1.00 110.98 155 GLN A N 1
ATOM 1209 C CA . GLN A 1 155 ? 134.307 125.398 160.858 1.00 110.98 155 GLN A CA 1
ATOM 1210 C C . GLN A 1 155 ? 133.334 124.737 161.820 1.00 110.98 155 GLN A C 1
ATOM 1211 O O . GLN A 1 155 ? 133.107 123.528 161.713 1.00 110.98 155 GLN A O 1
ATOM 1217 N N . ILE A 1 156 ? 132.765 125.488 162.763 1.00 109.51 156 ILE A N 1
ATOM 1218 C CA . ILE A 1 156 ? 131.772 124.899 163.658 1.00 109.51 156 ILE A CA 1
ATOM 1219 C C . ILE A 1 156 ? 130.495 124.551 162.896 1.00 109.51 156 ILE A C 1
ATOM 1220 O O . ILE A 1 156 ? 129.854 123.531 163.170 1.00 109.51 156 ILE A O 1
ATOM 1225 N N . MET A 1 157 ? 130.115 125.378 161.918 1.00 114.89 157 MET A N 1
ATOM 1226 C CA . MET A 1 157 ? 128.851 125.188 161.210 1.00 114.89 157 MET A CA 1
ATOM 1227 C C . MET A 1 157 ? 128.829 123.954 160.317 1.00 114.89 157 MET A C 1
ATOM 1228 O O . MET A 1 157 ? 127.742 123.517 159.916 1.00 114.89 157 MET A O 1
ATOM 1233 N N . ARG A 1 158 ? 129.987 123.380 159.997 1.00 121.57 158 ARG A N 1
ATOM 1234 C CA . ARG A 1 158 ? 129.998 122.179 159.172 1.00 121.57 158 ARG A CA 1
ATOM 1235 C C . ARG A 1 158 ? 129.275 121.032 159.863 1.00 121.57 158 ARG A C 1
ATOM 1236 O O . ARG A 1 158 ? 128.583 120.243 159.212 1.00 121.57 158 ARG A O 1
ATOM 1244 N N . HIS A 1 159 ? 129.428 120.918 161.182 1.00 125.39 159 HIS A N 1
ATOM 1245 C CA . HIS A 1 159 ? 128.675 119.915 161.926 1.00 125.39 159 HIS A CA 1
ATOM 1246 C C . HIS A 1 159 ? 127.181 120.218 161.911 1.00 125.39 159 HIS A C 1
ATOM 1247 O O . HIS A 1 159 ? 126.358 119.300 161.825 1.00 125.39 159 HIS A O 1
ATOM 1254 N N . TYR A 1 160 ? 126.811 121.496 162.002 1.00 133.23 160 TYR A N 1
ATOM 1255 C CA . TYR A 1 160 ? 125.405 121.874 161.894 1.00 133.23 160 TYR A CA 1
ATOM 1256 C C . TYR A 1 160 ? 124.832 121.489 160.540 1.00 133.23 160 TYR A C 1
ATOM 1257 O O . TYR A 1 160 ? 123.630 121.229 160.425 1.00 133.23 160 TYR A O 1
ATOM 1266 N N . LYS A 1 161 ? 125.676 121.448 159.510 1.00 151.63 161 LYS A N 1
ATOM 1267 C CA . LYS A 1 161 ? 125.195 121.202 158.153 1.00 151.63 161 LYS A CA 1
ATOM 1268 C C . LYS A 1 161 ? 124.568 119.819 158.011 1.00 151.63 161 LYS A C 1
ATOM 1269 O O . LYS A 1 161 ? 123.562 119.657 157.311 1.00 151.63 161 LYS A O 1
ATOM 1275 N N . ASN A 1 162 ? 125.142 118.810 158.663 1.00 152.66 162 ASN A N 1
ATOM 1276 C CA . ASN A 1 162 ? 124.761 117.419 158.447 1.00 152.66 162 ASN A CA 1
ATOM 1277 C C . ASN A 1 162 ? 123.664 116.925 159.382 1.00 152.66 162 ASN A C 1
ATOM 1278 O O . ASN A 1 162 ? 123.317 115.741 159.327 1.00 152.66 162 ASN A O 1
ATOM 1283 N N . LEU A 1 163 ? 123.115 117.782 160.235 1.00 150.57 163 LEU A N 1
ATOM 1284 C CA . LEU A 1 163 ? 122.124 117.337 161.202 1.00 150.57 163 LEU A CA 1
ATOM 1285 C C . LEU A 1 163 ? 120.764 117.134 160.540 1.00 150.57 163 LEU A C 1
ATOM 1286 O O . LEU A 1 163 ? 120.543 117.485 159.378 1.00 150.57 163 LEU A O 1
ATOM 1291 N N . GLU A 1 164 ? 119.845 116.551 161.305 1.00 171.20 164 GLU A N 1
ATOM 1292 C CA . GLU A 1 164 ? 118.474 116.360 160.860 1.00 171.20 164 GLU A CA 1
ATOM 1293 C C . GLU A 1 164 ? 117.667 117.632 161.101 1.00 171.20 164 GLU A C 1
ATOM 1294 O O . GLU A 1 164 ? 118.186 118.660 161.542 1.00 171.20 164 GLU A O 1
ATOM 1300 N N . GLN A 1 165 ? 116.369 117.565 160.804 1.00 179.83 165 GLN A N 1
ATOM 1301 C CA . GLN A 1 165 ? 115.525 118.746 160.947 1.00 179.83 165 GLN A CA 1
ATOM 1302 C C . GLN A 1 165 ? 115.171 119.012 162.405 1.00 179.83 165 GLN A C 1
ATOM 1303 O O . GLN A 1 165 ? 115.114 120.172 162.833 1.00 179.83 165 GLN A O 1
ATOM 1309 N N . ASN A 1 166 ? 114.927 117.960 163.184 1.00 180.44 166 ASN A N 1
ATOM 1310 C CA . ASN A 1 166 ? 114.421 118.122 164.542 1.00 180.44 166 ASN A CA 1
ATOM 1311 C C . ASN A 1 166 ? 115.514 118.338 165.578 1.00 180.44 166 ASN A C 1
ATOM 1312 O O . ASN A 1 166 ? 115.195 118.678 166.723 1.00 180.44 166 ASN A O 1
ATOM 1317 N N . ASP A 1 167 ? 116.781 118.147 165.221 1.00 181.59 167 ASP A N 1
ATOM 1318 C CA . ASP A 1 167 ? 117.872 118.293 166.174 1.00 181.59 167 ASP A CA 1
ATOM 1319 C C . ASP A 1 167 ? 118.488 119.685 166.175 1.00 181.59 167 ASP A C 1
ATOM 1320 O O . ASP A 1 167 ? 119.322 119.974 167.038 1.00 181.59 167 ASP A O 1
ATOM 1325 N N . ARG A 1 168 ? 118.094 120.548 165.253 1.00 151.48 168 ARG A N 1
ATOM 1326 C CA . ARG A 1 168 ? 118.803 121.800 165.046 1.00 151.48 168 ARG A CA 1
ATOM 1327 C C . ARG A 1 168 ? 118.512 122.773 166.182 1.00 151.48 168 ARG A C 1
ATOM 1328 O O . ARG A 1 168 ? 117.344 123.085 166.433 1.00 151.48 168 ARG A O 1
ATOM 1336 N N . PRO A 1 169 ? 119.526 123.265 166.885 1.00 132.34 169 PRO A N 1
ATOM 1337 C CA . PRO A 1 169 ? 119.296 124.271 167.921 1.00 132.34 169 PRO A CA 1
ATOM 1338 C C . PRO A 1 169 ? 119.076 125.651 167.323 1.00 132.34 169 PRO A C 1
ATOM 1339 O O . PRO A 1 169 ? 119.462 125.938 166.191 1.00 132.34 169 PRO A O 1
ATOM 1343 N N . ARG A 1 170 ? 118.446 126.513 168.114 1.00 131.88 170 ARG A N 1
ATOM 1344 C CA . ARG A 1 170 ? 118.249 127.895 167.700 1.00 131.88 170 ARG A CA 1
ATOM 1345 C C . ARG A 1 170 ? 119.584 128.630 167.670 1.00 131.88 170 ARG A C 1
ATOM 1346 O O . ARG A 1 170 ? 120.449 128.411 168.520 1.00 131.88 170 ARG A O 1
ATOM 1354 N N . ILE A 1 171 ? 119.752 129.507 166.682 1.00 131.73 171 ILE A N 1
ATOM 1355 C CA . ILE A 1 171 ? 121.006 130.220 166.456 1.00 131.73 171 ILE A CA 1
ATOM 1356 C C . ILE A 1 171 ? 120.737 131.718 166.502 1.00 131.73 171 ILE A C 1
ATOM 1357 O O . ILE A 1 171 ? 119.787 132.203 165.877 1.00 131.73 171 ILE A O 1
ATOM 1362 N N . LEU A 1 172 ? 121.573 132.445 167.241 1.00 133.35 172 LEU A N 1
ATOM 1363 C CA . LEU A 1 172 ? 121.486 133.894 167.348 1.00 133.35 172 LEU A CA 1
ATOM 1364 C C . LEU A 1 172 ? 122.880 134.492 167.222 1.00 133.35 172 LEU A C 1
ATOM 1365 O O . LEU A 1 172 ? 123.875 133.864 167.594 1.00 133.35 172 LEU A O 1
ATOM 1370 N N . GLY A 1 173 ? 122.948 135.703 166.686 1.00 144.38 173 GLY A N 1
ATOM 1371 C CA . GLY A 1 173 ? 124.220 136.377 166.502 1.00 144.38 173 GLY A CA 1
ATOM 1372 C C . GLY A 1 173 ? 124.106 137.857 166.794 1.00 144.38 173 GLY A C 1
ATOM 1373 O O . GLY A 1 173 ? 123.043 138.463 166.648 1.00 144.38 173 GLY A O 1
ATOM 1374 N N . LEU A 1 174 ? 125.230 138.438 167.211 1.00 145.49 174 LEU A N 1
ATOM 1375 C CA . LEU A 1 174 ? 125.329 139.857 167.514 1.00 145.49 174 LEU A CA 1
ATOM 1376 C C . LEU A 1 174 ? 126.470 140.464 166.710 1.00 145.49 174 LEU A C 1
ATOM 1377 O O . LEU A 1 174 ? 127.539 139.861 166.587 1.00 145.49 174 LEU A O 1
ATOM 1382 N N . THR A 1 175 ? 126.239 141.655 166.164 1.00 141.27 175 THR A N 1
ATOM 1383 C CA . THR A 1 175 ? 127.261 142.331 165.376 1.00 141.27 175 THR A CA 1
ATOM 1384 C C . THR A 1 175 ? 126.959 143.820 165.337 1.00 141.27 175 THR A C 1
ATOM 1385 O O . THR A 1 175 ? 125.849 144.257 165.647 1.00 141.27 175 THR A O 1
ATOM 1389 N N . ALA A 1 176 ? 127.972 144.595 164.953 1.00 148.24 176 ALA A N 1
ATOM 1390 C CA . ALA A 1 176 ? 127.833 146.033 164.775 1.00 148.24 176 ALA A CA 1
ATOM 1391 C C . ALA A 1 176 ? 128.042 146.487 163.340 1.00 148.24 176 ALA A C 1
ATOM 1392 O O . ALA A 1 176 ? 127.436 147.476 162.925 1.00 148.24 176 ALA A O 1
ATOM 1394 N N . SER A 1 177 ? 128.881 145.792 162.578 1.00 141.89 177 SER A N 1
ATOM 1395 C CA . SER A 1 177 ? 129.100 146.092 161.168 1.00 141.89 177 SER A CA 1
ATOM 1396 C C . SER A 1 177 ? 129.162 144.777 160.412 1.00 141.89 177 SER A C 1
ATOM 1397 O O . SER A 1 177 ? 130.064 143.969 160.648 1.00 141.89 177 SER A O 1
ATOM 1400 N N . VAL A 1 178 ? 128.210 144.565 159.504 1.00 116.31 178 VAL A N 1
ATOM 1401 C CA . VAL A 1 178 ? 128.128 143.289 158.800 1.00 116.31 178 VAL A CA 1
ATOM 1402 C C . VAL A 1 178 ? 129.382 143.051 157.970 1.00 116.31 178 VAL A C 1
ATOM 1403 O O . VAL A 1 178 ? 129.943 141.951 157.968 1.00 116.31 178 VAL A O 1
ATOM 1407 N N . ILE A 1 179 ? 129.838 144.068 157.260 1.00 120.79 179 ILE A N 1
ATOM 1408 C CA . ILE A 1 179 ? 131.042 143.953 156.448 1.00 120.79 179 ILE A CA 1
ATOM 1409 C C . ILE A 1 179 ? 132.262 144.029 157.356 1.00 120.79 179 ILE A C 1
ATOM 1410 O O . ILE A 1 179 ? 132.238 144.684 158.403 1.00 120.79 179 ILE A O 1
ATOM 1415 N N . ASN A 1 180 ? 133.341 143.343 156.971 1.00 122.35 180 ASN A N 1
ATOM 1416 C CA . ASN A 1 180 ? 134.568 143.370 157.754 1.00 122.35 180 ASN A CA 1
ATOM 1417 C C . ASN A 1 180 ? 135.807 143.686 156.925 1.00 122.35 180 ASN A C 1
ATOM 1418 O O . ASN A 1 180 ? 136.925 143.490 157.411 1.00 122.35 180 ASN A O 1
ATOM 1423 N N . SER A 1 181 ? 135.650 144.161 155.693 1.00 136.07 181 SER A N 1
ATOM 1424 C CA . SER A 1 181 ? 136.793 144.508 154.862 1.00 136.07 181 SER A CA 1
ATOM 1425 C C . SER A 1 181 ? 136.372 145.564 153.851 1.00 136.07 181 SER A C 1
ATOM 1426 O O . SER A 1 181 ? 135.221 146.005 153.823 1.00 136.07 181 SER A O 1
ATOM 1429 N N . LYS A 1 182 ? 137.323 145.974 153.018 1.00 165.22 182 LYS A N 1
ATOM 1430 C CA . LYS A 1 182 ? 137.042 146.960 151.986 1.00 165.22 182 LYS A CA 1
ATOM 1431 C C . LYS A 1 182 ? 136.057 146.396 150.972 1.00 165.22 182 LYS A C 1
ATOM 1432 O O . LYS A 1 182 ? 136.120 145.219 150.609 1.00 165.22 182 LYS A O 1
ATOM 1438 N N . CYS A 1 183 ? 135.137 147.242 150.518 1.00 172.11 183 CYS A N 1
ATOM 1439 C CA . CYS A 1 183 ? 134.056 146.782 149.654 1.00 172.11 183 CYS A CA 1
ATOM 1440 C C . CYS A 1 183 ? 133.486 147.969 148.901 1.00 172.11 183 CYS A C 1
ATOM 1441 O O . CYS A 1 183 ? 133.022 148.929 149.524 1.00 172.11 183 CYS A O 1
ATOM 1444 N N . LYS A 1 184 ? 133.523 147.911 147.573 1.00 167.12 184 LYS A N 1
ATOM 1445 C CA . LYS A 1 184 ? 132.879 148.925 146.764 1.00 167.12 184 LYS A CA 1
ATOM 1446 C C . LYS A 1 184 ? 131.363 148.815 146.913 1.00 167.12 184 LYS A C 1
ATOM 1447 O O . LYS A 1 184 ? 130.837 147.738 147.192 1.00 167.12 184 LYS A O 1
ATOM 1453 N N . PRO A 1 185 ? 130.637 149.920 146.726 1.00 163.79 185 PRO A N 1
ATOM 1454 C CA . PRO A 1 185 ? 129.204 149.921 147.071 1.00 163.79 185 PRO A CA 1
ATOM 1455 C C . PRO A 1 185 ? 128.364 148.905 146.311 1.00 163.79 185 PRO A C 1
ATOM 1456 O O . PRO A 1 185 ? 127.198 148.707 146.672 1.00 163.79 185 PRO A O 1
ATOM 1460 N N . ASN A 1 186 ? 128.896 148.265 145.274 1.00 173.83 186 ASN A N 1
ATOM 1461 C CA . ASN A 1 186 ? 128.119 147.301 144.505 1.00 173.83 186 ASN A CA 1
ATOM 1462 C C . ASN A 1 186 ? 128.323 145.855 144.945 1.00 173.83 186 ASN A C 1
ATOM 1463 O O . ASN A 1 186 ? 127.742 144.956 144.329 1.00 173.83 186 ASN A O 1
ATOM 1468 N N . GLN A 1 187 ? 129.124 145.602 145.978 1.00 160.26 187 GLN A N 1
ATOM 1469 C CA . GLN A 1 187 ? 129.353 144.249 146.471 1.00 160.26 187 GLN A CA 1
ATOM 1470 C C . GLN A 1 187 ? 128.710 143.990 147.829 1.00 160.26 187 GLN A C 1
ATOM 1471 O O . GLN A 1 187 ? 128.873 142.894 148.386 1.00 160.26 187 GLN A O 1
ATOM 1477 N N . VAL A 1 188 ? 127.979 144.968 148.366 1.00 162.16 188 VAL A N 1
ATOM 1478 C CA . VAL A 1 188 ? 127.375 144.822 149.687 1.00 162.16 188 VAL A CA 1
ATOM 1479 C C . VAL A 1 188 ? 126.351 143.697 149.691 1.00 162.16 188 VAL A C 1
ATOM 1480 O O . VAL A 1 188 ? 126.282 142.905 150.639 1.00 162.16 188 VAL A O 1
ATOM 1484 N N . GLU A 1 189 ? 125.529 143.614 148.643 1.00 166.39 189 GLU A N 1
ATOM 1485 C CA . GLU A 1 189 ? 124.521 142.562 148.583 1.00 166.39 189 GLU A CA 1
ATOM 1486 C C . GLU A 1 189 ? 125.164 141.185 148.523 1.00 166.39 189 GLU A C 1
ATOM 1487 O O . GLU A 1 189 ? 124.701 140.246 149.180 1.00 166.39 189 GLU A O 1
ATOM 1493 N N . LYS A 1 190 ? 126.235 141.047 147.741 1.00 156.77 190 LYS A N 1
ATOM 1494 C CA . LYS A 1 190 ? 126.939 139.772 147.665 1.00 156.77 190 LYS A CA 1
ATOM 1495 C C . LYS A 1 190 ? 127.495 139.369 149.026 1.00 156.77 190 LYS A C 1
ATOM 1496 O O . LYS A 1 190 ? 127.339 138.219 149.460 1.00 156.77 190 LYS A O 1
ATOM 1502 N N . LYS A 1 191 ? 128.129 140.315 149.726 1.00 138.69 191 LYS A N 1
ATOM 1503 C CA . LYS A 1 191 ? 128.684 139.998 151.041 1.00 138.69 191 LYS A CA 1
ATOM 1504 C C . LYS A 1 191 ? 127.587 139.614 152.030 1.00 138.69 191 LYS A C 1
ATOM 1505 O O . LYS A 1 191 ? 127.731 138.644 152.790 1.00 138.69 191 LYS A O 1
ATOM 1511 N N . ILE A 1 192 ? 126.483 140.362 152.033 1.00 135.29 192 ILE A N 1
ATOM 1512 C CA . ILE A 1 192 ? 125.391 140.084 152.961 1.00 135.29 192 ILE A CA 1
ATOM 1513 C C . ILE A 1 192 ? 124.789 138.714 152.687 1.00 135.29 192 ILE A C 1
ATOM 1514 O O . ILE A 1 192 ? 124.514 137.943 153.615 1.00 135.29 192 ILE A O 1
ATOM 1519 N N . LYS A 1 193 ? 124.566 138.388 151.413 1.00 143.19 193 LYS A N 1
ATOM 1520 C CA . LYS A 1 193 ? 124.005 137.084 151.081 1.00 143.19 193 LYS A CA 1
ATOM 1521 C C . LYS A 1 193 ? 124.947 135.958 151.484 1.00 143.19 193 LYS A C 1
ATOM 1522 O O . LYS A 1 193 ? 124.500 134.920 151.982 1.00 143.19 193 LYS A O 1
ATOM 1528 N N . GLU A 1 194 ? 126.254 136.139 151.281 1.00 146.39 194 GLU A N 1
ATOM 1529 C CA . GLU A 1 194 ? 127.197 135.106 151.694 1.00 146.39 194 GLU A CA 1
ATOM 1530 C C . GLU A 1 194 ? 127.141 134.883 153.201 1.00 146.39 194 GLU A C 1
ATOM 1531 O O . GLU A 1 194 ? 127.088 133.738 153.674 1.00 146.39 194 GLU A O 1
ATOM 1537 N N . LEU A 1 195 ? 127.131 135.972 153.975 1.00 133.77 195 LEU A N 1
ATOM 1538 C CA . LEU A 1 195 ? 127.075 135.822 155.426 1.00 133.77 195 LEU A CA 1
ATOM 1539 C C . LEU A 1 195 ? 125.784 135.148 155.862 1.00 133.77 195 LEU A C 1
ATOM 1540 O O . LEU A 1 195 ? 125.799 134.266 156.728 1.00 133.77 195 LEU A O 1
ATOM 1545 N N . GLU A 1 196 ? 124.654 135.547 155.277 1.00 141.94 196 GLU A N 1
ATOM 1546 C CA . GLU A 1 196 ? 123.385 134.934 155.649 1.00 141.94 196 GLU A CA 1
ATOM 1547 C C . GLU A 1 196 ? 123.370 133.453 155.299 1.00 141.94 196 GLU A C 1
ATOM 1548 O O . GLU A 1 196 ? 122.819 132.637 156.046 1.00 141.94 196 GLU A O 1
ATOM 1554 N N . ALA A 1 197 ? 123.969 133.085 154.167 1.00 134.13 197 ALA A N 1
ATOM 1555 C CA . ALA A 1 197 ? 124.029 131.678 153.792 1.00 134.13 197 ALA A CA 1
ATOM 1556 C C . ALA A 1 197 ? 124.862 130.876 154.779 1.00 134.13 197 ALA A C 1
ATOM 1557 O O . ALA A 1 197 ? 124.505 129.744 155.122 1.00 134.13 197 ALA A O 1
ATOM 1559 N N . THR A 1 198 ? 125.981 131.436 155.245 1.00 122.60 198 THR A N 1
ATOM 1560 C CA . THR A 1 198 ? 126.847 130.677 156.145 1.00 122.60 198 THR A CA 1
ATOM 1561 C C . THR A 1 198 ? 126.165 130.408 157.485 1.00 122.60 198 THR A C 1
ATOM 1562 O O . THR A 1 198 ? 126.157 129.270 157.968 1.00 122.60 198 THR A O 1
ATOM 1566 N N . LEU A 1 199 ? 125.576 131.431 158.095 1.00 109.80 199 LEU A N 1
ATOM 1567 C CA . LEU A 1 199 ? 124.971 131.280 159.411 1.00 109.80 199 LEU A CA 1
ATOM 1568 C C . LEU A 1 199 ? 123.542 130.763 159.368 1.00 109.80 199 LEU A C 1
ATOM 1569 O O . LEU A 1 199 ? 122.995 130.430 160.423 1.00 109.80 199 LEU A O 1
ATOM 1574 N N . ASN A 1 200 ? 122.930 130.689 158.187 1.00 133.82 200 ASN A N 1
ATOM 1575 C CA . ASN A 1 200 ? 121.554 130.218 158.034 1.00 133.82 200 ASN A CA 1
ATOM 1576 C C . ASN A 1 200 ? 120.604 130.988 158.944 1.00 133.82 200 ASN A C 1
ATOM 1577 O O . ASN A 1 200 ? 119.914 130.419 159.792 1.00 133.82 200 ASN A O 1
ATOM 1582 N N . SER A 1 201 ? 120.573 132.305 158.767 1.00 138.31 201 SER A N 1
ATOM 1583 C CA . SER A 1 201 ? 119.763 133.169 159.614 1.00 138.31 201 SER A CA 1
ATOM 1584 C C . SER A 1 201 ? 119.364 134.403 158.815 1.00 138.31 201 SER A C 1
ATOM 1585 O O . SER A 1 201 ? 119.569 134.469 157.599 1.00 138.31 201 SER A O 1
ATOM 1588 N N . ARG A 1 202 ? 118.788 135.385 159.501 1.00 162.79 202 ARG A N 1
ATOM 1589 C CA . ARG A 1 202 ? 118.327 136.619 158.885 1.00 162.79 202 ARG A CA 1
ATOM 1590 C C . ARG A 1 202 ? 118.973 137.819 159.557 1.00 162.79 202 ARG A C 1
ATOM 1591 O O . ARG A 1 202 ? 119.209 137.811 160.769 1.00 162.79 202 ARG A O 1
ATOM 1599 N N . VAL A 1 203 ? 119.245 138.851 158.769 1.00 166.99 203 VAL A N 1
ATOM 1600 C CA . VAL A 1 203 ? 119.764 140.115 159.275 1.00 166.99 203 VAL A CA 1
ATOM 1601 C C . VAL A 1 203 ? 118.571 141.052 159.413 1.00 166.99 203 VAL A C 1
ATOM 1602 O O . VAL A 1 203 ? 117.941 141.425 158.421 1.00 166.99 203 VAL A O 1
ATOM 1606 N N . VAL A 1 204 ? 118.253 141.428 160.645 1.00 176.27 204 VAL A N 1
ATOM 1607 C CA . VAL A 1 204 ? 117.165 142.355 160.909 1.00 176.27 204 VAL A CA 1
ATOM 1608 C C . VAL A 1 204 ? 117.665 143.438 161.855 1.00 176.27 204 VAL A C 1
ATOM 1609 O O . VAL A 1 204 ? 118.657 143.271 162.570 1.00 176.27 204 VAL A O 1
ATOM 1613 N N . THR A 1 205 ? 116.970 144.572 161.842 1.00 207.87 205 THR A N 1
ATOM 1614 C CA . THR A 1 205 ? 117.262 145.674 162.744 1.00 207.87 205 THR A CA 1
ATOM 1615 C C . THR A 1 205 ? 115.947 146.222 163.282 1.00 207.87 205 THR A C 1
ATOM 1616 O O . THR A 1 205 ? 114.864 145.732 162.949 1.00 207.87 205 THR A O 1
ATOM 1620 N N . ALA A 1 206 ? 116.048 147.249 164.120 1.00 229.05 206 ALA A N 1
ATOM 1621 C CA . ALA A 1 206 ? 114.871 147.794 164.779 1.00 229.05 206 ALA A CA 1
ATOM 1622 C C . ALA A 1 206 ? 113.937 148.455 163.775 1.00 229.05 206 ALA A C 1
ATOM 1623 O O . ALA A 1 206 ? 114.378 149.091 162.815 1.00 229.05 206 ALA A O 1
ATOM 1625 N N . SER A 1 207 ? 112.634 148.293 164.002 1.00 248.56 207 SER A N 1
ATOM 1626 C CA . SER A 1 207 ? 111.629 149.005 163.226 1.00 248.56 207 SER A CA 1
ATOM 1627 C C . SER A 1 207 ? 111.353 150.399 163.773 1.00 248.56 207 SER A C 1
ATOM 1628 O O . SER A 1 207 ? 110.639 151.171 163.127 1.00 248.56 207 SER A O 1
ATOM 1631 N N . ASP A 1 208 ? 111.897 150.729 164.942 1.00 271.34 208 ASP A N 1
ATOM 1632 C CA . ASP A 1 208 ? 111.765 152.060 165.520 1.00 271.34 208 ASP A CA 1
ATOM 1633 C C . ASP A 1 208 ? 113.143 152.673 165.730 1.00 271.34 208 ASP A C 1
ATOM 1634 O O . ASP A 1 208 ? 113.434 153.206 166.806 1.00 271.34 208 ASP A O 1
ATOM 1639 N N . LEU A 1 209 ? 113.996 152.587 164.705 1.00 265.43 209 LEU A N 1
ATOM 1640 C CA . LEU A 1 209 ? 115.366 153.079 164.823 1.00 265.43 209 LEU A CA 1
ATOM 1641 C C . LEU A 1 209 ? 115.413 154.558 165.181 1.00 265.43 209 LEU A C 1
ATOM 1642 O O . LEU A 1 209 ? 116.381 155.014 165.801 1.00 265.43 209 LEU A O 1
ATOM 1647 N N . GLU A 1 210 ? 114.389 155.323 164.798 1.00 268.71 210 GLU A N 1
ATOM 1648 C CA . GLU A 1 210 ? 114.340 156.731 165.182 1.00 268.71 210 GLU A CA 1
ATOM 1649 C C . GLU A 1 210 ? 114.247 156.882 166.696 1.00 268.71 210 GLU A C 1
ATOM 1650 O O . GLU A 1 210 ? 114.899 157.755 167.281 1.00 268.71 210 GLU A O 1
ATOM 1656 N N . GLU A 1 211 ? 113.450 156.032 167.349 1.00 272.33 211 GLU A N 1
ATOM 1657 C CA . GLU A 1 211 ? 113.357 156.069 168.805 1.00 272.33 211 GLU A CA 1
ATOM 1658 C C . GLU A 1 211 ? 114.693 155.724 169.449 1.00 272.33 211 GLU A C 1
ATOM 1659 O O . GLU A 1 211 ? 115.096 156.349 170.438 1.00 272.33 211 GLU A O 1
ATOM 1665 N N . VAL A 1 212 ? 115.390 154.726 168.903 1.00 261.97 212 VAL A N 1
ATOM 1666 C CA . VAL A 1 212 ? 116.696 154.345 169.434 1.00 261.97 212 VAL A CA 1
ATOM 1667 C C . VAL A 1 212 ? 117.684 155.494 169.288 1.00 261.97 212 VAL A C 1
ATOM 1668 O O . VAL A 1 212 ? 118.464 155.784 170.203 1.00 261.97 212 VAL A O 1
ATOM 1672 N N . ALA A 1 213 ? 117.671 156.160 168.132 1.00 264.85 213 ALA A N 1
ATOM 1673 C CA . ALA A 1 213 ? 118.557 157.300 167.924 1.00 264.85 213 ALA A CA 1
ATOM 1674 C C . ALA A 1 213 ? 118.234 158.432 168.891 1.00 264.85 213 ALA A C 1
ATOM 1675 O O . ALA A 1 213 ? 119.143 159.073 169.432 1.00 264.85 213 ALA A O 1
ATOM 1677 N N . VAL A 1 214 ? 116.947 158.694 169.118 1.00 264.59 214 VAL A N 1
ATOM 1678 C CA . VAL A 1 214 ? 116.552 159.774 170.019 1.00 264.59 214 VAL A CA 1
ATOM 1679 C C . VAL A 1 214 ? 116.996 159.466 171.445 1.00 264.59 214 VAL A C 1
ATOM 1680 O O . VAL A 1 214 ? 117.542 160.328 172.144 1.00 264.59 214 VAL A O 1
ATOM 1684 N N . GLN A 1 215 ? 116.773 158.230 171.896 1.00 249.84 215 GLN A N 1
ATOM 1685 C CA . GLN A 1 215 ? 117.038 157.898 173.292 1.00 249.84 215 GLN A CA 1
ATOM 1686 C C . GLN A 1 215 ? 118.533 157.874 173.592 1.00 249.84 215 GLN A C 1
ATOM 1687 O O . GLN A 1 215 ? 118.985 158.458 174.584 1.00 249.84 215 GLN A O 1
ATOM 1693 N N . LYS A 1 216 ? 119.317 157.205 172.749 1.00 240.81 216 LYS A N 1
ATOM 1694 C CA . LYS A 1 216 ? 120.725 156.963 173.042 1.00 240.81 216 LYS A CA 1
ATOM 1695 C C . LYS A 1 216 ? 121.666 157.630 172.054 1.00 240.81 216 LYS A C 1
ATOM 1696 O O . LYS A 1 216 ? 122.598 158.327 172.471 1.00 240.81 216 LYS A O 1
ATOM 1702 N N . TYR A 1 217 ? 121.457 157.438 170.754 1.00 246.79 217 TYR A N 1
ATOM 1703 C CA . TYR A 1 217 ? 122.358 157.975 169.742 1.00 246.79 217 TYR A CA 1
ATOM 1704 C C . TYR A 1 217 ? 122.209 159.481 169.548 1.00 246.79 217 TYR A C 1
ATOM 1705 O O . TYR A 1 217 ? 122.816 160.032 168.622 1.00 246.79 217 TYR A O 1
ATOM 1714 N N . ALA A 1 218 ? 121.425 160.154 170.393 1.00 236.63 218 ALA A N 1
ATOM 1715 C CA . ALA A 1 218 ? 121.313 161.606 170.316 1.00 236.63 218 ALA A CA 1
ATOM 1716 C C . ALA A 1 218 ? 122.626 162.298 170.649 1.00 236.63 218 ALA A C 1
ATOM 1717 O O . ALA A 1 218 ? 122.774 163.494 170.376 1.00 236.63 218 ALA A O 1
ATOM 1719 N N . THR A 1 219 ? 123.581 161.573 171.234 1.00 211.75 219 THR A N 1
ATOM 1720 C CA . THR A 1 219 ? 124.924 162.078 171.484 1.00 211.75 219 THR A CA 1
ATOM 1721 C C . THR A 1 219 ? 125.865 161.807 170.318 1.00 211.75 219 THR A C 1
ATOM 1722 O O . THR A 1 219 ? 127.076 161.651 170.523 1.00 211.75 219 THR A O 1
ATOM 1726 N N . LYS A 1 220 ? 125.329 161.732 169.105 1.00 184.33 220 LYS A N 1
ATOM 1727 C CA . LYS A 1 220 ? 126.134 161.421 167.936 1.00 184.33 220 LYS A CA 1
ATOM 1728 C C . LYS A 1 220 ? 127.250 162.450 167.779 1.00 184.33 220 LYS A C 1
ATOM 1729 O O . LYS A 1 220 ? 126.993 163.658 167.867 1.00 184.33 220 LYS A O 1
ATOM 1735 N N . PRO A 1 221 ? 128.488 162.020 167.555 1.00 166.46 221 PRO A N 1
ATOM 1736 C CA . PRO A 1 221 ? 129.598 162.971 167.476 1.00 166.46 221 PRO A CA 1
ATOM 1737 C C . PRO A 1 221 ? 129.527 163.823 166.219 1.00 166.46 221 PRO A C 1
ATOM 1738 O O . PRO A 1 221 ? 128.826 163.512 165.255 1.00 166.46 221 PRO A O 1
ATOM 1742 N N . LYS A 1 222 ? 130.275 164.921 166.249 1.00 158.34 222 LYS A N 1
ATOM 1743 C CA . LYS A 1 222 ? 130.393 165.830 165.119 1.00 158.34 222 LYS A CA 1
ATOM 1744 C C . LYS A 1 222 ? 131.756 165.647 164.466 1.00 158.34 222 LYS A C 1
ATOM 1745 O O . LYS A 1 222 ? 132.785 165.675 165.148 1.00 158.34 222 LYS A O 1
ATOM 1751 N N . GLU A 1 223 ? 131.761 165.458 163.151 1.00 155.93 223 GLU A N 1
ATOM 1752 C CA . GLU A 1 223 ? 132.989 165.203 162.410 1.00 155.93 223 GLU A CA 1
ATOM 1753 C C . GLU A 1 223 ? 133.674 166.514 162.052 1.00 155.93 223 GLU A C 1
ATOM 1754 O O . GLU A 1 223 ? 133.022 167.459 161.601 1.00 155.93 223 GLU A O 1
ATOM 1760 N N . ILE A 1 224 ? 134.988 166.565 162.256 1.00 141.32 224 ILE A N 1
ATOM 1761 C CA . ILE A 1 224 ? 135.808 167.706 161.873 1.00 141.32 224 ILE A CA 1
ATOM 1762 C C . ILE A 1 224 ? 137.049 167.181 161.168 1.00 141.32 224 ILE A C 1
ATOM 1763 O O . ILE A 1 224 ? 137.695 166.246 161.652 1.00 141.32 224 ILE A O 1
ATOM 1768 N N . ILE A 1 225 ? 137.380 167.778 160.028 1.00 127.75 225 ILE A N 1
ATOM 1769 C CA . ILE A 1 225 ? 138.555 167.411 159.249 1.00 127.75 225 ILE A CA 1
ATOM 1770 C C . ILE A 1 225 ? 139.558 168.549 159.334 1.00 127.75 225 ILE A C 1
ATOM 1771 O O . ILE A 1 225 ? 139.221 169.705 159.052 1.00 127.75 225 ILE A O 1
ATOM 1776 N N . VAL A 1 226 ? 140.789 168.225 159.722 1.00 115.35 226 VAL A N 1
ATOM 1777 C CA . VAL A 1 226 ? 141.854 169.205 159.888 1.00 115.35 226 VAL A CA 1
ATOM 1778 C C . VAL A 1 226 ? 143.033 168.787 159.024 1.00 115.35 226 VAL A C 1
ATOM 1779 O O . VAL A 1 226 ? 143.396 167.607 158.979 1.00 115.35 226 VAL A O 1
ATOM 1783 N N . SER A 1 227 ? 143.630 169.758 158.339 1.00 117.63 227 SER A N 1
ATOM 1784 C CA . SER A 1 227 ? 144.703 169.511 157.390 1.00 117.63 227 SER A CA 1
ATOM 1785 C C . SER A 1 227 ? 146.019 170.083 157.902 1.00 117.63 227 SER A C 1
ATOM 1786 O O . SER A 1 227 ? 146.036 171.028 158.693 1.00 117.63 227 SER A O 1
ATOM 1789 N N . TYR A 1 228 ? 147.121 169.498 157.439 1.00 114.08 228 TYR A N 1
ATOM 1790 C CA . TYR A 1 228 ? 148.450 169.960 157.807 1.00 114.08 228 TYR A CA 1
ATOM 1791 C C . TYR A 1 228 ? 149.395 169.780 156.629 1.00 114.08 228 TYR A C 1
ATOM 1792 O O . TYR A 1 228 ? 149.153 168.974 155.728 1.00 114.08 228 TYR A O 1
ATOM 1801 N N . ASN A 1 229 ? 150.485 170.543 156.650 1.00 136.09 229 ASN A N 1
ATOM 1802 C CA . ASN A 1 229 ? 151.484 170.542 155.590 1.00 136.09 229 ASN A CA 1
ATOM 1803 C C . ASN A 1 229 ? 152.828 170.122 156.162 1.00 136.09 229 ASN A C 1
ATOM 1804 O O . ASN A 1 229 ? 153.255 170.645 157.195 1.00 136.09 229 ASN A O 1
ATOM 1809 N N . SER A 1 230 ? 153.496 169.190 155.488 1.00 139.14 230 SER A N 1
ATOM 1810 C CA . SER A 1 230 ? 154.767 168.659 155.956 1.00 139.14 230 SER A CA 1
ATOM 1811 C C . SER A 1 230 ? 155.976 169.319 155.310 1.00 139.14 230 SER A C 1
ATOM 1812 O O . SER A 1 230 ? 157.107 168.957 155.642 1.00 139.14 230 SER A O 1
ATOM 1815 N N . ASP A 1 231 ? 155.775 170.259 154.396 1.00 173.10 231 ASP A N 1
ATOM 1816 C CA . ASP A 1 231 ? 156.888 170.976 153.774 1.00 173.10 231 ASP A CA 1
ATOM 1817 C C . ASP A 1 231 ? 157.127 172.313 154.471 1.00 173.10 231 ASP A C 1
ATOM 1818 O O . ASP A 1 231 ? 157.073 173.385 153.870 1.00 173.10 231 ASP A O 1
ATOM 1823 N N . ARG A 1 232 ? 157.396 172.234 155.770 1.00 187.40 232 ARG A N 1
ATOM 1824 C CA . ARG A 1 232 ? 157.680 173.402 156.593 1.00 187.40 232 ARG A CA 1
ATOM 1825 C C . ARG A 1 232 ? 158.845 173.121 157.530 1.00 187.40 232 ARG A C 1
ATOM 1826 O O . ARG A 1 232 ? 158.838 173.516 158.699 1.00 187.40 232 ARG A O 1
ATOM 1834 N N . LYS A 1 233 ? 159.860 172.429 157.025 1.00 201.68 233 LYS A N 1
ATOM 1835 C CA . LYS A 1 233 ? 161.011 172.078 157.841 1.00 201.68 233 LYS A CA 1
ATOM 1836 C C . LYS A 1 233 ? 161.800 173.324 158.225 1.00 201.68 233 LYS A C 1
ATOM 1837 O O . LYS A 1 233 ? 161.858 174.300 157.471 1.00 201.68 233 LYS A O 1
ATOM 1843 N N . SER A 1 234 ? 162.405 173.288 159.408 1.00 219.32 234 SER A N 1
ATOM 1844 C CA . SER A 1 234 ? 163.195 174.402 159.907 1.00 219.32 234 SER A CA 1
ATOM 1845 C C . SER A 1 234 ? 164.668 174.181 159.565 1.00 219.32 234 SER A C 1
ATOM 1846 O O . SER A 1 234 ? 165.040 173.198 158.918 1.00 219.32 234 SER A O 1
ATOM 1849 N N . ASP A 1 235 ? 165.527 175.105 160.003 1.00 226.88 235 ASP A N 1
ATOM 1850 C CA . ASP A 1 235 ? 166.954 174.991 159.719 1.00 226.88 235 ASP A CA 1
ATOM 1851 C C . ASP A 1 235 ? 167.553 173.749 160.369 1.00 226.88 235 ASP A C 1
ATOM 1852 O O . ASP A 1 235 ? 168.385 173.062 159.763 1.00 226.88 235 ASP A O 1
ATOM 1857 N N . THR A 1 236 ? 167.146 173.443 161.602 1.00 224.82 236 THR A N 1
ATOM 1858 C CA . THR A 1 236 ? 167.613 172.218 162.242 1.00 224.82 236 THR A CA 1
ATOM 1859 C C . THR A 1 236 ? 167.198 170.996 161.436 1.00 224.82 236 THR A C 1
ATOM 1860 O O . THR A 1 236 ? 167.986 170.059 161.258 1.00 224.82 236 THR A O 1
ATOM 1864 N N . SER A 1 237 ? 165.962 170.997 160.932 1.00 229.05 237 SER A N 1
ATOM 1865 C CA . SER A 1 237 ? 165.465 169.856 160.174 1.00 229.05 237 SER A CA 1
ATOM 1866 C C . SER A 1 237 ? 166.287 169.634 158.913 1.00 229.05 237 SER A C 1
ATOM 1867 O O . SER A 1 237 ? 166.692 168.506 158.617 1.00 229.05 237 SER A O 1
ATOM 1870 N N . GLU A 1 238 ? 166.561 170.703 158.162 1.00 231.41 238 GLU A N 1
ATOM 1871 C CA . GLU A 1 238 ? 167.319 170.545 156.926 1.00 231.41 238 GLU A CA 1
ATOM 1872 C C . GLU A 1 238 ? 168.776 170.198 157.208 1.00 231.41 238 GLU A C 1
ATOM 1873 O O . GLU A 1 238 ? 169.397 169.449 156.447 1.00 231.41 238 GLU A O 1
ATOM 1879 N N . VAL A 1 239 ? 169.341 170.728 158.295 1.00 223.84 239 VAL A N 1
ATOM 1880 C CA . VAL A 1 239 ? 170.715 170.379 158.655 1.00 223.84 239 VAL A CA 1
ATOM 1881 C C . VAL A 1 239 ? 170.815 168.892 158.970 1.00 223.84 239 VAL A C 1
ATOM 1882 O O . VAL A 1 239 ? 171.706 168.187 158.475 1.00 223.84 239 VAL A O 1
ATOM 1886 N N . ILE A 1 240 ? 169.888 168.389 159.785 1.00 223.19 240 ILE A N 1
ATOM 1887 C CA . ILE A 1 240 ? 169.898 166.971 160.115 1.00 223.19 240 ILE A CA 1
ATOM 1888 C C . ILE A 1 240 ? 169.629 166.136 158.870 1.00 223.19 240 ILE A C 1
ATOM 1889 O O . ILE A 1 240 ? 170.224 165.069 158.685 1.00 223.19 240 ILE A O 1
ATOM 1894 N N . GLU A 1 241 ? 168.743 166.610 157.992 1.00 231.53 241 GLU A N 1
ATOM 1895 C CA . GLU A 1 241 ? 168.469 165.887 156.757 1.00 231.53 241 GLU A CA 1
ATOM 1896 C C . GLU A 1 241 ? 169.717 165.781 155.895 1.00 231.53 241 GLU A C 1
ATOM 1897 O O . GLU A 1 241 ? 169.994 164.725 155.321 1.00 231.53 241 GLU A O 1
ATOM 1903 N N . ASN A 1 242 ? 170.485 166.866 155.794 1.00 239.18 242 ASN A N 1
ATOM 1904 C CA . ASN A 1 242 ? 171.742 166.821 155.054 1.00 239.18 242 ASN A CA 1
ATOM 1905 C C . ASN A 1 242 ? 172.724 165.856 155.703 1.00 239.18 242 ASN A C 1
ATOM 1906 O O . ASN A 1 242 ? 173.471 165.153 155.010 1.00 239.18 242 ASN A O 1
ATOM 1911 N N . ILE A 1 243 ? 172.752 165.825 157.036 1.00 234.26 243 ILE A N 1
ATOM 1912 C CA . ILE A 1 243 ? 173.641 164.900 157.735 1.00 234.26 243 ILE A CA 1
ATOM 1913 C C . ILE A 1 243 ? 173.289 163.459 157.383 1.00 234.26 243 ILE A C 1
ATOM 1914 O O . ILE A 1 243 ? 174.164 162.649 157.048 1.00 234.26 243 ILE A O 1
ATOM 1919 N N . ILE A 1 244 ? 171.998 163.122 157.439 1.00 239.60 244 ILE A N 1
ATOM 1920 C CA . ILE A 1 244 ? 171.583 161.772 157.063 1.00 239.60 244 ILE A CA 1
ATOM 1921 C C . ILE A 1 244 ? 171.811 161.523 155.579 1.00 239.60 244 ILE A C 1
ATOM 1922 O O . ILE A 1 244 ? 172.052 160.384 155.171 1.00 239.60 244 ILE A O 1
ATOM 1927 N N . ASN A 1 245 ? 171.729 162.560 154.748 1.00 252.14 245 ASN A N 1
ATOM 1928 C CA . ASN A 1 245 ? 172.014 162.388 153.328 1.00 252.14 245 ASN A CA 1
ATOM 1929 C C . ASN A 1 245 ? 173.465 161.981 153.114 1.00 252.14 245 ASN A C 1
ATOM 1930 O O . ASN A 1 245 ? 173.761 161.060 152.344 1.00 252.14 245 ASN A O 1
ATOM 1935 N N . GLN A 1 246 ? 174.387 162.653 153.803 1.00 258.96 246 GLN A N 1
ATOM 1936 C CA . GLN A 1 246 ? 175.793 162.269 153.723 1.00 258.96 246 GLN A CA 1
ATOM 1937 C C . GLN A 1 246 ? 176.008 160.864 154.273 1.00 258.96 246 GLN A C 1
ATOM 1938 O O . GLN A 1 246 ? 176.783 160.074 153.714 1.00 258.96 246 GLN A O 1
ATOM 1944 N N . ALA A 1 247 ? 175.331 160.540 155.378 1.00 266.71 247 ALA A N 1
ATOM 1945 C CA . ALA A 1 247 ? 175.462 159.211 155.963 1.00 266.71 247 ALA A CA 1
ATOM 1946 C C . ALA A 1 247 ? 174.992 158.132 154.997 1.00 266.71 247 ALA A C 1
ATOM 1947 O O . ALA A 1 247 ? 175.660 157.107 154.828 1.00 266.71 247 ALA A O 1
ATOM 1949 N N . LEU A 1 248 ? 173.851 158.347 154.343 1.00 273.69 248 LEU A N 1
ATOM 1950 C CA . LEU A 1 248 ? 173.356 157.354 153.397 1.00 273.69 248 LEU A CA 1
ATOM 1951 C C . LEU A 1 248 ? 174.206 157.315 152.136 1.00 273.69 248 LEU A C 1
ATOM 1952 O O . LEU A 1 248 ? 174.319 156.261 151.506 1.00 273.69 248 LEU A O 1
ATOM 1957 N N . GLU A 1 249 ? 174.823 158.436 151.759 1.00 292.94 249 GLU A N 1
ATOM 1958 C CA . GLU A 1 249 ? 175.751 158.419 150.633 1.00 292.94 249 GLU A CA 1
ATOM 1959 C C . GLU A 1 249 ? 176.950 157.527 150.928 1.00 292.94 249 GLU A C 1
ATOM 1960 O O . GLU A 1 249 ? 177.315 156.661 150.120 1.00 292.94 249 GLU A O 1
ATOM 1966 N N . GLN A 1 250 ? 177.580 157.723 152.088 1.00 297.57 250 GLN A N 1
ATOM 1967 C CA . GLN A 1 250 ? 178.720 156.877 152.429 1.00 297.57 250 GLN A CA 1
ATOM 1968 C C . GLN A 1 250 ? 178.290 155.433 152.668 1.00 297.57 250 GLN A C 1
ATOM 1969 O O . GLN A 1 250 ? 179.052 154.502 152.378 1.00 297.57 250 GLN A O 1
ATOM 1975 N N . LEU A 1 251 ? 177.068 155.222 153.164 1.00 303.84 251 LEU A N 1
ATOM 1976 C CA . LEU A 1 251 ? 176.548 153.866 153.298 1.00 303.84 251 LEU A CA 1
ATOM 1977 C C . LEU A 1 251 ? 176.374 153.208 151.935 1.00 303.84 251 LEU A C 1
ATOM 1978 O O . LEU A 1 251 ? 176.652 152.016 151.777 1.00 303.84 251 LEU A O 1
ATOM 1983 N N . SER A 1 252 ? 175.891 153.962 150.947 1.00 316.26 252 SER A N 1
ATOM 1984 C CA . SER A 1 252 ? 175.775 153.430 149.594 1.00 316.26 252 SER A CA 1
ATOM 1985 C C . SER A 1 252 ? 177.147 153.119 149.015 1.00 316.26 252 SER A C 1
ATOM 1986 O O . SER A 1 252 ? 177.310 152.137 148.281 1.00 316.26 252 SER A O 1
ATOM 1989 N N . ASN A 1 253 ? 178.144 153.946 149.330 1.00 323.54 253 ASN A N 1
ATOM 1990 C CA . ASN A 1 253 ? 179.510 153.638 148.916 1.00 323.54 253 ASN A CA 1
ATOM 1991 C C . ASN A 1 253 ? 179.988 152.326 149.533 1.00 323.54 253 ASN A C 1
ATOM 1992 O O . ASN A 1 253 ? 180.597 151.491 148.850 1.00 323.54 253 ASN A O 1
ATOM 1997 N N . ILE A 1 254 ? 179.708 152.123 150.822 1.00 325.76 254 ILE A N 1
ATOM 1998 C CA . ILE A 1 254 ? 180.083 150.873 151.483 1.00 325.76 254 ILE A CA 1
ATOM 1999 C C . ILE A 1 254 ? 179.347 149.694 150.856 1.00 325.76 254 ILE A C 1
ATOM 2000 O O . ILE A 1 254 ? 179.911 148.607 150.689 1.00 325.76 254 ILE A O 1
ATOM 2005 N N . GLU A 1 255 ? 178.074 149.891 150.505 1.00 327.53 255 GLU A N 1
ATOM 2006 C CA . GLU A 1 255 ? 177.312 148.846 149.826 1.00 327.53 255 GLU A CA 1
ATOM 2007 C C . GLU A 1 255 ? 177.926 148.512 148.474 1.00 327.53 255 GLU A C 1
ATOM 2008 O O . GLU A 1 255 ? 177.949 147.346 148.061 1.00 327.53 255 GLU A O 1
ATOM 2014 N N . GLU A 1 256 ? 178.413 149.528 147.761 1.00 336.72 256 GLU A N 1
ATOM 2015 C CA . GLU A 1 256 ? 179.159 149.282 146.532 1.00 336.72 256 GLU A CA 1
ATOM 2016 C C . GLU A 1 256 ? 180.415 148.468 146.815 1.00 336.72 256 GLU A C 1
ATOM 2017 O O . GLU A 1 256 ? 180.797 147.602 146.017 1.00 336.72 256 GLU A O 1
ATOM 2023 N N . THR A 1 257 ? 181.071 148.731 147.947 1.00 338.84 257 THR A N 1
ATOM 2024 C CA . THR A 1 257 ? 182.246 147.976 148.366 1.00 338.84 257 THR A CA 1
ATOM 2025 C C . THR A 1 257 ? 181.909 146.839 149.328 1.00 338.84 257 THR A C 1
ATOM 2026 O O . THR A 1 257 ? 182.755 146.454 150.147 1.00 338.84 257 THR A O 1
ATOM 2030 N N . SER A 1 258 ? 180.700 146.288 149.251 1.00 332.39 258 SER A N 1
ATOM 2031 C CA . SER A 1 258 ? 180.273 145.251 150.177 1.00 332.39 258 SER A CA 1
ATOM 2032 C C . SER A 1 258 ? 180.805 143.884 149.752 1.00 332.39 258 SER A C 1
ATOM 2033 O O . SER A 1 258 ? 181.366 143.709 148.667 1.00 332.39 258 SER A O 1
ATOM 2036 N N . ASN A 1 259 ? 180.620 142.905 150.634 1.00 328.40 259 ASN A N 1
ATOM 2037 C CA . ASN A 1 259 ? 181.039 141.532 150.379 1.00 328.40 259 ASN A CA 1
ATOM 2038 C C . ASN A 1 259 ? 180.110 140.595 151.145 1.00 328.40 259 ASN A C 1
ATOM 2039 O O . ASN A 1 259 ? 179.043 140.997 151.616 1.00 328.40 259 ASN A O 1
ATOM 2044 N N . LEU A 1 260 ? 180.523 139.335 151.265 1.00 318.94 260 LEU A N 1
ATOM 2045 C CA . LEU A 1 260 ? 179.721 138.339 151.961 1.00 318.94 260 LEU A CA 1
ATOM 2046 C C . LEU A 1 260 ? 179.645 138.645 153.452 1.00 318.94 260 LEU A C 1
ATOM 2047 O O . LEU A 1 260 ? 180.535 139.277 154.028 1.00 318.94 260 LEU A O 1
ATOM 2052 N N . ASN A 1 261 ? 178.554 138.198 154.072 1.00 313.02 261 ASN A N 1
ATOM 2053 C CA . ASN A 1 261 ? 178.259 138.386 155.491 1.00 313.02 261 ASN A CA 1
ATOM 2054 C C . ASN A 1 261 ? 178.156 139.855 155.885 1.00 313.02 261 ASN A C 1
ATOM 2055 O O . ASN A 1 261 ? 178.086 140.168 157.079 1.00 313.02 261 ASN A O 1
ATOM 2060 N N . ASP A 1 262 ? 178.142 140.764 154.911 1.00 307.65 262 ASP A N 1
ATOM 2061 C CA . ASP A 1 262 ? 177.961 142.184 155.164 1.00 307.65 262 ASP A CA 1
ATOM 2062 C C . ASP A 1 262 ? 176.752 142.774 154.462 1.00 307.65 262 ASP A C 1
ATOM 2063 O O . ASP A 1 262 ? 176.272 143.829 154.888 1.00 307.65 262 ASP A O 1
ATOM 2068 N N . THR A 1 263 ? 176.248 142.129 153.408 1.00 307.25 263 THR A N 1
ATOM 2069 C CA . THR A 1 263 ? 175.063 142.635 152.724 1.00 307.25 263 THR A CA 1
ATOM 2070 C C . THR A 1 263 ? 173.856 142.645 153.652 1.00 307.25 263 THR A C 1
ATOM 2071 O O . THR A 1 263 ? 173.079 143.606 153.658 1.00 307.25 263 THR A O 1
ATOM 2075 N N . ASN A 1 264 ? 173.679 141.583 154.441 1.00 302.76 264 ASN A N 1
ATOM 2076 C CA . ASN A 1 264 ? 172.607 141.573 155.431 1.00 302.76 264 ASN A CA 1
ATOM 2077 C C . ASN A 1 264 ? 172.819 142.656 156.481 1.00 302.76 264 ASN A C 1
ATOM 2078 O O . ASN A 1 264 ? 171.878 143.373 156.848 1.00 302.76 264 ASN A O 1
ATOM 2083 N N . SER A 1 265 ? 174.053 142.801 156.964 1.00 299.94 265 SER A N 1
ATOM 2084 C CA . SER A 1 265 ? 174.348 143.851 157.933 1.00 299.94 265 SER A CA 1
ATOM 2085 C C . SER A 1 265 ? 174.111 145.229 157.331 1.00 299.94 265 SER A C 1
ATOM 2086 O O . SER A 1 265 ? 173.504 146.100 157.963 1.00 299.94 265 SER A O 1
ATOM 2089 N N . LEU A 1 266 ? 174.573 145.438 156.096 1.00 292.55 266 LEU A N 1
ATOM 2090 C CA . LEU A 1 266 ? 174.399 146.738 155.459 1.00 292.55 266 LEU A CA 1
ATOM 2091 C C . LEU 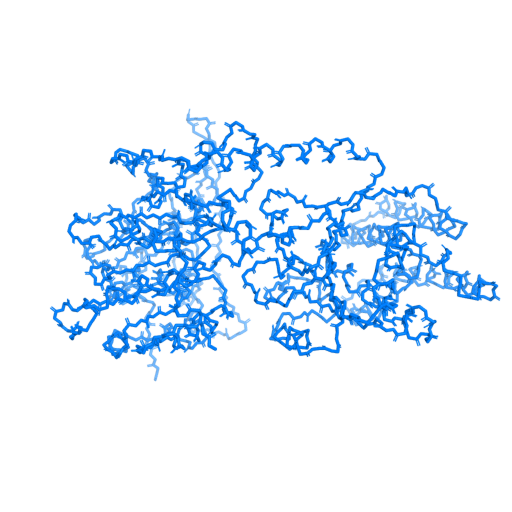A 1 266 ? 172.927 147.042 155.220 1.00 292.55 266 LEU A C 1
ATOM 2092 O O . LEU A 1 266 ? 172.499 148.194 155.331 1.00 292.55 266 LEU A O 1
ATOM 2097 N N . LYS A 1 267 ? 172.132 146.019 154.900 1.00 286.17 267 LYS A N 1
ATOM 2098 C CA . LYS A 1 267 ? 170.689 146.211 154.804 1.00 286.17 267 LYS A CA 1
ATOM 2099 C C . LYS A 1 267 ? 170.080 146.555 156.156 1.00 286.17 267 LYS A C 1
ATOM 2100 O O . LYS A 1 267 ? 169.119 147.330 156.224 1.00 286.17 267 LYS A O 1
ATOM 2106 N N . GLN A 1 268 ? 170.612 145.981 157.237 1.00 281.62 268 GLN A N 1
ATOM 2107 C CA . GLN A 1 268 ? 170.156 146.367 158.569 1.00 281.62 268 GLN A CA 1
ATOM 2108 C C . GLN A 1 268 ? 170.452 147.837 158.846 1.00 281.62 268 GLN A C 1
ATOM 2109 O O . GLN A 1 268 ? 169.606 148.559 159.387 1.00 281.62 268 GLN A O 1
ATOM 2115 N N . ILE A 1 269 ? 171.650 148.298 158.479 1.00 274.50 269 ILE A N 1
ATOM 2116 C CA . ILE A 1 269 ? 171.956 149.725 158.609 1.00 274.50 269 ILE A CA 1
ATOM 2117 C C . ILE A 1 269 ? 171.019 150.555 157.738 1.00 274.50 269 ILE A C 1
ATOM 2118 O O . ILE A 1 269 ? 170.570 151.634 158.141 1.00 274.50 269 ILE A O 1
ATOM 2123 N N . LYS A 1 270 ? 170.710 150.067 156.537 1.00 269.57 270 LYS A N 1
ATOM 2124 C CA . LYS A 1 270 ? 169.787 150.777 155.658 1.00 269.57 270 LYS A CA 1
ATOM 2125 C C . LYS A 1 270 ? 168.428 150.952 156.321 1.00 269.57 270 LYS A C 1
ATOM 2126 O O . LYS A 1 270 ? 167.864 152.052 156.332 1.00 269.57 270 LYS A O 1
ATOM 2132 N N . LYS A 1 271 ? 167.887 149.868 156.882 1.00 252.83 271 LYS A N 1
ATOM 2133 C CA . LYS A 1 271 ? 166.575 149.947 157.512 1.00 252.83 271 LYS A CA 1
ATOM 2134 C C . LYS A 1 271 ? 166.614 150.823 158.758 1.00 252.83 271 LYS A C 1
ATOM 2135 O O . LYS A 1 271 ? 165.659 151.559 159.032 1.00 252.83 271 LYS A O 1
ATOM 2141 N N . VAL A 1 272 ? 167.716 150.780 159.512 1.00 247.92 272 VAL A N 1
ATOM 2142 C CA . VAL A 1 272 ? 167.842 151.641 160.683 1.00 247.92 272 VAL A CA 1
ATOM 2143 C C . VAL A 1 272 ? 167.840 153.105 160.266 1.00 247.92 272 VAL A C 1
ATOM 2144 O O . VAL A 1 272 ? 167.158 153.942 160.873 1.00 247.92 272 VAL A O 1
ATOM 2148 N N . LEU A 1 273 ? 168.595 153.436 159.219 1.00 238.58 273 LEU A N 1
ATOM 2149 C CA . LEU A 1 273 ? 168.654 154.813 158.745 1.00 238.58 273 LEU A CA 1
ATOM 2150 C C . LEU A 1 273 ? 167.300 155.269 158.218 1.00 238.58 273 LEU A C 1
ATOM 2151 O O . LEU A 1 273 ? 166.885 156.410 158.458 1.00 238.58 273 LEU A O 1
ATOM 2156 N N . ARG A 1 274 ? 166.599 154.392 157.497 1.00 249.17 274 ARG A N 1
ATOM 2157 C CA . ARG A 1 274 ? 165.270 154.738 157.005 1.00 249.17 274 ARG A CA 1
ATOM 2158 C C . ARG A 1 274 ? 164.306 154.978 158.159 1.00 249.17 274 ARG A C 1
ATOM 2159 O O . ARG A 1 274 ? 163.493 155.908 158.116 1.00 249.17 274 ARG A O 1
ATOM 2167 N N . ASP A 1 275 ? 164.381 154.145 159.200 1.00 231.05 275 ASP A N 1
ATOM 2168 C CA . ASP A 1 275 ? 163.535 154.348 160.370 1.00 231.05 275 ASP A CA 1
ATOM 2169 C C . ASP A 1 275 ? 163.843 155.677 161.040 1.00 231.05 275 ASP A C 1
ATOM 2170 O O . ASP A 1 275 ? 162.928 156.396 161.461 1.00 231.05 275 ASP A O 1
ATOM 2175 N N . ILE A 1 276 ? 165.126 156.015 161.154 1.00 214.49 276 ILE A N 1
ATOM 2176 C CA . ILE A 1 276 ? 165.502 157.282 161.772 1.00 214.49 276 ILE A CA 1
ATOM 2177 C C . ILE A 1 276 ? 164.954 158.447 160.961 1.00 214.49 276 ILE A C 1
ATOM 2178 O O . ILE A 1 276 ? 164.410 159.411 161.514 1.00 214.49 276 ILE A O 1
ATOM 2183 N N . LYS A 1 277 ? 165.078 158.371 159.635 1.00 216.90 277 LYS A N 1
ATOM 2184 C CA . LYS A 1 277 ? 164.557 159.435 158.784 1.00 216.90 277 LYS A CA 1
ATOM 2185 C C . LYS A 1 277 ? 163.045 159.560 158.916 1.00 216.90 277 LYS A C 1
ATOM 2186 O O . LYS A 1 277 ? 162.513 160.672 158.996 1.00 216.90 277 LYS A O 1
ATOM 2192 N N . ASN A 1 278 ? 162.336 158.428 158.938 1.00 213.36 278 ASN A N 1
ATOM 2193 C CA . ASN A 1 278 ? 160.882 158.471 159.067 1.00 213.36 278 ASN A CA 1
ATOM 2194 C C . ASN A 1 278 ? 160.466 159.076 160.400 1.00 213.36 278 ASN A C 1
ATOM 2195 O O . ASN A 1 278 ? 159.541 159.896 160.457 1.00 213.36 278 ASN A O 1
ATOM 2200 N N . ILE A 1 279 ? 161.142 158.684 161.481 1.00 191.34 279 ILE A N 1
ATOM 2201 C CA . ILE A 1 279 ? 160.820 159.228 162.796 1.00 191.34 279 ILE A CA 1
ATOM 2202 C C . ILE A 1 279 ? 161.068 160.727 162.824 1.00 191.34 279 ILE A C 1
ATOM 2203 O O . ILE A 1 279 ? 160.249 161.498 163.337 1.00 191.34 279 ILE A O 1
ATOM 2208 N N . LEU A 1 280 ? 162.198 161.169 162.270 1.00 188.70 280 LEU A N 1
ATOM 2209 C CA . LEU A 1 280 ? 162.491 162.599 162.252 1.00 188.70 280 LEU A CA 1
ATOM 2210 C C . LEU A 1 280 ? 161.458 163.362 161.436 1.00 188.70 280 LEU A C 1
ATOM 2211 O O . LEU A 1 280 ? 161.004 164.437 161.845 1.00 188.70 280 LEU A O 1
ATOM 2216 N N . ASP A 1 281 ? 161.070 162.821 160.280 1.00 204.14 281 ASP A N 1
ATOM 2217 C CA . ASP A 1 281 ? 160.113 163.511 159.421 1.00 204.14 281 ASP A CA 1
ATOM 2218 C C . ASP A 1 281 ? 158.739 163.600 160.072 1.00 204.14 281 ASP A C 1
ATOM 2219 O O . ASP A 1 281 ? 158.076 164.640 159.993 1.00 204.14 281 ASP A O 1
ATOM 2224 N N . GLU A 1 282 ? 158.290 162.523 160.716 1.00 178.32 282 GLU A N 1
ATOM 2225 C CA . GLU A 1 282 ? 156.935 162.512 161.251 1.00 178.32 282 GLU A CA 1
ATOM 2226 C C . GLU A 1 282 ? 156.837 163.236 162.589 1.00 178.32 282 GLU A C 1
ATOM 2227 O O . GLU A 1 282 ? 155.846 163.928 162.844 1.00 178.32 282 GLU A O 1
ATOM 2233 N N . LEU A 1 283 ? 157.845 163.100 163.449 1.00 161.68 283 LEU A N 1
ATOM 2234 C CA . LEU A 1 283 ? 157.752 163.558 164.830 1.00 161.68 283 LEU A CA 1
ATOM 2235 C C . LEU A 1 283 ? 158.617 164.782 165.102 1.00 161.68 283 LEU A C 1
ATOM 2236 O O . LEU A 1 283 ? 158.115 165.791 165.604 1.00 161.68 283 LEU A O 1
ATOM 2241 N N . GLY A 1 284 ? 159.913 164.722 164.804 1.00 173.88 284 GLY A N 1
ATOM 2242 C CA . GLY A 1 284 ? 160.782 165.850 165.039 1.00 173.88 284 GLY A CA 1
ATOM 2243 C C . GLY A 1 284 ? 162.161 165.468 165.536 1.00 173.88 284 GLY A C 1
ATOM 2244 O O . GLY A 1 284 ? 162.510 164.289 165.641 1.00 173.88 284 GLY A O 1
ATOM 2245 N N . PRO A 1 285 ? 162.982 166.475 165.846 1.00 171.85 285 PRO A N 1
ATOM 2246 C CA . PRO A 1 285 ? 164.370 166.189 166.253 1.00 171.85 285 PRO A CA 1
ATOM 2247 C C . PRO A 1 285 ? 164.490 165.526 167.613 1.00 171.85 285 PRO A C 1
ATOM 2248 O O . PRO A 1 285 ? 165.318 164.621 167.786 1.00 171.85 285 PRO A O 1
ATOM 2252 N N . TRP A 1 286 ? 163.697 165.965 168.592 1.00 172.69 286 TRP A N 1
ATOM 2253 C CA . TRP A 1 286 ? 163.830 165.442 169.948 1.00 172.69 286 TRP A CA 1
ATOM 2254 C C . TRP A 1 286 ? 163.551 163.945 169.993 1.00 172.69 286 TRP A C 1
ATOM 2255 O O . TRP A 1 286 ? 164.255 163.191 170.680 1.00 172.69 286 TRP A O 1
ATOM 2266 N N . CYS A 1 287 ? 162.529 163.498 169.264 1.00 178.00 287 CYS A N 1
ATOM 2267 C CA . CYS A 1 287 ? 162.229 162.073 169.208 1.00 178.00 287 CYS A CA 1
ATOM 2268 C C . CYS A 1 287 ? 163.351 161.297 168.528 1.00 178.00 287 CYS A C 1
ATOM 2269 O O . CYS A 1 287 ? 163.658 160.168 168.922 1.00 178.00 287 CYS A O 1
ATOM 2272 N N . ALA A 1 288 ? 163.973 161.886 167.505 1.00 172.48 288 ALA A N 1
ATOM 2273 C CA . ALA A 1 288 ? 165.115 161.238 166.873 1.00 172.48 288 ALA A CA 1
ATOM 2274 C C . ALA A 1 288 ? 166.264 161.075 167.856 1.00 172.48 288 ALA A C 1
ATOM 2275 O O . ALA A 1 288 ? 166.912 160.023 167.898 1.00 172.48 288 ALA A O 1
ATOM 2277 N N . HIS A 1 289 ? 166.529 162.108 168.657 1.00 185.61 289 HIS A N 1
ATOM 2278 C CA . HIS A 1 289 ? 167.572 162.018 169.675 1.00 185.61 289 HIS A CA 1
ATOM 2279 C C . HIS A 1 289 ? 167.262 160.916 170.681 1.00 185.61 289 HIS A C 1
ATOM 2280 O O . HIS A 1 289 ? 168.135 160.108 171.030 1.00 185.61 289 HIS A O 1
ATOM 2287 N N . ARG A 1 290 ? 166.014 160.863 171.148 1.00 176.35 290 ARG A N 1
ATOM 2288 C CA . ARG A 1 290 ? 165.625 159.833 172.104 1.00 176.35 290 ARG A CA 1
ATOM 2289 C C . ARG A 1 290 ? 165.790 158.438 171.513 1.00 176.35 290 ARG A C 1
ATOM 2290 O O . ARG A 1 290 ? 166.301 157.527 172.178 1.00 176.35 290 ARG A O 1
ATOM 2298 N N . VAL A 1 291 ? 165.371 158.255 170.261 1.00 177.60 291 VAL A N 1
ATOM 2299 C CA . VAL A 1 291 ? 165.448 156.940 169.636 1.00 177.60 291 VAL A CA 1
ATOM 2300 C C . VAL A 1 291 ? 166.900 156.534 169.418 1.00 177.60 291 VAL A C 1
ATOM 2301 O O . VAL A 1 291 ? 167.261 155.367 169.594 1.00 177.60 291 VAL A O 1
ATOM 2305 N N . ILE A 1 292 ? 167.754 157.483 169.033 1.00 187.12 292 ILE A N 1
ATOM 2306 C CA . ILE A 1 292 ? 169.168 157.168 168.847 1.00 187.12 292 ILE A CA 1
ATOM 2307 C C . ILE A 1 292 ? 169.797 156.744 170.168 1.00 187.12 292 ILE A C 1
ATOM 2308 O O . ILE A 1 292 ? 170.548 155.758 170.232 1.00 187.12 292 ILE A O 1
ATOM 2313 N N . LYS A 1 293 ? 169.501 157.475 171.246 1.00 196.14 293 LYS A N 1
ATOM 2314 C CA . LYS A 1 293 ? 170.039 157.101 172.551 1.00 196.14 293 LYS A CA 1
ATOM 2315 C C . LYS A 1 293 ? 169.553 155.719 172.972 1.00 196.14 293 LYS A C 1
ATOM 2316 O O . LYS A 1 293 ? 170.333 154.905 173.485 1.00 196.14 293 LYS A O 1
ATOM 2322 N N . SER A 1 294 ? 168.265 155.435 172.764 1.00 215.69 294 SER A N 1
ATOM 2323 C CA . SER A 1 294 ? 167.733 154.125 173.123 1.00 215.69 294 SER A CA 1
ATOM 2324 C C . SER A 1 294 ? 168.373 153.023 172.288 1.00 215.69 294 SER A C 1
ATOM 2325 O O . SER A 1 294 ? 168.650 151.930 172.797 1.00 215.69 294 SER A O 1
ATOM 2328 N N . ARG A 1 295 ? 168.607 153.286 171.003 1.00 213.28 295 ARG A N 1
ATOM 2329 C CA . ARG A 1 295 ? 169.258 152.297 170.152 1.00 213.28 295 ARG A CA 1
ATOM 2330 C C . ARG A 1 295 ? 170.668 152.010 170.636 1.00 213.28 295 ARG A C 1
ATOM 2331 O O . ARG A 1 295 ? 171.102 150.853 170.654 1.00 213.28 295 ARG A O 1
ATOM 2339 N N . ILE A 1 296 ? 171.399 153.049 171.042 1.00 219.51 296 ILE A N 1
ATOM 2340 C CA . ILE A 1 296 ? 172.739 152.836 171.585 1.00 219.51 296 ILE A CA 1
ATOM 2341 C C . ILE A 1 296 ? 172.673 152.003 172.858 1.00 219.51 296 ILE A C 1
ATOM 2342 O O . ILE A 1 296 ? 173.437 151.044 173.036 1.00 219.51 296 ILE A O 1
ATOM 2347 N N . ARG A 1 297 ? 171.746 152.341 173.757 1.00 230.83 297 ARG A N 1
ATOM 2348 C CA . ARG A 1 297 ? 171.692 151.630 175.032 1.00 230.83 297 ARG A CA 1
ATOM 2349 C C . ARG A 1 297 ? 171.233 150.186 174.855 1.00 230.83 297 ARG A C 1
ATOM 2350 O O . ARG A 1 297 ? 171.601 149.322 175.660 1.00 230.83 297 ARG A O 1
ATOM 2358 N N . GLN A 1 298 ? 170.441 149.898 173.817 1.00 242.74 298 GLN A N 1
ATOM 2359 C CA . GLN A 1 298 ? 170.007 148.522 173.596 1.00 242.74 298 GLN A CA 1
ATOM 2360 C C . GLN A 1 298 ? 171.033 147.717 172.808 1.00 242.74 298 GLN A C 1
ATOM 2361 O O . GLN A 1 298 ? 171.113 146.495 172.977 1.00 242.74 298 GLN A O 1
ATOM 2367 N N . LEU A 1 299 ? 171.820 148.369 171.951 1.00 256.14 299 LEU A N 1
ATOM 2368 C CA . LEU A 1 299 ? 172.893 147.680 171.249 1.00 256.14 299 LEU A CA 1
ATOM 2369 C C . LEU A 1 299 ? 174.135 147.519 172.110 1.00 256.14 299 LEU A C 1
ATOM 2370 O O . LEU A 1 299 ? 175.040 146.768 171.732 1.00 256.14 299 LEU A O 1
ATOM 2375 N N . GLU A 1 300 ? 174.202 148.217 173.248 1.00 258.94 300 GLU A N 1
ATOM 2376 C CA . GLU A 1 300 ? 175.306 148.013 174.180 1.00 258.94 300 GLU A CA 1
ATOM 2377 C C . GLU A 1 300 ? 175.414 146.552 174.603 1.00 258.94 300 GLU A C 1
ATOM 2378 O O . GLU A 1 300 ? 176.520 146.012 174.720 1.00 258.94 300 GLU A O 1
ATOM 2384 N N . LYS A 1 301 ? 174.275 145.897 174.834 1.00 271.87 301 LYS A N 1
ATOM 2385 C CA . LYS A 1 301 ? 174.292 144.500 175.255 1.00 271.87 301 LYS A CA 1
ATOM 2386 C C . LYS A 1 301 ? 174.641 143.564 174.104 1.00 271.87 301 LYS A C 1
ATOM 2387 O O . LYS A 1 301 ? 175.153 142.463 174.335 1.00 271.87 301 LYS A O 1
ATOM 2393 N N . ARG A 1 302 ? 174.387 143.985 172.867 1.00 268.99 302 ARG A N 1
ATOM 2394 C CA . ARG A 1 302 ? 174.566 143.131 171.701 1.00 268.99 302 ARG A CA 1
ATOM 2395 C C . ARG A 1 302 ? 175.980 143.171 171.138 1.00 268.99 302 ARG A C 1
ATOM 2396 O O . ARG A 1 302 ? 176.226 142.570 170.087 1.00 268.99 302 ARG A O 1
ATOM 2404 N N . GLU A 1 303 ? 176.909 143.861 171.803 1.00 274.34 303 GLU A N 1
ATOM 2405 C CA . GLU A 1 303 ? 178.266 144.001 171.286 1.00 274.34 303 GLU A CA 1
ATOM 2406 C C . GLU A 1 303 ? 179.015 142.676 171.223 1.00 274.34 303 GLU A C 1
ATOM 2407 O O . GLU A 1 303 ? 179.959 142.552 170.437 1.00 274.34 303 GLU A O 1
ATOM 2413 N N . SER A 1 304 ? 178.621 141.692 172.026 1.00 287.58 304 SER A N 1
ATOM 2414 C CA . SER A 1 304 ? 179.369 140.446 172.124 1.00 287.58 304 SER A CA 1
ATOM 2415 C C . SER A 1 304 ? 179.155 139.570 170.897 1.00 287.58 304 SER A C 1
ATOM 2416 O O . SER A 1 304 ? 178.048 139.495 170.353 1.00 287.58 304 SER A O 1
ATOM 2419 N N . GLU A 1 305 ? 180.232 138.910 170.464 1.00 289.89 305 GLU A N 1
ATOM 2420 C CA . GLU A 1 305 ? 180.187 137.893 169.410 1.00 289.89 305 GLU A CA 1
ATOM 2421 C C . GLU A 1 305 ? 179.679 138.468 168.087 1.00 289.89 305 GLU A C 1
ATOM 2422 O O . GLU A 1 305 ? 178.791 137.911 167.439 1.00 289.89 305 GLU A O 1
ATOM 2428 N N . THR A 1 306 ? 180.258 139.599 167.684 1.00 288.21 306 THR A N 1
ATOM 2429 C CA . THR A 1 306 ? 179.892 140.256 166.437 1.00 288.21 306 THR A CA 1
ATOM 2430 C C . THR A 1 306 ? 181.153 140.686 165.696 1.00 288.21 306 THR A C 1
ATOM 2431 O O . THR A 1 306 ? 182.219 140.862 166.289 1.00 288.21 306 THR A O 1
ATOM 2435 N N . ALA A 1 307 ? 181.012 140.851 164.382 1.00 286.07 307 ALA A N 1
ATOM 2436 C CA . ALA A 1 307 ? 182.137 141.204 163.529 1.00 286.07 307 ALA A CA 1
ATOM 2437 C C . ALA A 1 307 ? 182.561 142.654 163.750 1.00 286.07 307 ALA A C 1
ATOM 2438 O O . ALA A 1 307 ? 181.779 143.502 164.188 1.00 286.07 307 ALA A O 1
ATOM 2440 N N . GLU A 1 308 ? 183.824 142.936 163.421 1.00 286.84 308 GLU A N 1
ATOM 2441 C CA . GLU A 1 308 ? 184.403 144.245 163.715 1.00 286.84 308 GLU A CA 1
ATOM 2442 C C . GLU A 1 308 ? 183.850 145.339 162.807 1.00 286.84 308 GLU A C 1
ATOM 2443 O O . GLU A 1 308 ? 183.807 146.512 163.207 1.00 286.84 308 GLU A O 1
ATOM 2449 N N . GLU A 1 309 ? 183.435 144.983 161.589 1.00 284.74 309 GLU A N 1
ATOM 2450 C CA . GLU A 1 309 ? 182.960 145.992 160.648 1.00 284.74 309 GLU A CA 1
ATOM 2451 C C . GLU A 1 309 ? 181.738 146.722 161.188 1.00 284.74 309 GLU A C 1
ATOM 2452 O O . GLU A 1 309 ? 181.642 147.952 161.085 1.00 284.74 309 GLU A O 1
ATOM 2458 N N . LEU A 1 310 ? 180.798 145.990 161.781 1.00 276.98 310 LEU A N 1
ATOM 2459 C CA . LEU A 1 310 ? 179.628 146.659 162.330 1.00 276.98 310 LEU A CA 1
ATOM 2460 C C . LEU A 1 310 ? 179.923 147.360 163.652 1.00 276.98 310 LEU A C 1
ATOM 2461 O O . LEU A 1 310 ? 179.200 148.292 164.007 1.00 276.98 310 LEU A O 1
ATOM 2466 N N . ARG A 1 311 ? 180.995 146.984 164.362 1.00 273.54 311 ARG A N 1
ATOM 2467 C CA . ARG A 1 311 ? 181.483 147.853 165.433 1.00 273.54 311 ARG A CA 1
ATOM 2468 C C . ARG A 1 311 ? 181.962 149.189 164.885 1.00 273.54 311 ARG A C 1
ATOM 2469 O O . ARG A 1 311 ? 181.694 150.238 165.475 1.00 273.54 311 ARG A O 1
ATOM 2477 N N . THR A 1 312 ? 182.686 149.174 163.763 1.00 264.72 312 THR A N 1
ATOM 2478 C CA . THR A 1 312 ? 183.099 150.434 163.147 1.00 264.72 312 THR A CA 1
ATOM 2479 C C . THR A 1 312 ? 181.888 151.242 162.693 1.00 264.72 312 THR A C 1
ATOM 2480 O O . THR A 1 312 ? 181.866 152.476 162.803 1.00 264.72 312 THR A O 1
ATOM 2484 N N . ILE A 1 313 ? 180.875 150.556 162.167 1.00 261.04 313 ILE A N 1
ATOM 2485 C CA . ILE A 1 313 ? 179.642 151.230 161.768 1.00 261.04 313 ILE A CA 1
ATOM 2486 C C . ILE A 1 313 ? 178.960 151.859 162.977 1.00 261.04 313 ILE A C 1
ATOM 2487 O O . ILE A 1 313 ? 178.470 152.993 162.916 1.00 261.04 313 ILE A O 1
ATOM 2492 N N . ARG A 1 314 ? 178.914 151.135 164.096 1.00 259.11 314 ARG A N 1
ATOM 2493 C CA . ARG A 1 314 ? 178.374 151.711 165.322 1.00 259.11 314 ARG A CA 1
ATOM 2494 C C . ARG A 1 314 ? 179.212 152.888 165.800 1.00 259.11 314 ARG A C 1
ATOM 2495 O O . ARG A 1 314 ? 178.673 153.838 166.373 1.00 259.11 314 ARG A O 1
ATOM 2503 N N . GLU A 1 315 ? 180.526 152.841 165.585 1.00 251.55 315 GLU A N 1
ATOM 2504 C CA . GLU A 1 315 ? 181.377 153.963 165.965 1.00 251.55 315 GLU A CA 1
ATOM 2505 C C . GLU A 1 315 ? 181.056 155.204 165.143 1.00 251.55 315 GLU A C 1
ATOM 2506 O O . GLU A 1 315 ? 180.999 156.315 165.679 1.00 251.55 315 GLU A O 1
ATOM 2512 N N . LEU A 1 316 ? 180.847 155.040 163.835 1.00 237.95 316 LEU A N 1
ATOM 2513 C CA . LEU A 1 316 ? 180.462 156.198 163.032 1.00 237.95 316 LEU A CA 1
ATOM 2514 C C . LEU A 1 316 ? 179.059 156.678 163.396 1.00 237.95 316 LEU A C 1
ATOM 2515 O O . LEU A 1 316 ? 178.778 157.884 163.341 1.00 237.95 316 LEU A O 1
ATOM 2520 N N . LEU A 1 317 ? 178.175 155.756 163.778 1.00 237.72 317 LEU A N 1
ATOM 2521 C CA . LEU A 1 317 ? 176.869 156.155 164.291 1.00 237.72 317 LEU A CA 1
ATOM 2522 C C . LEU A 1 317 ? 177.019 156.979 165.565 1.00 237.72 317 LEU A C 1
ATOM 2523 O O . LEU A 1 317 ? 176.317 157.975 165.761 1.00 237.72 317 LEU A O 1
ATOM 2528 N N . GLN A 1 318 ? 177.935 156.575 166.445 1.00 232.42 318 GLN A N 1
ATOM 2529 C CA . GLN A 1 318 ? 178.212 157.361 167.642 1.00 232.42 318 GLN A CA 1
ATOM 2530 C C . GLN A 1 318 ? 178.808 158.715 167.289 1.00 232.42 318 GLN A C 1
ATOM 2531 O O . GLN A 1 318 ? 178.554 159.703 167.979 1.00 232.42 318 GLN A O 1
ATOM 2537 N N . SER A 1 319 ? 179.613 158.775 166.229 1.00 228.21 319 SER A N 1
ATOM 2538 C CA . SER A 1 319 ? 180.157 160.056 165.786 1.00 228.21 319 SER A CA 1
ATOM 2539 C C . SER A 1 319 ? 179.049 160.997 165.325 1.00 228.21 319 SER A C 1
ATOM 2540 O O . SER A 1 319 ? 179.055 162.192 165.656 1.00 228.21 319 SER A O 1
ATOM 2543 N N . ILE A 1 320 ? 178.095 160.478 164.548 1.00 224.30 320 ILE A N 1
ATOM 2544 C CA . ILE A 1 320 ? 176.986 161.330 164.133 1.00 224.30 320 ILE A CA 1
ATOM 2545 C C . ILE A 1 320 ? 176.134 161.701 165.342 1.00 224.30 320 ILE A C 1
ATOM 2546 O O . ILE A 1 320 ? 175.606 162.816 165.416 1.00 224.30 320 ILE A O 1
ATOM 2551 N N . PHE A 1 321 ? 176.000 160.787 166.308 1.00 221.20 321 PHE A N 1
ATOM 2552 C CA . PHE A 1 321 ? 175.364 161.115 167.581 1.00 221.20 321 PHE A CA 1
ATOM 2553 C C . PHE A 1 321 ? 176.055 162.313 168.218 1.00 221.20 321 PHE A C 1
ATOM 2554 O O . PHE A 1 321 ? 175.402 163.266 168.650 1.00 221.20 321 PHE A O 1
ATOM 2562 N N . GLU A 1 322 ? 177.385 162.273 168.285 1.00 229.53 322 GLU A N 1
ATOM 2563 C CA . GLU A 1 322 ? 178.135 163.331 168.950 1.00 229.53 322 GLU A CA 1
ATOM 2564 C C . GLU A 1 322 ? 177.924 164.668 168.256 1.00 229.53 322 GLU A C 1
ATOM 2565 O O . GLU A 1 322 ? 177.643 165.681 168.907 1.00 229.53 322 GLU A O 1
ATOM 2571 N N . GLN A 1 323 ? 178.051 164.689 166.929 1.00 224.78 323 GLN A N 1
ATOM 2572 C CA . GLN A 1 323 ? 177.892 165.958 166.223 1.00 224.78 323 GLN A CA 1
ATOM 2573 C C . GLN A 1 323 ? 176.461 166.478 166.329 1.00 224.78 323 GLN A C 1
ATOM 2574 O O . GLN A 1 323 ? 176.248 167.680 166.537 1.00 224.78 323 GLN A O 1
ATOM 2580 N N . ILE A 1 324 ? 175.464 165.596 166.215 1.00 222.47 324 ILE A N 1
ATOM 2581 C CA . ILE A 1 324 ? 174.082 166.055 166.263 1.00 222.47 324 ILE A CA 1
ATOM 2582 C C . ILE A 1 324 ? 173.722 166.537 167.663 1.00 222.47 324 ILE A C 1
ATOM 2583 O O . ILE A 1 324 ? 172.975 167.505 167.820 1.00 222.47 324 ILE A O 1
ATOM 2588 N N . ILE A 1 325 ? 174.251 165.884 168.702 1.00 234.31 325 ILE A N 1
ATOM 2589 C CA . ILE A 1 325 ? 173.951 166.327 170.057 1.00 234.31 325 ILE A CA 1
ATOM 2590 C C . ILE A 1 325 ? 174.678 167.627 170.364 1.00 234.31 325 ILE A C 1
ATOM 2591 O O . ILE A 1 325 ? 174.154 168.479 171.089 1.00 234.31 325 ILE A O 1
ATOM 2596 N N . ASN A 1 326 ? 175.878 167.819 169.808 1.00 240.82 326 ASN A N 1
ATOM 2597 C CA . ASN A 1 326 ? 176.546 169.105 169.949 1.00 240.82 326 ASN A CA 1
ATOM 2598 C C . ASN A 1 326 ? 175.732 170.210 169.292 1.00 240.82 326 ASN A C 1
ATOM 2599 O O . ASN A 1 326 ? 175.552 171.288 169.869 1.00 240.82 326 ASN A O 1
ATOM 2604 N N . VAL A 1 327 ? 175.211 169.947 168.092 1.00 237.24 327 VAL A N 1
ATOM 2605 C CA . VAL A 1 327 ? 174.375 170.932 167.409 1.00 237.24 327 VAL A CA 1
ATOM 2606 C C . VAL A 1 327 ? 173.114 171.216 168.219 1.00 237.24 327 VAL A C 1
ATOM 2607 O O . VAL A 1 327 ? 172.712 172.375 168.394 1.00 237.24 327 VAL A O 1
ATOM 2611 N N . LEU A 1 328 ? 172.473 170.160 168.723 1.00 241.29 328 LEU A N 1
ATOM 2612 C CA . LEU A 1 328 ? 171.246 170.328 169.491 1.00 241.29 328 LEU A CA 1
ATOM 2613 C C . LEU A 1 328 ? 171.500 171.146 170.746 1.00 241.29 328 LEU A C 1
ATOM 2614 O O . LEU A 1 328 ? 170.696 172.013 171.099 1.00 241.29 328 LEU A O 1
ATOM 2619 N N . LYS A 1 329 ? 172.615 170.892 171.431 1.00 251.48 329 LYS A N 1
ATOM 2620 C CA . LYS A 1 329 ? 172.962 171.690 172.601 1.00 251.48 329 LYS A CA 1
ATOM 2621 C C . LYS A 1 329 ? 173.258 173.133 172.213 1.00 251.48 329 LYS A C 1
ATOM 2622 O O . LYS A 1 329 ? 172.919 174.064 172.953 1.00 251.48 329 LYS A O 1
ATOM 2628 N N . ASN A 1 330 ? 173.891 173.337 171.056 1.00 253.19 330 ASN A N 1
ATOM 2629 C CA . ASN A 1 330 ? 174.187 174.693 170.605 1.00 253.19 330 ASN A CA 1
ATOM 2630 C C . ASN A 1 330 ? 172.909 175.495 170.404 1.00 253.19 330 ASN A C 1
ATOM 2631 O O . ASN A 1 330 ? 172.815 176.652 170.830 1.00 253.19 330 ASN A O 1
ATOM 2636 N N . LEU A 1 331 ? 171.910 174.897 169.750 1.00 257.30 331 LEU A N 1
ATOM 2637 C CA . LEU A 1 331 ? 170.631 175.598 169.620 1.00 257.30 331 LEU A CA 1
ATOM 2638 C C . LEU A 1 331 ? 169.908 175.715 170.959 1.00 257.30 331 LEU A C 1
ATOM 2639 O O . LEU A 1 331 ? 169.298 176.751 171.244 1.00 257.30 331 LEU A O 1
ATOM 2644 N N . GLU A 1 332 ? 169.968 174.676 171.797 1.00 255.74 332 GLU A N 1
ATOM 2645 C CA . GLU A 1 332 ? 169.301 174.727 173.094 1.00 255.74 332 GLU A CA 1
ATOM 2646 C C . GLU A 1 332 ? 169.847 175.853 173.959 1.00 255.74 332 GLU A C 1
ATOM 2647 O O . GLU A 1 332 ? 169.114 176.426 174.772 1.00 255.74 332 GLU A O 1
ATOM 2653 N N . LYS A 1 333 ? 171.131 176.180 173.798 1.00 263.14 333 LYS A N 1
ATOM 2654 C CA . LYS A 1 333 ? 171.698 177.338 174.476 1.00 263.14 333 LYS A CA 1
ATOM 2655 C C . LYS A 1 333 ? 171.007 178.630 174.065 1.00 263.14 333 LYS A C 1
ATOM 2656 O O . LYS A 1 333 ? 171.048 179.611 174.815 1.00 263.14 333 LYS A O 1
ATOM 2662 N N . LEU A 1 334 ? 170.373 178.651 172.890 1.00 267.49 334 LEU A N 1
ATOM 2663 C CA . LEU A 1 334 ? 169.612 179.800 172.428 1.00 267.49 334 LEU A CA 1
ATOM 2664 C C . LEU A 1 334 ? 168.129 179.523 172.243 1.00 267.49 334 LEU A C 1
ATOM 2665 O O . LEU A 1 334 ? 167.344 180.477 172.217 1.00 267.49 334 LEU A O 1
ATOM 2670 N N . GLN A 1 335 ? 167.722 178.258 172.108 1.00 256.86 335 GLN A N 1
ATOM 2671 C CA . GLN A 1 335 ? 166.307 177.946 171.931 1.00 256.86 335 GLN A CA 1
ATOM 2672 C C . GLN A 1 335 ? 165.515 178.248 173.197 1.00 256.86 335 GLN A C 1
ATOM 2673 O O . GLN A 1 335 ? 164.452 178.879 173.139 1.00 256.86 335 GLN A O 1
ATOM 2679 N N . LYS A 1 336 ? 166.021 177.805 174.349 1.00 257.04 336 LYS A N 1
ATOM 2680 C CA . LYS A 1 336 ? 165.322 177.922 175.628 1.00 257.04 336 LYS A CA 1
ATOM 2681 C C . LYS A 1 336 ? 163.926 177.301 175.541 1.00 257.04 336 LYS A C 1
ATOM 2682 O O . LYS A 1 336 ? 162.905 177.949 175.785 1.00 257.04 336 LYS A O 1
ATOM 2688 N N . ASN A 1 337 ? 163.909 176.020 175.169 1.00 235.94 337 ASN A N 1
ATOM 2689 C CA . ASN A 1 337 ? 162.682 175.235 175.030 1.00 235.94 337 ASN A CA 1
ATOM 2690 C C . ASN A 1 337 ? 161.752 175.851 173.982 1.00 235.94 337 ASN A C 1
ATOM 2691 O O . ASN A 1 337 ? 160.614 176.232 174.262 1.00 235.94 337 ASN A O 1
ATOM 2696 N N . ASN A 1 338 ? 162.266 175.942 172.758 1.00 217.99 338 ASN A N 1
ATOM 2697 C CA . ASN A 1 338 ? 161.499 176.481 171.639 1.00 217.99 338 ASN A CA 1
ATOM 2698 C C . ASN A 1 338 ? 160.524 175.418 171.151 1.00 217.99 338 ASN A C 1
ATOM 2699 O O . ASN A 1 338 ? 160.934 174.403 170.579 1.00 217.99 338 ASN A O 1
ATOM 2704 N N . SER A 1 339 ? 159.230 175.653 171.375 1.00 213.09 339 SER A N 1
ATOM 2705 C CA . SER A 1 339 ? 158.222 174.671 170.988 1.00 213.09 339 SER A CA 1
ATOM 2706 C C . SER A 1 339 ? 158.189 174.470 169.478 1.00 213.09 339 SER A C 1
ATOM 2707 O O . SER A 1 339 ? 158.062 173.337 168.999 1.00 213.09 339 SER A O 1
ATOM 2710 N N . VAL A 1 340 ? 158.303 175.557 168.713 1.00 205.71 340 VAL A N 1
ATOM 2711 C CA . VAL A 1 340 ? 158.145 175.459 167.266 1.00 205.71 340 VAL A CA 1
ATOM 2712 C C . VAL A 1 340 ? 159.295 174.678 166.643 1.00 205.71 340 VAL A C 1
ATOM 2713 O O . VAL A 1 340 ? 159.094 173.892 165.708 1.00 205.71 340 VAL A O 1
ATOM 2717 N N . GLU A 1 341 ? 160.516 174.871 167.143 1.00 207.73 341 GLU A N 1
ATOM 2718 C CA . GLU A 1 341 ? 161.666 174.162 166.600 1.00 207.73 341 GLU A CA 1
ATOM 2719 C C . GLU A 1 341 ? 161.783 172.739 167.124 1.00 207.73 341 GLU A C 1
ATOM 2720 O O . GLU A 1 341 ? 162.404 171.897 166.466 1.00 207.73 341 GLU A O 1
ATOM 2726 N N . PHE A 1 342 ? 161.194 172.447 168.282 1.00 195.12 342 PHE A N 1
ATOM 2727 C CA . PHE A 1 342 ? 161.381 171.137 168.889 1.00 195.12 342 PHE A CA 1
ATOM 2728 C C . PHE A 1 342 ? 160.606 170.048 168.161 1.00 195.12 342 PHE A C 1
ATOM 2729 O O . PHE A 1 342 ? 161.012 168.881 168.190 1.00 195.12 342 PHE A O 1
ATOM 2737 N N . VAL A 1 343 ? 159.500 170.395 167.501 1.00 155.65 343 VAL A N 1
ATOM 2738 C CA . VAL A 1 343 ? 158.558 169.402 167.008 1.00 155.65 343 VAL A CA 1
ATOM 2739 C C . VAL A 1 343 ? 158.251 169.637 165.535 1.00 155.65 343 VAL A C 1
ATOM 2740 O O . VAL A 1 343 ? 158.471 170.719 164.988 1.00 155.65 343 VAL A O 1
ATOM 2744 N N . SER A 1 344 ? 157.733 168.588 164.900 1.00 140.18 344 SER A N 1
ATOM 2745 C CA . SER A 1 344 ? 157.311 168.644 163.512 1.00 140.18 344 SER A CA 1
ATOM 2746 C C . SER A 1 344 ? 155.988 169.400 163.390 1.00 140.18 344 SER A C 1
ATOM 2747 O O . SER A 1 344 ? 155.281 169.595 164.381 1.00 140.18 344 SER A O 1
ATOM 2750 N N . PRO A 1 345 ? 155.646 169.865 162.182 1.00 136.79 345 PRO A N 1
ATOM 2751 C CA . PRO A 1 345 ? 154.357 170.561 162.012 1.00 136.79 345 PRO A CA 1
ATOM 2752 C C . PRO A 1 345 ? 153.148 169.756 162.460 1.00 136.79 345 PRO A C 1
ATOM 2753 O O . PRO A 1 345 ? 152.192 170.335 162.992 1.00 136.79 345 PRO A O 1
ATOM 2757 N N . LYS A 1 346 ? 153.150 168.439 162.248 1.00 120.16 346 LYS A N 1
ATOM 2758 C CA . LYS A 1 346 ? 152.009 167.629 162.657 1.00 120.16 346 LYS A CA 1
ATOM 2759 C C . LYS A 1 346 ? 151.812 167.674 164.164 1.00 120.16 346 LYS A C 1
ATOM 2760 O O . LYS A 1 346 ? 150.682 167.803 164.650 1.00 120.16 346 LYS A O 1
ATOM 2766 N N . VAL A 1 347 ? 152.902 167.575 164.923 1.00 116.98 347 VAL A N 1
ATOM 2767 C CA . VAL A 1 347 ? 152.791 167.641 166.373 1.00 116.98 347 VAL A CA 1
ATOM 2768 C C . VAL A 1 347 ? 152.327 169.023 166.807 1.00 116.98 347 VAL A C 1
ATOM 2769 O O . VAL A 1 347 ? 151.569 169.163 167.772 1.00 116.98 347 VAL A O 1
ATOM 2773 N N . LYS A 1 348 ? 152.765 170.066 166.099 1.00 127.83 348 LYS A N 1
ATOM 2774 C CA . LYS A 1 348 ? 152.284 171.411 166.400 1.00 127.83 348 LYS A CA 1
ATOM 2775 C C . LYS A 1 348 ? 150.780 171.516 166.188 1.00 127.83 348 LYS A C 1
ATOM 2776 O O . LYS A 1 348 ? 150.070 172.116 167.003 1.00 127.83 348 LYS A O 1
ATOM 2782 N N . LYS A 1 349 ? 150.276 170.943 165.092 1.00 122.78 349 LYS A N 1
ATOM 2783 C CA . LYS A 1 349 ? 148.841 170.966 164.835 1.00 122.78 349 LYS A CA 1
ATOM 2784 C C . LYS A 1 349 ? 148.079 170.196 165.904 1.00 122.78 349 LYS A C 1
ATOM 2785 O O . LYS A 1 349 ? 147.013 170.632 166.358 1.00 122.78 349 LYS A O 1
ATOM 2791 N N . LEU A 1 350 ? 148.602 169.037 166.307 1.00 108.90 350 LEU A N 1
ATOM 2792 C CA . LEU A 1 350 ? 147.959 168.268 167.367 1.00 108.90 350 LEU A CA 1
ATOM 2793 C C . LEU A 1 350 ? 147.911 169.065 168.664 1.00 108.90 350 LEU A C 1
ATOM 2794 O O . LEU A 1 350 ? 146.889 169.079 169.362 1.00 108.90 350 LEU A O 1
ATOM 2799 N N . LEU A 1 351 ? 149.009 169.741 168.996 1.00 117.86 351 LEU A N 1
ATOM 2800 C CA . LEU A 1 351 ? 149.037 170.573 170.191 1.00 117.86 351 LEU A CA 1
ATOM 2801 C C . LEU A 1 351 ? 148.023 171.704 170.095 1.00 117.86 351 LEU A C 1
ATOM 2802 O O . LEU A 1 351 ? 147.344 172.030 171.077 1.00 117.86 351 LEU A O 1
ATOM 2807 N N . GLU A 1 352 ? 147.906 172.314 168.915 1.00 129.64 352 GLU A N 1
ATOM 2808 C CA . GLU A 1 352 ? 146.927 173.378 168.721 1.00 129.64 352 GLU A CA 1
ATOM 2809 C C . GLU A 1 352 ? 145.510 172.865 168.925 1.00 129.64 352 GLU A C 1
ATOM 2810 O O . GLU A 1 352 ? 144.683 173.539 169.548 1.00 129.64 352 GLU A O 1
ATOM 2816 N N . ILE A 1 353 ? 145.211 171.675 168.402 1.00 113.60 353 ILE A N 1
ATOM 2817 C CA . ILE A 1 353 ? 143.888 171.083 168.589 1.00 113.60 353 ILE A CA 1
ATOM 2818 C C . ILE A 1 353 ? 143.622 170.836 170.066 1.00 113.60 353 ILE A C 1
ATOM 2819 O O . ILE A 1 353 ? 142.518 171.090 170.573 1.00 113.60 353 ILE A O 1
ATOM 2824 N N . LEU A 1 354 ? 144.626 170.321 170.776 1.00 118.03 354 LEU A N 1
ATOM 2825 C CA . LEU A 1 354 ? 144.470 170.092 172.207 1.00 118.03 354 LEU A CA 1
ATOM 2826 C C . LEU A 1 354 ? 144.143 171.388 172.933 1.00 118.03 354 LEU A C 1
ATOM 2827 O O . LEU A 1 354 ? 143.187 171.442 173.712 1.00 118.03 354 LEU A O 1
ATOM 2832 N N . LYS A 1 355 ? 144.893 172.458 172.650 1.00 149.40 355 LYS A N 1
ATOM 2833 C CA . LYS A 1 355 ? 144.581 173.746 173.268 1.00 149.40 355 LYS A CA 1
ATOM 2834 C C . LYS A 1 355 ? 143.177 174.203 172.907 1.00 149.40 355 LYS A C 1
ATOM 2835 O O . LYS A 1 355 ? 142.451 174.735 173.755 1.00 149.40 355 LYS A O 1
ATOM 2841 N N . GLN A 1 356 ? 142.782 174.011 171.650 1.00 160.15 356 GLN A N 1
ATOM 2842 C CA . GLN A 1 356 ? 141.499 174.520 171.184 1.00 160.15 356 GLN A CA 1
ATOM 2843 C C . GLN A 1 356 ? 140.336 173.854 171.906 1.00 160.15 356 GLN A C 1
ATOM 2844 O O . GLN A 1 356 ? 139.360 174.522 172.266 1.00 160.15 356 GLN A O 1
ATOM 2850 N N . TYR A 1 357 ? 140.413 172.543 172.130 1.00 161.82 357 TYR A N 1
ATOM 2851 C CA . TYR A 1 357 ? 139.264 171.806 172.647 1.00 161.82 357 TYR A CA 1
ATOM 2852 C C . TYR A 1 357 ? 139.458 171.306 174.073 1.00 161.82 357 TYR A C 1
ATOM 2853 O O . TYR A 1 357 ? 138.649 171.620 174.954 1.00 161.82 357 TYR A O 1
ATOM 2862 N N . PHE A 1 358 ? 140.511 170.528 174.332 1.00 168.74 358 PHE A N 1
ATOM 2863 C CA . PHE A 1 358 ? 140.655 169.892 175.635 1.00 168.74 358 PHE A CA 1
ATOM 2864 C C . PHE A 1 358 ? 140.923 170.919 176.726 1.00 168.74 358 PHE A C 1
ATOM 2865 O O . PHE A 1 358 ? 140.308 170.872 177.795 1.00 168.74 358 PHE A O 1
ATOM 2873 N N . SER A 1 359 ? 141.841 171.853 176.474 1.00 193.62 359 SER A N 1
ATOM 2874 C CA . SER A 1 359 ? 142.134 172.888 177.459 1.00 193.62 359 SER A CA 1
ATOM 2875 C C . SER A 1 359 ? 140.931 173.794 177.680 1.00 193.62 359 SER A C 1
ATOM 2876 O O . SER A 1 359 ? 140.676 174.232 178.807 1.00 193.62 359 SER A O 1
ATOM 2879 N N . ASN A 1 360 ? 140.187 174.098 176.614 1.00 208.91 360 ASN A N 1
ATOM 2880 C CA . ASN A 1 360 ? 138.989 174.916 176.762 1.00 208.91 360 ASN A CA 1
ATOM 2881 C C . ASN A 1 360 ? 137.951 174.218 177.631 1.00 208.91 360 ASN A C 1
ATOM 2882 O O . ASN A 1 360 ? 137.304 174.855 178.470 1.00 208.91 360 ASN A O 1
ATOM 2887 N N . ASN A 1 361 ? 137.774 172.908 177.441 1.00 220.27 361 ASN A N 1
ATOM 2888 C CA . ASN A 1 361 ? 136.882 172.161 178.324 1.00 220.27 361 ASN A CA 1
ATOM 2889 C C . ASN A 1 361 ? 137.412 172.144 179.752 1.00 220.27 361 ASN A C 1
ATOM 2890 O O . ASN A 1 361 ? 136.638 172.222 180.713 1.00 220.27 361 ASN A O 1
ATOM 2895 N N . ASN A 1 362 ? 138.734 172.034 179.907 1.00 218.78 362 ASN A N 1
ATOM 2896 C CA . ASN A 1 362 ? 139.341 172.099 181.233 1.00 218.78 362 ASN A CA 1
ATOM 2897 C C . ASN A 1 362 ? 139.084 173.444 181.897 1.00 218.78 362 ASN A C 1
ATOM 2898 O O . ASN A 1 362 ? 139.010 173.526 183.128 1.00 218.78 362 ASN A O 1
ATOM 2903 N N . ASN A 1 363 ? 138.950 174.506 181.101 1.00 230.75 363 ASN A N 1
ATOM 2904 C CA . ASN A 1 363 ? 138.617 175.813 181.658 1.00 230.75 363 ASN A CA 1
ATOM 2905 C C . ASN A 1 363 ? 137.249 175.784 182.326 1.00 230.75 363 ASN A C 1
ATOM 2906 O O . ASN A 1 363 ? 137.060 176.371 183.398 1.00 230.75 363 ASN A O 1
ATOM 2911 N N . SER A 1 364 ? 136.285 175.109 181.708 1.00 238.92 364 SER A N 1
ATOM 2912 C CA . SER A 1 364 ? 134.981 174.917 182.317 1.00 238.92 364 SER A CA 1
ATOM 2913 C C . SER A 1 364 ? 135.043 173.803 183.361 1.00 238.92 364 SER A C 1
ATOM 2914 O O . SER A 1 364 ? 135.984 173.005 183.407 1.00 238.92 364 SER A O 1
ATOM 2917 N N . SER A 1 365 ? 134.015 173.755 184.208 1.00 247.52 365 SER A N 1
ATOM 2918 C CA . SER A 1 365 ? 133.940 172.762 185.281 1.00 247.52 365 SER A CA 1
ATOM 2919 C C . SER A 1 365 ? 133.333 171.479 184.720 1.00 247.52 365 SER A C 1
ATOM 2920 O O . SER A 1 365 ? 132.159 171.162 184.918 1.00 247.52 365 SER A O 1
ATOM 2923 N N . LYS A 1 366 ? 134.164 170.727 184.000 1.00 235.63 366 LYS A N 1
ATOM 2924 C CA . LYS A 1 366 ? 133.744 169.471 183.396 1.00 235.63 366 LYS A CA 1
ATOM 2925 C C . LYS A 1 366 ? 134.879 168.462 183.474 1.00 235.63 366 LYS A C 1
ATOM 2926 O O . LYS A 1 366 ? 136.055 168.830 183.536 1.00 235.63 366 LYS A O 1
ATOM 2932 N N . GLU A 1 367 ? 134.514 167.183 183.469 1.00 209.45 367 GLU A N 1
ATOM 2933 C CA . GLU A 1 367 ? 135.504 166.121 183.459 1.00 209.45 367 GLU A CA 1
ATOM 2934 C C . GLU A 1 367 ? 136.045 165.916 182.047 1.00 209.45 367 GLU A C 1
ATOM 2935 O O . GLU A 1 367 ? 135.408 166.265 181.051 1.00 209.45 367 GLU A O 1
ATOM 2941 N N . LEU A 1 368 ? 137.237 165.333 181.973 1.00 185.05 368 LEU A N 1
ATOM 2942 C CA . LEU A 1 368 ? 137.945 165.172 180.712 1.00 185.05 368 LEU A CA 1
ATOM 2943 C C . LEU A 1 368 ? 138.308 163.711 180.500 1.00 185.05 368 LEU A C 1
ATOM 2944 O O . LEU A 1 368 ? 138.844 163.064 181.404 1.00 185.05 368 LEU A O 1
ATOM 2949 N N . CYS A 1 369 ? 138.015 163.201 179.306 1.00 162.59 369 CYS A N 1
ATOM 2950 C CA . CYS A 1 369 ? 138.451 161.874 178.891 1.00 162.59 369 CYS A CA 1
ATOM 2951 C C . CYS A 1 369 ? 138.742 161.921 177.400 1.00 162.59 369 CYS A C 1
ATOM 2952 O O . CYS A 1 369 ? 137.933 162.447 176.631 1.00 162.59 369 CYS A O 1
ATOM 2955 N N . GLY A 1 370 ? 139.882 161.381 176.996 1.00 150.08 370 GLY A N 1
ATOM 2956 C CA . GLY A 1 370 ? 140.274 161.424 175.599 1.00 150.08 370 GLY A CA 1
ATOM 2957 C C . GLY A 1 370 ? 141.172 160.264 175.242 1.00 150.08 370 GLY A C 1
ATOM 2958 O O . GLY A 1 370 ? 141.908 159.743 176.085 1.00 150.08 370 GLY A O 1
ATOM 2959 N N . ILE A 1 371 ? 141.113 159.861 173.976 1.00 123.95 371 ILE A N 1
ATOM 2960 C CA . ILE A 1 371 ? 141.896 158.748 173.457 1.00 123.95 371 ILE A CA 1
ATOM 2961 C C . ILE A 1 371 ? 142.561 159.194 172.164 1.00 123.95 371 ILE A C 1
ATOM 2962 O O . ILE A 1 371 ? 142.003 160.005 171.418 1.00 123.95 371 ILE A O 1
ATOM 2967 N N . ILE A 1 372 ? 143.759 158.679 171.904 1.00 118.67 372 ILE A N 1
ATOM 2968 C CA . ILE A 1 372 ? 144.494 158.958 170.677 1.00 118.67 372 ILE A CA 1
ATOM 2969 C C . ILE A 1 372 ? 144.837 157.634 170.015 1.00 118.67 372 ILE A C 1
ATOM 2970 O O . ILE A 1 372 ? 145.420 156.751 170.652 1.00 118.67 372 ILE A O 1
ATOM 2975 N N . PHE A 1 373 ? 144.477 157.497 168.740 1.00 103.38 373 PHE A N 1
ATOM 2976 C CA . PHE A 1 373 ? 144.678 156.263 167.994 1.00 103.38 373 PHE A CA 1
ATOM 2977 C C . PHE A 1 373 ? 145.869 156.410 167.060 1.00 103.38 373 PHE A C 1
ATOM 2978 O O . PHE A 1 373 ? 145.930 157.357 166.272 1.00 103.38 373 PHE A O 1
ATOM 2986 N N . VAL A 1 374 ? 146.807 155.468 167.146 1.00 99.08 374 VAL A N 1
ATOM 2987 C CA . VAL A 1 374 ? 148.019 155.481 166.342 1.00 99.08 374 VAL A CA 1
ATOM 2988 C C . VAL A 1 374 ? 148.148 154.129 165.655 1.00 99.08 374 VAL A C 1
ATOM 2989 O O . VAL A 1 374 ? 147.524 153.145 166.053 1.00 99.08 374 VAL A O 1
ATOM 2993 N N . GLU A 1 375 ? 148.963 154.088 164.602 1.00 130.51 375 G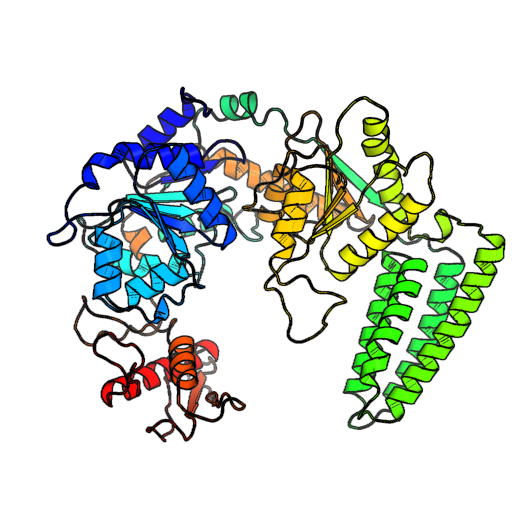LU A N 1
ATOM 2994 C CA . GLU A 1 375 ? 149.120 152.872 163.815 1.00 130.51 375 GLU A CA 1
ATOM 2995 C C . GLU A 1 375 ? 150.206 151.955 164.367 1.00 130.51 375 GLU A C 1
ATOM 2996 O O . GLU A 1 375 ? 149.939 150.788 164.661 1.00 130.51 375 GLU A O 1
ATOM 3002 N N . ARG A 1 376 ? 151.425 152.457 164.505 1.00 132.54 376 ARG A N 1
ATOM 3003 C CA . ARG A 1 376 ? 152.527 151.655 165.009 1.00 132.54 376 ARG A CA 1
ATOM 3004 C C . ARG A 1 376 ? 152.575 151.710 166.534 1.00 132.54 376 ARG A C 1
ATOM 3005 O O . ARG A 1 376 ? 151.760 152.367 167.183 1.00 132.54 376 ARG A O 1
ATOM 3013 N N . ARG A 1 377 ? 153.546 150.996 167.104 1.00 128.32 377 ARG A N 1
ATOM 3014 C CA . ARG A 1 377 ? 153.669 150.949 168.558 1.00 128.32 377 ARG A CA 1
ATOM 3015 C C . ARG A 1 377 ? 154.735 151.918 169.058 1.00 128.32 377 ARG A C 1
ATOM 3016 O O . ARG A 1 377 ? 154.529 152.626 170.056 1.00 128.32 377 ARG A O 1
ATOM 3024 N N . TYR A 1 378 ? 155.877 151.952 168.367 1.00 132.40 378 TYR A N 1
ATOM 3025 C CA . TYR A 1 378 ? 156.935 152.898 168.697 1.00 132.40 378 TYR A CA 1
ATOM 3026 C C . TYR A 1 378 ? 156.399 154.318 168.747 1.00 132.40 378 TYR A C 1
ATOM 3027 O O . TYR A 1 378 ? 156.785 155.111 169.617 1.00 132.40 378 TYR A O 1
ATOM 3036 N N . THR A 1 379 ? 155.505 154.658 167.819 1.00 116.28 379 THR A N 1
ATOM 3037 C CA . THR A 1 379 ? 154.926 155.993 167.803 1.00 116.28 379 THR A CA 1
ATOM 3038 C C . THR A 1 379 ? 154.148 156.266 169.080 1.00 116.28 379 THR A C 1
ATOM 3039 O O . THR A 1 379 ? 154.249 157.355 169.654 1.00 116.28 379 THR A O 1
ATOM 3043 N N . ALA A 1 380 ? 153.368 155.287 169.543 1.00 112.18 380 ALA A N 1
ATOM 3044 C CA . ALA A 1 380 ? 152.605 155.474 170.772 1.00 112.18 380 ALA A CA 1
ATOM 3045 C C . ALA A 1 380 ? 153.529 155.694 171.957 1.00 112.18 380 ALA A C 1
ATOM 3046 O O . ALA A 1 380 ? 153.309 156.594 172.782 1.00 112.18 380 ALA A O 1
ATOM 3048 N N . TYR A 1 381 ? 154.586 154.886 172.051 1.00 131.52 381 TYR A N 1
ATOM 3049 C CA . TYR A 1 381 ? 155.516 155.027 173.166 1.00 131.52 381 TYR A CA 1
ATOM 3050 C C . TYR A 1 381 ? 156.173 156.404 173.160 1.00 131.52 381 TYR A C 1
ATOM 3051 O O . TYR A 1 381 ? 156.244 157.082 174.197 1.00 131.52 381 TYR A O 1
ATOM 3060 N N . VAL A 1 382 ? 156.625 156.850 171.987 1.00 110.13 382 VAL A N 1
ATOM 3061 C CA . VAL A 1 382 ? 157.326 158.126 171.906 1.00 110.13 382 VAL A CA 1
ATOM 3062 C C . VAL A 1 382 ? 156.376 159.283 172.191 1.00 110.13 382 VAL A C 1
ATOM 3063 O O . VAL A 1 382 ? 156.750 160.262 172.850 1.00 110.13 382 VAL A O 1
ATOM 3067 N N . LEU A 1 383 ? 155.136 159.198 171.705 1.00 103.88 383 LEU A N 1
ATOM 3068 C CA . LEU A 1 383 ? 154.165 160.251 171.980 1.00 103.88 383 LEU A CA 1
ATOM 3069 C C . LEU A 1 383 ? 153.874 160.358 173.468 1.00 103.88 383 LEU A C 1
ATOM 3070 O O . LEU A 1 383 ? 153.779 161.467 174.010 1.00 103.88 383 LEU A O 1
ATOM 3075 N N . TYR A 1 384 ? 153.720 159.220 174.148 1.00 119.07 384 TYR A N 1
ATOM 3076 C CA . TYR A 1 384 ? 153.506 159.270 175.590 1.00 119.07 384 TYR A CA 1
ATOM 3077 C C . TYR A 1 384 ? 154.695 159.903 176.297 1.00 119.07 384 TYR A C 1
ATOM 3078 O O . TYR A 1 384 ? 154.524 160.744 177.191 1.00 119.07 384 TYR A O 1
ATOM 3087 N N . LYS A 1 385 ? 155.912 159.518 175.899 1.00 122.86 385 LYS A N 1
ATOM 3088 C CA . LYS A 1 385 ? 157.103 160.102 176.508 1.00 122.86 385 LYS A CA 1
ATOM 3089 C C . LYS A 1 385 ? 157.115 161.615 176.341 1.00 122.86 385 LYS A C 1
ATOM 3090 O O . LYS A 1 385 ? 157.336 162.360 177.304 1.00 122.86 385 LYS A O 1
ATOM 3096 N N . LEU A 1 386 ? 156.864 162.086 175.118 1.00 121.85 386 LEU A N 1
ATOM 3097 C CA . LEU A 1 386 ? 156.919 163.516 174.840 1.00 121.85 386 LEU A CA 1
ATOM 3098 C C . LEU A 1 386 ? 155.850 164.276 175.610 1.00 121.85 386 LEU A C 1
ATOM 3099 O O . LEU A 1 386 ? 156.124 165.345 176.164 1.00 121.85 386 LEU A O 1
ATOM 3104 N N . LEU A 1 387 ? 154.623 163.756 175.642 1.00 120.38 387 LEU A N 1
ATOM 3105 C CA . LEU A 1 387 ? 153.556 164.461 176.341 1.00 120.38 387 LEU A CA 1
ATOM 3106 C C . LEU A 1 387 ? 153.831 164.535 177.836 1.00 120.38 387 LEU A C 1
ATOM 3107 O O . LEU A 1 387 ? 153.611 165.579 178.463 1.00 120.38 387 LEU A O 1
ATOM 3112 N N . ASN A 1 388 ? 154.322 163.443 178.429 1.00 137.34 388 ASN A N 1
ATOM 3113 C CA . ASN A 1 388 ? 154.664 163.485 179.848 1.00 137.34 388 ASN A CA 1
ATOM 3114 C C . ASN A 1 388 ? 155.782 164.484 180.116 1.00 137.34 388 ASN A C 1
ATOM 3115 O O . ASN A 1 388 ? 155.709 165.267 181.071 1.00 137.34 388 ASN A O 1
ATOM 3120 N N . GLU A 1 389 ? 156.819 164.479 179.273 1.00 139.09 389 GLU A N 1
ATOM 3121 C CA . GLU A 1 389 ? 157.922 165.417 179.448 1.00 139.09 389 GLU A CA 1
ATOM 3122 C C . GLU A 1 389 ? 157.433 166.857 179.372 1.00 139.09 389 GLU A C 1
ATOM 3123 O O . GLU A 1 389 ? 157.803 167.698 180.198 1.00 139.09 389 GLU A O 1
ATOM 3129 N N . LEU A 1 390 ? 156.593 167.156 178.381 1.00 144.41 390 LEU A N 1
ATOM 3130 C CA . LEU A 1 390 ? 156.098 168.516 178.214 1.00 144.41 390 LEU A CA 1
ATOM 3131 C C . LEU A 1 390 ? 155.225 168.938 179.385 1.00 144.41 390 LEU A C 1
ATOM 3132 O O . LEU A 1 390 ? 155.329 170.072 179.865 1.00 144.41 390 LEU A O 1
ATOM 3137 N N . SER A 1 391 ? 154.355 168.045 179.859 1.00 154.73 391 SER A N 1
ATOM 3138 C CA . SER A 1 391 ? 153.497 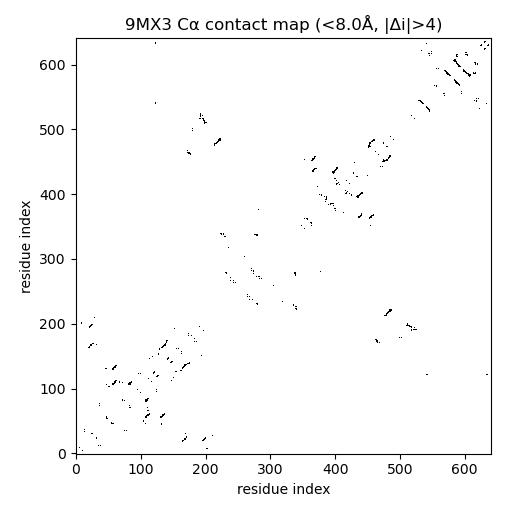168.395 180.980 1.00 154.73 391 SER A CA 1
ATOM 3139 C C . SER A 1 391 ? 154.271 168.505 182.285 1.00 154.73 391 SER A C 1
ATOM 3140 O O . SER A 1 391 ? 153.802 169.169 183.214 1.00 154.73 391 SER A O 1
ATOM 3143 N N . ALA A 1 392 ? 155.444 167.875 182.376 1.00 177.10 392 ALA A N 1
ATOM 3144 C CA . ALA A 1 392 ? 156.214 167.899 183.615 1.00 177.10 392 ALA A CA 1
ATOM 3145 C C . ALA A 1 392 ? 156.781 169.273 183.944 1.00 177.10 392 ALA A C 1
ATOM 3146 O O . ALA A 1 392 ? 157.142 169.508 185.102 1.00 177.10 392 ALA A O 1
ATOM 3148 N N . LYS A 1 393 ? 156.861 170.183 182.975 1.00 208.19 393 LYS A N 1
ATOM 3149 C CA . LYS A 1 393 ? 157.493 171.480 183.184 1.00 208.19 393 LYS A CA 1
ATOM 3150 C C . LYS A 1 393 ? 156.590 172.485 183.889 1.00 208.19 393 LYS A C 1
ATOM 3151 O O . LYS A 1 393 ? 156.918 173.677 183.902 1.00 208.19 393 LYS A O 1
ATOM 3157 N N . ARG A 1 394 ? 155.477 172.034 184.471 1.00 227.66 394 ARG A N 1
ATOM 3158 C CA . ARG A 1 394 ? 154.556 172.905 185.204 1.00 227.66 394 ARG A CA 1
ATOM 3159 C C . ARG A 1 394 ? 154.063 174.060 184.335 1.00 227.66 394 ARG A C 1
ATOM 3160 O O . ARG A 1 394 ? 153.955 175.202 184.788 1.00 227.66 394 ARG A O 1
ATOM 3168 N N . ASP A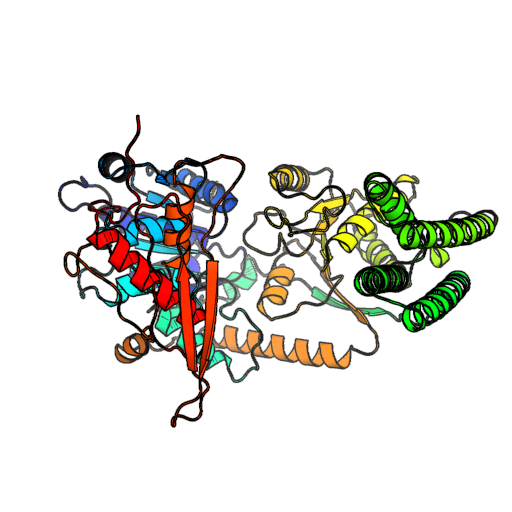 1 395 ? 153.769 173.761 183.073 1.00 234.70 395 ASP A N 1
ATOM 3169 C CA . ASP A 1 395 ? 153.188 174.754 182.183 1.00 234.70 395 ASP A CA 1
ATOM 3170 C C . ASP A 1 395 ? 151.771 175.102 182.624 1.00 234.70 395 ASP A C 1
ATOM 3171 O O . ASP A 1 395 ? 151.066 174.287 183.225 1.00 234.70 395 ASP A O 1
ATOM 3176 N N . ASP A 1 396 ? 151.362 176.335 182.323 1.00 231.44 396 ASP A N 1
ATOM 3177 C CA . ASP A 1 396 ? 150.028 176.783 182.707 1.00 231.44 396 ASP A CA 1
ATOM 3178 C C . ASP A 1 396 ? 148.944 175.967 182.012 1.00 231.44 396 ASP A C 1
ATOM 3179 O O . ASP A 1 396 ? 147.948 175.584 182.637 1.00 231.44 396 ASP A O 1
ATOM 3184 N N . ASP A 1 397 ? 149.120 175.691 180.723 1.00 221.72 397 ASP A N 1
ATOM 3185 C CA . ASP A 1 397 ? 148.117 174.977 179.945 1.00 221.72 397 ASP A CA 1
ATOM 3186 C C . ASP A 1 397 ? 148.289 173.465 179.978 1.00 221.72 397 ASP A C 1
ATOM 3187 O O . ASP A 1 397 ? 147.419 172.751 179.469 1.00 221.72 397 ASP A O 1
ATOM 3192 N N . PHE A 1 398 ? 149.375 172.961 180.561 1.00 195.55 398 PHE A N 1
ATOM 3193 C CA . PHE A 1 398 ? 149.695 171.540 180.501 1.00 195.55 398 PHE A CA 1
ATOM 3194 C C . PHE A 1 398 ? 149.848 170.920 181.885 1.00 195.55 398 PHE A C 1
ATOM 3195 O O . PHE A 1 398 ? 150.440 169.845 182.017 1.00 195.55 398 PHE A O 1
ATOM 3203 N N . SER A 1 399 ? 149.332 171.577 182.919 1.00 205.10 399 SER A N 1
ATOM 3204 C CA . SER A 1 399 ? 149.450 171.061 184.274 1.00 205.10 399 SER A CA 1
ATOM 3205 C C . SER A 1 399 ? 148.371 170.047 184.623 1.00 205.10 399 SER A C 1
ATOM 3206 O O . SER A 1 399 ? 148.464 169.409 185.677 1.00 205.10 399 SER A O 1
ATOM 3209 N N . PHE A 1 400 ? 147.357 169.878 183.776 1.00 184.11 400 PHE A N 1
ATOM 3210 C CA . PHE A 1 400 ? 146.220 169.021 184.086 1.00 184.11 400 PHE A CA 1
ATOM 3211 C C . PHE A 1 400 ? 146.140 167.790 183.194 1.00 184.11 400 PHE A C 1
ATOM 3212 O O . PHE A 1 400 ? 145.133 167.076 183.234 1.00 184.11 400 PHE A O 1
ATOM 3220 N N . ILE A 1 401 ? 147.164 167.519 182.393 1.00 151.76 401 ILE A N 1
ATOM 3221 C CA . ILE A 1 401 ? 147.140 166.423 181.433 1.00 151.76 401 ILE A CA 1
ATOM 3222 C C . ILE A 1 401 ? 148.018 165.302 181.963 1.00 151.76 401 ILE A C 1
ATOM 3223 O O . ILE A 1 401 ? 149.218 165.494 182.186 1.00 151.76 401 ILE A O 1
ATOM 3228 N N . LYS A 1 402 ? 147.418 164.132 182.161 1.00 143.38 402 LYS A N 1
ATOM 3229 C CA . LYS A 1 402 ? 148.128 162.932 182.580 1.00 143.38 402 LYS A CA 1
ATOM 3230 C C . LYS A 1 402 ? 147.932 161.869 181.514 1.00 143.38 402 LYS A C 1
ATOM 3231 O O . LYS A 1 402 ? 146.798 161.597 181.110 1.00 143.38 402 LYS A O 1
ATOM 3237 N N . CYS A 1 403 ? 149.026 161.268 181.062 1.00 133.06 403 CYS A N 1
ATOM 3238 C CA . CYS A 1 403 ? 148.996 160.394 179.900 1.00 133.06 403 CYS A CA 1
ATOM 3239 C C . CYS A 1 403 ? 149.514 159.006 180.244 1.00 133.06 403 CYS A C 1
ATOM 3240 O O . CYS A 1 403 ? 150.422 158.854 181.064 1.00 133.06 403 CYS A O 1
ATOM 3243 N N . ASP A 1 404 ? 148.918 157.998 179.609 1.00 133.44 404 ASP A N 1
ATOM 3244 C CA . ASP A 1 404 ? 149.380 156.620 179.663 1.00 133.44 404 ASP A CA 1
ATOM 3245 C C . ASP A 1 404 ? 149.131 155.993 178.300 1.00 133.44 404 ASP A C 1
ATOM 3246 O O . ASP A 1 404 ? 148.442 156.564 177.452 1.00 133.44 404 ASP A O 1
ATOM 3251 N N . PHE A 1 405 ? 149.700 154.812 178.080 1.00 114.24 405 PHE A N 1
ATOM 3252 C CA . PHE A 1 405 ? 149.563 154.157 176.790 1.00 114.24 405 PHE A CA 1
ATOM 3253 C C . PHE A 1 405 ? 149.302 152.671 176.975 1.00 114.24 405 PHE A C 1
ATOM 3254 O O . PHE A 1 405 ? 149.717 152.070 177.967 1.00 114.24 405 PHE A O 1
ATOM 3262 N N . VAL A 1 406 ? 148.602 152.090 176.002 1.00 109.36 406 VAL A N 1
ATOM 3263 C CA . VAL A 1 406 ? 148.214 150.684 176.020 1.00 109.36 406 VAL A CA 1
ATOM 3264 C C . VAL A 1 406 ? 148.544 150.064 174.668 1.00 109.36 406 VAL A C 1
ATOM 3265 O O . VAL A 1 406 ? 148.183 150.614 173.623 1.00 109.36 406 VAL A O 1
ATOM 3269 N N . VAL A 1 407 ? 149.228 148.918 174.692 1.00 118.07 407 VAL A N 1
ATOM 3270 C CA . VAL A 1 407 ? 149.664 148.228 173.482 1.00 118.07 407 VAL A CA 1
ATOM 3271 C C . VAL A 1 407 ? 149.227 146.770 173.567 1.00 118.07 407 VAL A C 1
ATOM 3272 O O . VAL A 1 407 ? 149.065 146.230 174.665 1.00 118.07 407 VAL A O 1
ATOM 3276 N N . GLY A 1 408 ? 149.049 146.117 172.419 1.00 131.52 408 GLY A N 1
ATOM 3277 C CA . GLY A 1 408 ? 148.465 144.789 172.379 1.00 131.52 408 GLY A CA 1
ATOM 3278 C C . GLY A 1 408 ? 149.324 143.718 173.023 1.00 131.52 408 GLY A C 1
ATOM 3279 O O . GLY A 1 408 ? 150.498 143.560 172.680 1.00 131.52 408 GLY A O 1
ATOM 3280 N N . HIS A 1 409 ? 148.724 142.973 173.952 1.00 161.40 409 HIS A N 1
ATOM 3281 C CA . HIS A 1 409 ? 149.354 141.808 174.554 1.00 161.40 409 HIS A CA 1
ATOM 3282 C C . HIS A 1 409 ? 149.276 140.620 173.607 1.00 161.40 409 HIS A C 1
ATOM 3283 O O . HIS A 1 409 ? 148.591 140.654 172.585 1.00 161.40 409 HIS A O 1
ATOM 3290 N N . ASN A 1 410 ? 150.003 139.560 173.953 1.00 164.90 410 ASN A N 1
ATOM 3291 C CA . ASN A 1 410 ? 150.098 138.341 173.159 1.00 164.90 410 ASN A CA 1
ATOM 3292 C C . ASN A 1 410 ? 150.696 138.622 171.790 1.00 164.90 410 ASN A C 1
ATOM 3293 O O . ASN A 1 410 ? 150.790 137.707 170.966 1.00 164.90 410 ASN A O 1
ATOM 3298 N N . SER A 1 411 ? 151.111 139.859 171.522 1.00 160.88 411 SER A N 1
ATOM 3299 C CA . SER A 1 411 ? 151.590 140.276 170.218 1.00 160.88 411 SER A CA 1
ATOM 3300 C C . SER A 1 411 ? 153.103 140.227 170.116 1.00 160.88 411 SER A C 1
ATOM 3301 O O . SER A 1 411 ? 153.694 141.034 169.391 1.00 160.88 411 SER A O 1
ATOM 3304 N N . SER A 1 412 ? 153.739 139.309 170.831 1.00 198.93 412 SER A N 1
ATOM 3305 C CA . SER A 1 412 ? 155.188 139.206 170.817 1.00 198.93 412 SER A CA 1
ATOM 3306 C C . SER A 1 412 ? 155.672 138.808 169.430 1.00 198.93 412 SER A C 1
ATOM 3307 O O . SER A 1 412 ? 155.289 137.750 168.913 1.00 198.93 412 SER A O 1
ATOM 3310 N N . PRO A 1 413 ? 156.505 139.625 168.798 1.00 211.15 413 PRO A N 1
ATOM 3311 C CA . PRO A 1 413 ? 157.082 139.250 167.507 1.00 211.15 413 PRO A CA 1
ATOM 3312 C C . PRO A 1 413 ? 158.275 138.324 167.702 1.00 211.15 413 PRO A C 1
ATOM 3313 O O . PRO A 1 413 ? 158.718 138.053 168.818 1.00 211.15 413 PRO A O 1
ATOM 3317 N N . SER A 1 414 ? 158.795 137.841 166.582 1.00 220.05 414 SER A N 1
ATOM 3318 C CA . SER A 1 414 ? 160.005 137.027 166.623 1.00 220.05 414 SER A CA 1
ATOM 3319 C C . SER A 1 414 ? 161.268 137.860 166.824 1.00 220.05 414 SER A C 1
ATOM 3320 O O . SER A 1 414 ? 162.373 137.304 166.757 1.00 220.05 414 SER A O 1
ATOM 3323 N N . SER A 1 415 ? 161.123 139.155 167.070 1.00 221.42 415 SER A N 1
ATOM 3324 C CA . SER A 1 415 ? 162.241 140.083 167.223 1.00 221.42 415 SER A CA 1
ATOM 3325 C C . SER A 1 415 ? 161.690 141.369 167.837 1.00 221.42 415 SER A C 1
ATOM 3326 O O . SER A 1 415 ? 160.554 141.401 168.325 1.00 221.42 415 SER A O 1
ATOM 3329 N N . LYS A 1 416 ? 162.511 142.421 167.824 1.00 212.70 416 LYS A N 1
ATOM 3330 C CA . LYS A 1 416 ? 162.144 143.786 168.224 1.00 212.70 416 LYS A CA 1
ATOM 3331 C C . LYS A 1 416 ? 161.389 143.806 169.559 1.00 212.70 416 LYS A C 1
ATOM 3332 O O . LYS A 1 416 ? 160.196 144.097 169.644 1.00 212.70 416 LYS A O 1
ATOM 3338 N N . GLU A 1 417 ? 162.142 143.474 170.610 1.00 224.12 417 GLU A N 1
ATOM 3339 C CA . GLU A 1 417 ? 161.673 143.517 171.993 1.00 224.12 417 GLU A CA 1
ATOM 3340 C C . GLU A 1 417 ? 160.957 144.823 172.332 1.00 224.12 417 GLU A C 1
ATOM 3341 O O . GLU A 1 417 ? 160.173 144.872 173.284 1.00 224.12 417 GLU A O 1
ATOM 3347 N N . LYS A 1 418 ? 161.263 145.889 171.588 1.00 196.23 418 LYS A N 1
ATOM 3348 C CA . LYS A 1 418 ? 160.483 147.129 171.545 1.00 196.23 418 LYS A CA 1
ATOM 3349 C C . LYS A 1 418 ? 160.415 147.853 172.894 1.00 196.23 418 LYS A C 1
ATOM 3350 O O . LYS A 1 418 ? 159.449 148.568 173.174 1.00 196.23 418 LYS A O 1
ATOM 3356 N N . SER A 1 419 ? 161.466 147.736 173.713 1.00 213.18 419 SER A N 1
ATOM 3357 C CA . SER A 1 419 ? 161.617 148.609 174.876 1.00 213.18 419 SER A CA 1
ATOM 3358 C C . SER A 1 419 ? 160.464 148.488 175.868 1.00 213.18 419 SER A C 1
ATOM 3359 O O . SER A 1 419 ? 159.608 149.377 175.935 1.00 213.18 419 SER A O 1
ATOM 3362 N N . THR A 1 420 ? 160.422 147.379 176.613 1.00 220.00 420 THR A N 1
ATOM 3363 C CA . THR A 1 420 ? 159.357 147.052 177.564 1.00 220.00 420 THR A CA 1
ATOM 3364 C C . THR A 1 420 ? 158.023 146.797 176.873 1.00 220.00 420 THR A C 1
ATOM 3365 O O . THR A 1 420 ? 157.053 147.540 177.061 1.00 220.00 420 THR A O 1
ATOM 3369 N N . GLU A 1 421 ? 157.991 145.747 176.057 1.00 199.19 421 GLU A N 1
ATOM 3370 C CA . GLU A 1 421 ? 156.749 145.236 175.495 1.00 199.19 421 GLU A CA 1
ATOM 3371 C C . GLU A 1 421 ? 155.753 144.910 176.601 1.00 199.19 421 GLU A C 1
ATOM 3372 O O . GLU A 1 421 ? 156.135 144.561 177.721 1.00 199.19 421 GLU A O 1
ATOM 3378 N N . MET A 1 422 ? 154.462 145.014 176.283 1.00 178.25 422 MET A N 1
ATOM 3379 C CA . MET A 1 422 ? 153.434 144.796 177.301 1.00 178.25 422 MET A CA 1
ATOM 3380 C C . MET A 1 422 ? 153.164 143.311 177.530 1.00 178.25 422 MET A C 1
ATOM 3381 O O . MET A 1 422 ? 153.391 142.798 178.628 1.00 178.25 422 MET A O 1
ATOM 3386 N N . ASN A 1 423 ? 152.629 142.630 176.512 1.00 200.26 423 ASN A N 1
ATOM 3387 C CA . ASN A 1 423 ? 152.457 141.175 176.431 1.00 200.26 423 ASN A CA 1
ATOM 3388 C C . ASN A 1 423 ? 152.160 140.488 177.765 1.00 200.26 423 ASN A C 1
ATOM 3389 O O . ASN A 1 423 ? 152.735 139.438 178.070 1.00 200.26 423 ASN A O 1
ATOM 3394 N N . SER A 1 424 ? 151.245 141.042 178.551 1.00 175.24 424 SER A N 1
ATOM 3395 C CA . SER A 1 424 ? 151.003 140.513 179.887 1.00 175.24 424 SER A CA 1
ATOM 3396 C C . SER A 1 424 ? 149.617 140.955 180.344 1.00 175.24 424 SER A C 1
ATOM 3397 O O . SER A 1 424 ? 148.780 141.354 179.527 1.00 175.24 424 SER A O 1
ATOM 3400 N N . LYS A 1 425 ? 149.369 140.856 181.647 1.00 166.88 425 LYS A N 1
ATOM 3401 C CA . LYS A 1 425 ? 148.135 141.333 182.252 1.00 166.88 425 LYS A CA 1
ATOM 3402 C C . LYS A 1 425 ? 148.157 142.827 182.542 1.00 166.88 425 LYS A C 1
ATOM 3403 O O . LYS A 1 425 ? 147.171 143.349 183.075 1.00 166.88 425 LYS A O 1
ATOM 3409 N N . LYS A 1 426 ? 149.247 143.525 182.206 1.00 154.71 426 LYS A N 1
ATOM 3410 C CA . LYS A 1 426 ? 149.337 144.953 182.489 1.00 154.71 426 LYS A CA 1
ATOM 3411 C C . LYS A 1 426 ? 148.243 145.751 181.800 1.00 154.71 426 LYS A C 1
ATOM 3412 O O . LYS A 1 426 ? 147.949 146.874 182.229 1.00 154.71 426 LYS A O 1
ATOM 3418 N N . GLN A 1 427 ? 147.649 145.210 180.736 1.00 146.98 427 GLN A N 1
ATOM 3419 C CA . GLN A 1 427 ? 146.499 145.867 180.130 1.00 146.98 427 GLN A CA 1
ATOM 3420 C C . GLN A 1 427 ? 145.376 146.038 181.139 1.00 146.98 427 GLN A C 1
ATOM 3421 O O . GLN A 1 427 ? 144.714 147.081 181.169 1.00 146.98 427 GLN A O 1
ATOM 3427 N N . LYS A 1 428 ? 145.147 145.026 181.976 1.00 153.50 428 LYS A N 1
ATOM 3428 C CA . LYS A 1 428 ? 144.105 145.138 182.988 1.00 153.50 428 LYS A CA 1
ATOM 3429 C C . LYS A 1 428 ? 144.416 146.258 183.973 1.00 153.50 428 LYS A C 1
ATOM 3430 O O . LYS A 1 428 ? 143.525 147.032 184.338 1.00 153.50 428 LYS A O 1
ATOM 3436 N N . GLU A 1 429 ? 145.675 146.369 184.402 1.00 154.52 429 GLU A N 1
ATOM 3437 C CA . GLU A 1 429 ? 146.050 147.432 185.327 1.00 154.52 429 GLU A CA 1
ATOM 3438 C C . GLU A 1 429 ? 145.869 148.808 184.699 1.00 154.52 429 GLU A C 1
ATOM 3439 O O . GLU A 1 429 ? 145.342 149.727 185.339 1.00 154.52 429 GLU A O 1
ATOM 3445 N N . VAL A 1 430 ? 146.299 148.969 183.446 1.00 140.45 430 VAL A N 1
ATOM 3446 C CA . VAL A 1 430 ? 146.179 150.265 182.783 1.00 140.45 430 VAL A CA 1
ATOM 3447 C C . VAL A 1 430 ? 144.713 150.637 182.598 1.00 140.45 430 VAL A C 1
ATOM 3448 O O . VAL A 1 430 ? 144.311 151.785 182.831 1.00 140.45 430 VAL A O 1
ATOM 3452 N N . LEU A 1 431 ? 143.889 149.676 182.178 1.00 134.43 431 LEU A N 1
ATOM 3453 C CA . LEU A 1 431 ? 142.470 149.955 181.990 1.00 134.43 431 LEU A CA 1
ATOM 3454 C C . LEU A 1 431 ? 141.791 150.269 183.316 1.00 134.43 431 LEU A C 1
ATOM 3455 O O . LEU A 1 431 ? 140.890 151.113 183.372 1.00 134.43 431 LEU A O 1
ATOM 3460 N N . LYS A 1 432 ? 142.198 149.590 184.391 1.00 151.57 432 LYS A N 1
ATOM 3461 C CA . LYS A 1 432 ? 141.661 149.907 185.708 1.00 151.57 432 LYS A CA 1
ATOM 3462 C C . LYS A 1 432 ? 142.031 151.322 186.120 1.00 151.57 432 LYS A C 1
ATOM 3463 O O . LYS A 1 432 ? 141.204 152.052 186.681 1.00 151.57 432 LYS A O 1
ATOM 3469 N N . LYS A 1 433 ? 143.273 151.727 185.850 1.00 152.60 433 LYS A N 1
ATOM 3470 C CA . LYS A 1 433 ? 143.660 153.115 186.079 1.00 152.60 433 LYS A CA 1
ATOM 3471 C C . LYS A 1 433 ? 142.744 154.059 185.317 1.00 152.60 433 LYS A C 1
ATOM 3472 O O . LYS A 1 433 ? 142.211 155.020 185.882 1.00 152.60 433 LYS A O 1
ATOM 3478 N N . PHE A 1 434 ? 142.532 153.784 184.029 1.00 146.21 434 PHE A N 1
ATOM 3479 C CA . PHE A 1 434 ? 141.737 154.683 183.199 1.00 146.21 434 PHE A CA 1
ATOM 3480 C C . PHE A 1 434 ? 140.305 154.787 183.705 1.00 146.21 434 PHE A C 1
ATOM 3481 O O . PHE A 1 434 ? 139.735 155.883 183.752 1.00 146.21 434 PHE A O 1
ATOM 3489 N N . ARG A 1 435 ? 139.705 153.659 184.087 1.00 151.70 435 ARG A N 1
ATOM 3490 C CA . ARG A 1 435 ? 138.335 153.689 184.593 1.00 151.70 435 ARG A CA 1
ATOM 3491 C C . ARG A 1 435 ? 138.250 154.427 185.921 1.00 151.70 435 ARG A C 1
ATOM 3492 O O . ARG A 1 435 ? 137.344 155.241 186.127 1.00 151.70 435 ARG A O 1
ATOM 3500 N N . LYS A 1 436 ? 139.180 154.149 186.837 1.00 163.14 436 LYS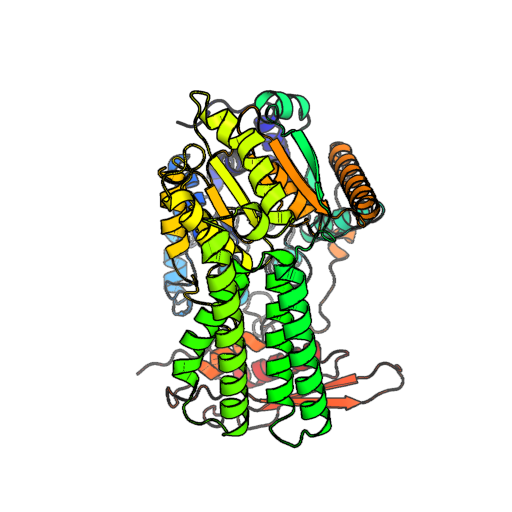 A N 1
ATOM 3501 C CA . LYS A 1 436 ? 139.110 154.742 188.168 1.00 163.14 436 LYS A CA 1
ATOM 3502 C C . LYS A 1 436 ? 139.249 156.257 188.109 1.00 163.14 436 LYS A C 1
ATOM 3503 O O . LYS A 1 436 ? 138.536 156.982 188.811 1.00 163.14 436 LYS A O 1
ATOM 3509 N N . GLY A 1 437 ? 140.154 156.751 187.273 1.00 157.88 437 GLY A N 1
ATOM 3510 C CA . GLY A 1 437 ? 140.434 158.170 187.208 1.00 157.88 437 GLY A CA 1
ATOM 3511 C C . GLY A 1 437 ? 141.911 158.422 187.009 1.00 157.88 437 GLY A C 1
ATOM 3512 O O . GLY A 1 437 ? 142.595 157.610 186.381 1.00 157.88 437 GLY A O 1
ATOM 3513 N N . GLU A 1 438 ? 142.408 159.548 187.525 1.00 166.92 438 GLU A N 1
ATOM 3514 C CA . GLU A 1 438 ? 143.819 159.938 187.483 1.00 166.92 438 GLU A CA 1
ATOM 3515 C C . GLU A 1 438 ? 144.468 159.634 186.137 1.00 166.92 438 GLU A C 1
ATOM 3516 O O . GLU A 1 438 ? 145.660 159.321 186.072 1.00 166.92 438 GLU A O 1
ATOM 3522 N N . CYS A 1 439 ? 143.688 159.716 185.061 1.00 159.39 439 CYS A N 1
ATOM 3523 C CA . CYS A 1 439 ? 144.210 159.568 183.706 1.00 159.39 439 CYS A CA 1
ATOM 3524 C C . CYS A 1 439 ? 143.177 160.141 182.753 1.00 159.39 439 CYS A C 1
ATOM 3525 O O . CYS A 1 439 ? 142.073 159.600 182.647 1.00 159.39 439 CYS A O 1
ATOM 3528 N N . ASN A 1 440 ? 143.526 161.227 182.065 1.00 150.80 440 ASN A N 1
ATOM 3529 C CA . ASN A 1 440 ? 142.603 161.867 181.142 1.00 150.80 440 ASN A CA 1
ATOM 3530 C C . ASN A 1 440 ? 142.897 161.568 179.682 1.00 150.80 440 ASN A C 1
ATOM 3531 O O . ASN A 1 440 ? 141.980 161.633 178.860 1.00 150.80 440 ASN A O 1
ATOM 3536 N N . LEU A 1 441 ? 144.139 161.244 179.344 1.00 140.76 441 LEU A N 1
ATOM 3537 C CA . LEU A 1 441 ? 144.543 161.039 177.964 1.00 140.76 441 LEU A CA 1
ATOM 3538 C C . LEU A 1 441 ? 145.214 159.681 177.846 1.00 140.76 441 LEU A C 1
ATOM 3539 O O . LEU A 1 441 ? 146.064 159.336 178.672 1.00 140.76 441 LEU A O 1
ATOM 3544 N N . LEU A 1 442 ? 144.833 158.920 176.828 1.00 126.73 442 LEU A N 1
ATOM 3545 C CA . LEU A 1 442 ? 145.356 157.580 176.612 1.00 126.73 442 LEU A CA 1
ATOM 3546 C C . LEU A 1 442 ? 145.807 157.435 175.168 1.00 126.73 442 LEU A C 1
ATOM 3547 O O . LEU A 1 442 ? 145.164 157.955 174.252 1.00 126.73 442 LEU A O 1
ATOM 3552 N N . VAL A 1 443 ? 146.916 156.728 174.970 1.00 111.12 443 VAL A N 1
ATOM 3553 C CA . VAL A 1 443 ? 147.453 156.435 173.648 1.00 111.12 443 VAL A CA 1
ATOM 3554 C C . VAL A 1 443 ? 147.284 154.946 173.392 1.00 111.12 443 VAL A C 1
ATOM 3555 O O . VAL A 1 443 ? 147.715 154.121 174.205 1.00 111.12 443 VAL A O 1
ATOM 3559 N N . ALA A 1 444 ? 146.653 154.598 172.272 1.00 122.56 444 ALA A N 1
ATOM 3560 C CA . ALA A 1 444 ? 146.294 153.214 172.006 1.00 122.56 444 ALA A CA 1
ATOM 3561 C C . ALA A 1 444 ? 146.544 152.869 170.548 1.00 122.56 444 ALA A C 1
ATOM 3562 O O . ALA A 1 444 ? 146.199 153.641 169.651 1.00 122.56 444 ALA A O 1
ATOM 3564 N N . THR A 1 445 ? 147.140 151.705 170.320 1.00 110.32 445 THR A N 1
ATOM 3565 C CA . THR A 1 445 ? 147.430 151.226 168.970 1.00 110.32 445 THR A CA 1
ATOM 3566 C C . THR A 1 445 ? 146.375 150.229 168.494 1.00 110.32 445 THR A C 1
ATOM 3567 O O . THR A 1 445 ? 146.661 149.068 168.211 1.00 110.32 445 THR A O 1
ATOM 3571 N N . SER A 1 446 ? 145.138 150.714 168.380 1.00 101.78 446 SER A N 1
ATOM 3572 C CA . SER A 1 446 ? 144.034 149.938 167.805 1.00 101.78 446 SER A CA 1
ATOM 3573 C C . SER A 1 446 ? 143.790 148.634 168.560 1.00 101.78 446 SER A C 1
ATOM 3574 O O . SER A 1 446 ? 143.583 147.579 167.959 1.00 101.78 446 SER A O 1
ATOM 3577 N N . VAL A 1 447 ? 143.807 148.702 169.887 1.00 109.35 447 VAL A N 1
ATOM 3578 C CA . VAL A 1 447 ? 143.546 147.533 170.712 1.00 109.35 447 VAL A CA 1
ATOM 3579 C C . VAL A 1 447 ? 142.298 147.685 171.571 1.00 109.35 447 VAL A C 1
ATOM 3580 O O . VAL A 1 447 ? 141.718 146.666 171.972 1.00 109.35 447 VAL A O 1
ATOM 3584 N N . VAL A 1 448 ? 141.857 148.907 171.858 1.00 119.55 448 VAL A N 1
ATOM 3585 C CA . VAL A 1 448 ? 140.624 149.134 172.595 1.00 119.55 448 VAL A CA 1
ATOM 3586 C C . VAL A 1 448 ? 139.466 149.454 171.651 1.00 119.55 448 VAL A C 1
ATOM 3587 O O . VAL A 1 448 ? 138.444 149.982 172.082 1.00 119.55 448 VAL A O 1
ATOM 3591 N N . GLU A 1 449 ? 139.618 149.143 170.366 1.00 130.88 449 GLU A N 1
ATOM 3592 C CA . GLU A 1 449 ? 138.600 149.509 169.388 1.00 130.88 449 GLU A CA 1
ATOM 3593 C C . GLU A 1 449 ? 137.288 148.779 169.638 1.00 130.88 449 GLU A C 1
ATOM 3594 O O . GLU A 1 449 ? 136.212 149.377 169.535 1.00 130.88 449 GLU A O 1
ATOM 3600 N N . GLU A 1 450 ? 137.350 147.492 169.974 1.00 156.52 450 GLU A N 1
ATOM 3601 C CA . GLU A 1 450 ? 136.155 146.666 170.040 1.00 156.52 450 GLU A CA 1
ATOM 3602 C C . GLU A 1 450 ? 136.204 145.742 171.248 1.00 156.52 450 GLU A C 1
ATOM 3603 O O . GLU A 1 450 ? 137.278 145.341 171.705 1.00 156.52 450 GLU A O 1
ATOM 3609 N N . GLY A 1 451 ? 135.021 145.418 171.762 1.00 159.82 451 GLY A N 1
ATOM 3610 C CA . GLY A 1 451 ? 134.882 144.367 172.755 1.00 159.82 451 GLY A CA 1
ATOM 3611 C C . GLY A 1 451 ? 135.621 144.598 174.052 1.00 159.82 451 GLY A C 1
ATOM 3612 O O . GLY A 1 451 ? 136.154 143.646 174.629 1.00 159.82 451 GLY A O 1
ATOM 3613 N N . ILE A 1 452 ? 135.668 145.836 174.531 1.00 153.76 452 ILE A N 1
ATOM 3614 C CA . ILE A 1 452 ? 136.243 146.153 175.832 1.00 153.76 452 ILE A CA 1
ATOM 3615 C C . ILE A 1 452 ? 135.429 147.286 176.438 1.00 153.76 452 ILE A C 1
ATOM 3616 O O . ILE A 1 452 ? 135.052 148.234 175.741 1.00 153.76 452 ILE A O 1
ATOM 3621 N N . ASP A 1 453 ? 135.148 147.186 177.733 1.00 159.14 453 ASP A N 1
ATOM 3622 C CA . ASP A 1 453 ? 134.393 148.226 178.417 1.00 159.14 453 ASP A CA 1
ATOM 3623 C C . ASP A 1 453 ? 135.313 149.397 178.735 1.00 159.14 453 ASP A C 1
ATOM 3624 O O . ASP A 1 453 ? 136.284 149.244 179.482 1.00 159.14 453 ASP A O 1
ATOM 3629 N N . ILE A 1 454 ? 135.009 150.562 178.172 1.00 136.17 454 ILE A N 1
ATOM 3630 C CA . ILE A 1 454 ? 135.763 151.777 178.464 1.00 136.17 454 ILE A CA 1
ATOM 3631 C C . ILE A 1 454 ? 134.776 152.879 178.830 1.00 136.17 454 ILE A C 1
ATOM 3632 O O . ILE A 1 454 ? 133.601 152.806 178.444 1.00 136.17 454 ILE A O 1
ATOM 3637 N N . PRO A 1 455 ? 135.183 153.890 179.589 1.00 139.99 455 PRO A N 1
ATOM 3638 C CA . PRO A 1 455 ? 134.247 154.958 179.953 1.00 139.99 455 PRO A CA 1
ATOM 3639 C C . PRO A 1 455 ? 133.976 155.883 178.776 1.00 139.99 455 PRO A C 1
ATOM 3640 O O . PRO A 1 455 ? 134.607 155.811 177.721 1.00 139.99 455 PRO A O 1
ATOM 3644 N N . LYS A 1 456 ? 132.998 156.761 178.975 1.00 156.16 456 LYS A N 1
ATOM 3645 C CA . LYS A 1 456 ? 132.633 157.723 177.946 1.00 156.16 456 LYS A CA 1
ATOM 3646 C C . LYS A 1 456 ? 133.752 158.737 177.739 1.00 156.16 456 LYS A C 1
ATOM 3647 O O . LYS A 1 456 ? 134.378 159.197 178.695 1.00 156.16 456 LYS A O 1
ATOM 3653 N N . CYS A 1 457 ? 133.996 159.088 176.478 1.00 146.52 457 CYS A N 1
ATOM 3654 C CA . CYS A 1 457 ? 135.077 159.988 176.105 1.00 146.52 457 CYS A CA 1
ATOM 3655 C C . CYS A 1 457 ? 134.506 161.225 175.431 1.00 146.52 457 CYS A C 1
ATOM 3656 O O . CYS A 1 457 ? 133.638 161.117 174.561 1.00 146.52 457 CYS A O 1
ATOM 3659 N N . ASN A 1 458 ? 134.992 162.400 175.840 1.00 144.25 458 ASN A N 1
ATOM 3660 C CA . ASN A 1 458 ? 134.562 163.645 175.217 1.00 144.25 458 ASN A CA 1
ATOM 3661 C C . ASN A 1 458 ? 135.225 163.875 173.867 1.00 144.25 458 ASN A C 1
ATOM 3662 O O . ASN A 1 458 ? 134.604 164.447 172.966 1.00 144.25 458 ASN A O 1
ATOM 3667 N N . LEU A 1 459 ? 136.477 163.454 173.707 1.00 130.96 459 LEU A N 1
ATOM 3668 C CA . LEU A 1 459 ? 137.245 163.748 172.507 1.00 130.96 459 LEU A CA 1
ATOM 3669 C C . LEU A 1 459 ? 137.967 162.498 172.032 1.00 130.96 459 LEU A C 1
ATOM 3670 O O . LEU A 1 459 ? 138.622 161.815 172.826 1.00 130.96 459 LEU A O 1
ATOM 3675 N N . VAL A 1 460 ? 137.850 162.206 170.740 1.00 127.56 460 VAL A N 1
ATOM 3676 C CA . VAL A 1 460 ? 138.574 161.118 170.095 1.00 127.56 460 VAL A CA 1
ATOM 3677 C C . VAL A 1 460 ? 139.341 161.706 168.920 1.00 127.56 460 VAL A C 1
ATOM 3678 O O . VAL A 1 460 ? 138.779 162.476 168.134 1.00 127.56 460 VAL A O 1
ATOM 3682 N N . VAL A 1 461 ? 140.619 161.357 168.806 1.00 117.57 461 VAL A N 1
ATOM 3683 C CA . VAL A 1 461 ? 141.502 161.912 167.788 1.00 117.57 461 VAL A CA 1
ATOM 3684 C C . VAL A 1 461 ? 142.037 160.776 166.930 1.00 117.57 461 VAL A C 1
ATOM 3685 O O . VAL A 1 461 ? 142.588 159.803 167.455 1.00 117.57 461 VAL A O 1
ATOM 3689 N N . ARG A 1 462 ? 141.880 160.906 165.615 1.00 117.29 462 ARG A N 1
ATOM 3690 C CA . ARG A 1 462 ? 142.431 159.948 164.659 1.00 117.29 462 ARG A CA 1
ATOM 3691 C C . ARG A 1 462 ? 143.774 160.491 164.185 1.00 117.29 462 ARG A C 1
ATOM 3692 O O . ARG A 1 462 ? 143.859 161.187 163.175 1.00 117.29 462 ARG A O 1
ATOM 3700 N N . PHE A 1 463 ? 144.837 160.169 164.922 1.00 102.97 463 PHE A N 1
ATOM 3701 C CA . PHE A 1 463 ? 146.172 160.541 164.471 1.00 102.97 463 PHE A CA 1
ATOM 3702 C C . PHE A 1 463 ? 146.536 159.865 163.160 1.00 102.97 463 PHE A C 1
ATOM 3703 O O . PHE A 1 463 ? 147.398 160.367 162.434 1.00 102.97 463 PHE A O 1
ATOM 3711 N N . ASP A 1 464 ? 145.895 158.742 162.837 1.00 120.52 464 ASP A N 1
ATOM 3712 C CA . ASP A 1 464 ? 146.104 158.043 161.580 1.00 120.52 464 ASP A CA 1
ATOM 3713 C C . ASP A 1 464 ? 144.757 157.669 160.979 1.00 120.52 464 ASP A C 1
ATOM 3714 O O . ASP A 1 464 ? 143.764 157.514 161.693 1.00 120.52 464 ASP A O 1
ATOM 3719 N N . LEU A 1 465 ? 144.737 157.522 159.653 1.00 131.51 465 LEU A N 1
ATOM 3720 C CA . LEU A 1 465 ? 143.513 157.295 158.900 1.00 131.51 465 LEU A CA 1
ATOM 3721 C C . LEU A 1 465 ? 143.029 155.852 159.034 1.00 131.51 465 LEU A C 1
ATOM 3722 O O . LEU A 1 465 ? 143.836 154.920 159.080 1.00 131.51 465 LEU A O 1
ATOM 3727 N N . PRO A 1 466 ? 141.715 155.646 159.079 1.00 129.32 466 PRO A N 1
ATOM 3728 C CA . PRO A 1 466 ? 141.180 154.282 159.098 1.00 129.32 466 PRO A CA 1
ATOM 3729 C C . PRO A 1 466 ? 141.419 153.578 157.773 1.00 129.32 466 PRO A C 1
ATOM 3730 O O . PRO A 1 466 ? 141.611 154.204 156.730 1.00 129.32 466 PRO A O 1
ATOM 3734 N N . LYS A 1 467 ? 141.402 152.244 157.825 1.00 142.44 467 LYS A N 1
ATOM 3735 C CA . LYS A 1 467 ? 141.741 151.435 156.663 1.00 142.44 467 LYS A CA 1
ATOM 3736 C C . LYS A 1 467 ? 140.562 150.707 156.031 1.00 142.44 467 LYS A C 1
ATOM 3737 O O . LYS A 1 467 ? 140.697 150.219 154.906 1.00 142.44 467 LYS A O 1
ATOM 3743 N N . ASN A 1 468 ? 139.425 150.614 156.712 1.00 131.51 468 ASN A N 1
ATOM 3744 C CA . ASN A 1 468 ? 138.238 149.997 156.137 1.00 131.51 468 ASN A CA 1
ATOM 3745 C C . ASN A 1 468 ? 137.013 150.509 156.885 1.00 131.51 468 ASN A C 1
ATOM 3746 O O . ASN A 1 468 ? 137.122 151.293 157.830 1.00 131.51 468 ASN A O 1
ATOM 3751 N N . PHE A 1 469 ? 135.840 150.051 156.449 1.00 125.24 469 PHE A N 1
ATOM 3752 C CA . PHE A 1 469 ? 134.582 150.561 156.987 1.00 125.24 469 PHE A CA 1
ATOM 3753 C C . PHE A 1 469 ? 134.438 150.263 158.477 1.00 125.24 469 PHE A C 1
ATOM 3754 O O . PHE A 1 469 ? 134.035 151.138 159.259 1.00 125.24 469 PHE A O 1
ATOM 3762 N N . ARG A 1 470 ? 134.759 149.036 158.888 1.00 129.57 470 ARG A N 1
ATOM 3763 C CA . ARG A 1 470 ? 134.507 148.621 160.266 1.00 129.57 470 ARG A CA 1
ATOM 3764 C C . ARG A 1 470 ? 135.304 149.456 161.257 1.00 129.57 470 ARG A C 1
ATOM 3765 O O . ARG A 1 470 ? 134.780 149.858 162.304 1.00 129.57 470 ARG A O 1
ATOM 3773 N N . SER A 1 471 ? 136.576 149.716 160.951 1.00 127.57 471 SER A N 1
ATOM 3774 C CA . SER A 1 471 ? 137.410 150.506 161.848 1.00 127.57 471 SER A CA 1
ATOM 3775 C C . SER A 1 471 ? 136.850 151.910 162.017 1.00 127.57 471 SER A C 1
ATOM 3776 O O . SER A 1 471 ? 136.771 152.429 163.139 1.00 127.57 471 SER A O 1
ATOM 3779 N N . TYR A 1 472 ? 136.445 152.531 160.909 1.00 116.37 472 TYR A N 1
ATOM 3780 C CA . TYR A 1 472 ? 135.862 153.865 160.966 1.00 116.37 472 TYR A CA 1
ATOM 3781 C C . TYR A 1 472 ? 134.617 153.873 161.840 1.00 116.37 472 TYR A C 1
ATOM 3782 O O . TYR A 1 472 ? 134.464 154.730 162.719 1.00 116.37 472 TYR A O 1
ATOM 3791 N N . VAL A 1 473 ? 133.732 152.894 161.640 1.00 113.93 473 VAL A N 1
ATOM 3792 C CA . VAL A 1 473 ? 132.478 152.864 162.391 1.00 113.93 473 VAL A CA 1
ATOM 3793 C C . VAL A 1 473 ? 132.746 152.680 163.880 1.00 113.93 473 VAL A C 1
ATOM 3794 O O . VAL A 1 473 ? 132.162 153.371 164.723 1.00 113.93 473 VAL A O 1
ATOM 3798 N N . GLN A 1 474 ? 133.637 151.749 164.226 1.00 121.04 474 GLN A N 1
ATOM 3799 C CA . GLN A 1 474 ? 133.906 151.476 165.636 1.00 121.04 474 GLN A CA 1
ATOM 3800 C C . GLN A 1 474 ? 134.530 152.686 166.324 1.00 121.04 474 GLN A C 1
ATOM 3801 O O . GLN A 1 474 ? 134.096 153.091 167.414 1.00 121.04 474 GLN A O 1
ATOM 3807 N N . SER A 1 475 ? 135.549 153.284 165.699 1.00 119.16 475 SER A N 1
ATOM 3808 C CA . SER A 1 475 ? 136.197 154.437 166.309 1.00 119.16 475 SER A CA 1
ATOM 3809 C C . SER A 1 475 ? 135.220 155.595 166.458 1.00 119.16 475 SER A C 1
ATOM 3810 O O . SER A 1 475 ? 135.252 156.313 167.462 1.00 119.16 475 SER A O 1
ATOM 3813 N N . LYS A 1 476 ? 134.337 155.790 165.476 1.00 126.02 476 LYS A N 1
ATOM 3814 C CA . LYS A 1 476 ? 133.303 156.808 165.624 1.00 126.02 476 LYS A CA 1
ATOM 3815 C C . LYS A 1 476 ? 132.392 156.499 166.802 1.00 126.02 476 LYS A C 1
ATOM 3816 O O . LYS A 1 476 ? 132.025 157.397 167.566 1.00 126.02 476 LYS A O 1
ATOM 3822 N N . GLY A 1 477 ? 132.021 155.232 166.966 1.00 126.43 477 GLY A N 1
ATOM 3823 C CA . GLY A 1 477 ? 131.118 154.861 168.037 1.00 126.43 477 GLY A CA 1
ATOM 3824 C C . GLY A 1 477 ? 131.736 154.872 169.417 1.00 126.43 477 GLY A C 1
ATOM 3825 O O . GLY A 1 477 ? 130.996 154.793 170.403 1.00 126.43 477 GLY A O 1
ATOM 3826 N N . ARG A 1 478 ? 133.063 154.959 169.514 1.00 119.56 478 ARG A N 1
ATOM 3827 C CA . ARG A 1 478 ? 133.693 154.987 170.833 1.00 119.56 478 ARG A CA 1
ATOM 3828 C C . ARG A 1 478 ? 133.244 156.197 171.649 1.00 119.56 478 ARG A C 1
ATOM 3829 O O . ARG A 1 478 ? 132.989 156.080 172.852 1.00 119.56 478 ARG A O 1
ATOM 3837 N N . ALA A 1 479 ? 133.142 157.363 171.016 1.00 126.21 479 ALA A N 1
ATOM 3838 C CA . ALA A 1 479 ? 132.796 158.590 171.725 1.00 126.21 479 ALA A CA 1
ATOM 3839 C C . ALA A 1 479 ? 131.290 158.663 171.938 1.00 126.21 479 ALA A C 1
ATOM 3840 O O . ALA A 1 479 ? 130.518 158.609 170.974 1.00 126.21 479 ALA A O 1
ATOM 3842 N N . ARG A 1 480 ? 130.869 158.803 173.195 1.00 164.17 480 ARG A N 1
ATOM 3843 C CA . ARG A 1 480 ? 129.450 158.814 173.519 1.00 164.17 480 ARG A CA 1
ATOM 3844 C C . ARG A 1 480 ? 129.041 159.901 174.500 1.00 164.17 480 ARG A C 1
ATOM 3845 O O . ARG A 1 480 ? 127.850 160.001 174.811 1.00 164.17 480 ARG A O 1
ATOM 3853 N N . ALA A 1 481 ? 129.967 160.710 175.001 1.00 165.89 481 ALA A N 1
ATOM 3854 C CA . ALA A 1 481 ? 129.599 161.745 175.950 1.00 165.89 481 ALA A CA 1
ATOM 3855 C C . ALA A 1 481 ? 128.857 162.876 175.243 1.00 165.89 481 ALA A C 1
ATOM 3856 O O . ALA A 1 481 ? 128.838 162.976 174.013 1.00 165.89 481 ALA A O 1
ATOM 3858 N N . LYS A 1 482 ? 128.230 163.735 176.041 1.00 169.28 482 LYS A N 1
ATOM 3859 C CA . LYS A 1 482 ? 127.522 164.882 175.494 1.00 169.28 482 LYS A CA 1
ATOM 3860 C C . LYS A 1 482 ? 128.504 165.874 174.884 1.00 169.28 482 LYS A C 1
ATOM 3861 O O . LYS A 1 482 ? 129.571 166.138 175.444 1.00 169.28 482 LYS A O 1
ATOM 3867 N N . ASN A 1 483 ? 128.134 166.422 173.725 1.00 159.20 483 ASN A N 1
ATOM 3868 C CA . ASN A 1 483 ? 128.971 167.372 172.989 1.00 159.20 483 ASN A CA 1
ATOM 3869 C C . ASN A 1 483 ? 130.323 166.763 172.624 1.00 159.20 483 ASN A C 1
ATOM 3870 O O . ASN A 1 483 ? 131.346 167.448 172.595 1.00 159.20 483 ASN A O 1
ATOM 3875 N N . SER A 1 484 ? 130.327 165.466 172.338 1.00 156.64 484 SER A N 1
ATOM 3876 C CA . SER A 1 484 ? 131.544 164.806 171.900 1.00 156.64 484 SER A CA 1
ATOM 3877 C C . SER A 1 484 ? 131.906 165.249 170.486 1.00 156.64 484 SER A C 1
ATOM 3878 O O . SER A 1 484 ? 131.058 165.694 169.709 1.00 156.64 484 SER A O 1
ATOM 3881 N N . LYS A 1 485 ? 133.190 165.128 170.154 1.00 141.46 485 LYS A N 1
ATOM 3882 C CA . LYS A 1 485 ? 133.692 165.546 168.853 1.00 141.46 485 LYS A CA 1
ATOM 3883 C C . LYS A 1 485 ? 134.630 164.496 168.281 1.00 141.46 485 LYS A C 1
ATOM 3884 O O . LYS A 1 485 ? 135.422 163.890 169.007 1.00 141.46 485 LYS A O 1
ATOM 3890 N N . TYR A 1 486 ? 134.537 164.293 166.970 1.00 126.32 486 TYR A N 1
ATOM 3891 C CA . TYR A 1 486 ? 135.343 163.328 166.235 1.00 126.32 486 TYR A CA 1
ATOM 3892 C C . TYR A 1 486 ? 136.243 164.081 165.264 1.00 126.32 486 TYR A C 1
ATOM 3893 O O . TYR A 1 486 ? 135.753 164.866 164.446 1.00 126.32 486 TYR A O 1
ATOM 3902 N N . ILE A 1 487 ? 137.551 163.839 165.346 1.00 125.19 487 ILE A N 1
ATOM 3903 C CA . ILE A 1 487 ? 138.545 164.637 164.636 1.00 125.19 487 ILE A CA 1
ATOM 3904 C C . ILE A 1 487 ? 139.448 163.720 163.822 1.00 125.19 487 ILE A C 1
ATOM 3905 O O . ILE A 1 487 ? 139.966 162.729 164.344 1.00 125.19 487 ILE A O 1
ATOM 3910 N N . ILE A 1 488 ? 139.644 164.063 162.551 1.00 122.97 488 ILE A N 1
ATOM 3911 C CA . ILE A 1 488 ? 140.523 163.332 161.645 1.00 122.97 488 ILE A CA 1
ATOM 3912 C C . ILE A 1 488 ? 141.569 164.299 161.111 1.00 122.97 488 ILE A C 1
ATOM 3913 O O . ILE A 1 488 ? 141.228 165.396 160.652 1.00 122.97 488 ILE A O 1
ATOM 3918 N N . MET A 1 489 ? 142.835 163.894 161.163 1.00 107.04 489 MET A N 1
ATOM 3919 C CA . MET A 1 489 ? 143.944 164.701 160.674 1.00 107.04 489 MET A CA 1
ATOM 3920 C C . MET A 1 489 ? 144.463 164.106 159.375 1.00 107.04 489 MET A C 1
ATOM 3921 O O . MET A 1 489 ? 144.780 162.915 159.321 1.00 107.04 489 MET A O 1
ATOM 3926 N N . VAL A 1 490 ? 144.552 164.935 158.336 1.00 113.11 490 VAL A N 1
ATOM 3927 C CA . VAL A 1 490 ? 144.871 164.474 156.990 1.00 113.11 490 VAL A CA 1
ATOM 3928 C C . VAL A 1 490 ? 145.899 165.412 156.368 1.00 113.11 490 VAL A C 1
ATOM 3929 O O . VAL A 1 490 ? 145.842 166.629 156.561 1.00 113.11 490 VAL A O 1
ATOM 3933 N N . GLU A 1 491 ? 146.848 164.840 155.627 1.00 139.93 491 GLU A N 1
ATOM 3934 C CA . GLU A 1 491 ? 147.810 165.641 154.886 1.00 139.93 491 GLU A CA 1
ATOM 3935 C C . GLU A 1 491 ? 147.104 166.433 153.788 1.00 139.93 491 GLU A C 1
ATOM 3936 O O . GLU A 1 491 ? 145.940 166.193 153.462 1.00 139.93 491 GLU A O 1
ATOM 3942 N N . GLU A 1 492 ? 147.828 167.396 153.217 1.00 157.75 492 GLU A N 1
ATOM 3943 C CA . GLU A 1 492 ? 147.211 168.307 152.259 1.00 157.75 492 GLU A CA 1
ATOM 3944 C C . GLU A 1 492 ? 146.942 167.633 150.918 1.00 157.75 492 GLU A C 1
ATOM 3945 O O . GLU A 1 492 ? 145.865 167.808 150.338 1.00 157.75 492 GLU A O 1
ATOM 3951 N N . ASP A 1 493 ? 147.901 166.861 150.407 1.00 169.18 493 ASP A N 1
ATOM 3952 C CA . ASP A 1 493 ? 147.798 166.353 149.045 1.00 169.18 493 ASP A CA 1
ATOM 3953 C C . ASP A 1 493 ? 146.897 165.130 148.910 1.00 169.18 493 ASP A C 1
ATOM 3954 O O . ASP A 1 493 ? 146.592 164.734 147.780 1.00 169.18 493 ASP A O 1
ATOM 3959 N N . GLU A 1 494 ? 146.471 164.517 150.013 1.00 171.62 494 GLU A N 1
ATOM 3960 C CA . GLU A 1 494 ? 145.609 163.344 149.965 1.00 171.62 494 GLU A CA 1
ATOM 3961 C C . GLU A 1 494 ? 144.162 163.665 150.322 1.00 171.62 494 GLU A C 1
ATOM 3962 O O . GLU A 1 494 ? 143.368 162.743 150.561 1.00 171.62 494 GLU A O 1
ATOM 3968 N N . LYS A 1 495 ? 143.811 164.951 150.369 1.00 146.97 495 LYS A N 1
ATOM 3969 C CA . LYS A 1 495 ? 142.477 165.344 150.802 1.00 146.97 495 LYS A CA 1
ATOM 3970 C C . LYS A 1 495 ? 141.405 164.814 149.859 1.00 146.97 495 LYS A C 1
ATOM 3971 O O . LYS A 1 495 ? 140.360 164.334 150.308 1.00 146.97 495 LYS A O 1
ATOM 3977 N N . ASN A 1 496 ? 141.645 164.892 148.549 1.00 158.76 496 ASN A N 1
ATOM 3978 C CA . ASN A 1 496 ? 140.650 164.424 147.589 1.00 158.76 496 ASN A CA 1
ATOM 3979 C C . ASN A 1 496 ? 140.433 162.920 147.703 1.00 158.76 496 ASN A C 1
ATOM 3980 O O . ASN A 1 496 ? 139.292 162.440 147.668 1.00 158.76 496 ASN A O 1
ATOM 3985 N N . LYS A 1 497 ? 141.521 162.159 147.833 1.00 152.36 497 LYS A N 1
ATOM 3986 C CA . LYS A 1 497 ? 141.401 160.715 147.974 1.00 152.36 497 LYS A CA 1
ATOM 3987 C C . LYS A 1 497 ? 140.620 160.354 149.231 1.00 152.36 497 LYS A C 1
ATOM 3988 O O . LYS A 1 497 ? 139.716 159.504 149.196 1.00 152.36 497 LYS A O 1
ATOM 3994 N N . PHE A 1 498 ? 140.938 161.005 150.352 1.00 147.63 498 PHE A N 1
ATOM 3995 C CA . PHE A 1 498 ? 140.191 160.713 151.567 1.00 147.63 498 PHE A CA 1
ATOM 3996 C C . PHE A 1 498 ? 138.734 161.136 151.446 1.00 147.63 498 PHE A C 1
ATOM 3997 O O . PHE A 1 498 ? 137.856 160.482 152.015 1.00 147.63 498 PHE A O 1
ATOM 4005 N N . GLN A 1 499 ? 138.457 162.221 150.723 1.00 156.53 499 GLN A N 1
ATOM 4006 C CA . GLN A 1 499 ? 137.074 162.638 150.522 1.00 156.53 499 GLN A CA 1
ATOM 4007 C C . GLN A 1 499 ? 136.298 161.592 149.735 1.00 156.53 499 GLN A C 1
ATOM 4008 O O . GLN A 1 499 ? 135.142 161.286 150.059 1.00 156.53 499 GLN A O 1
ATOM 4014 N N . GLU A 1 500 ? 136.919 161.030 148.698 1.00 165.17 500 GLU A N 1
ATOM 4015 C CA . GLU A 1 500 ? 136.269 159.964 147.942 1.00 165.17 500 GLU A CA 1
ATOM 4016 C C . GLU A 1 500 ? 135.988 158.758 148.828 1.00 165.17 500 GLU A C 1
ATOM 4017 O O . GLU A 1 500 ? 134.894 158.176 148.780 1.00 165.17 500 GLU A O 1
ATOM 4023 N N . ASP A 1 501 ? 136.962 158.375 149.656 1.00 151.19 501 ASP A N 1
ATOM 4024 C CA . ASP A 1 501 ? 136.757 157.225 150.534 1.00 151.19 501 ASP A CA 1
ATOM 4025 C C . ASP A 1 501 ? 135.651 157.491 151.551 1.00 151.19 501 ASP A C 1
ATOM 4026 O O . ASP A 1 501 ? 134.850 156.598 151.860 1.00 151.19 501 ASP A O 1
ATOM 4031 N N . LEU A 1 502 ? 135.589 158.713 152.083 1.00 146.03 502 LEU A N 1
ATOM 4032 C CA . LEU A 1 502 ? 134.524 159.059 153.018 1.00 146.03 502 LEU A CA 1
ATOM 4033 C C . LEU A 1 502 ? 133.159 159.008 152.344 1.00 146.03 502 LEU A C 1
ATOM 4034 O O . LEU A 1 502 ? 132.173 158.571 152.952 1.00 146.03 502 LEU A O 1
ATOM 4039 N N . ASN A 1 503 ? 133.078 159.462 151.092 1.00 155.87 503 ASN A N 1
ATOM 4040 C CA . ASN A 1 503 ? 131.825 159.349 150.351 1.00 155.87 503 ASN A CA 1
ATOM 4041 C C . ASN A 1 503 ? 131.416 157.892 150.185 1.00 155.87 503 ASN A C 1
ATOM 4042 O O . ASN A 1 503 ? 130.236 157.545 150.338 1.00 155.87 503 ASN A O 1
ATOM 4047 N N . GLN A 1 504 ? 132.380 157.023 149.873 1.00 154.93 504 GLN A N 1
ATOM 4048 C CA . GLN A 1 504 ? 132.075 155.600 149.755 1.00 154.93 504 GLN A CA 1
ATOM 4049 C C . GLN A 1 504 ? 131.541 155.039 151.069 1.00 154.93 504 GLN A C 1
ATOM 4050 O O . GLN A 1 504 ? 130.571 154.268 151.081 1.00 154.93 504 GLN A O 1
ATOM 4056 N N . TYR A 1 505 ? 132.170 155.411 152.186 1.00 147.56 505 TYR A N 1
ATOM 4057 C CA . TYR A 1 505 ? 131.715 154.920 153.484 1.00 147.56 505 TYR A CA 1
ATOM 4058 C C . TYR A 1 505 ? 130.307 155.409 153.795 1.00 147.56 505 TYR A C 1
ATOM 4059 O O . TYR A 1 505 ? 129.483 154.660 154.334 1.00 147.56 505 TYR A O 1
ATOM 4068 N N . GLN A 1 506 ? 130.012 156.667 153.462 1.00 152.86 506 GLN A N 1
ATOM 4069 C CA . GLN A 1 506 ? 128.664 157.186 153.671 1.00 152.86 506 GLN A CA 1
ATOM 4070 C C . GLN A 1 506 ? 127.644 156.415 152.843 1.00 152.86 506 GLN A C 1
ATOM 4071 O O . GLN A 1 506 ? 126.545 156.109 153.324 1.00 152.86 506 GLN A O 1
ATOM 4077 N N . GLU A 1 507 ? 127.987 156.095 151.594 1.00 165.15 507 GLU A N 1
ATOM 4078 C CA . GLU A 1 507 ? 127.073 155.317 150.762 1.00 165.15 507 GLU A CA 1
ATOM 4079 C C . GLU A 1 507 ? 126.824 153.935 151.353 1.00 165.15 507 GLU A C 1
ATOM 4080 O O . GLU A 1 507 ? 125.683 153.451 151.372 1.00 165.15 507 GLU A O 1
ATOM 4086 N N . ILE A 1 508 ? 127.884 153.280 151.834 1.00 148.16 508 ILE A N 1
ATOM 4087 C CA . ILE A 1 508 ? 127.725 151.955 152.430 1.00 148.16 508 ILE A CA 1
ATOM 4088 C C . ILE A 1 508 ? 126.818 152.030 153.652 1.00 148.16 508 ILE A C 1
ATOM 4089 O O . ILE A 1 508 ? 125.943 151.177 153.851 1.00 148.16 508 ILE A O 1
ATOM 4094 N N . GLU A 1 509 ? 127.010 153.052 154.488 1.00 159.61 509 GLU A N 1
ATOM 4095 C CA . GLU A 1 509 ? 126.163 153.210 155.664 1.00 159.61 509 GLU A CA 1
ATOM 4096 C C . GLU A 1 509 ? 124.708 153.445 155.272 1.00 159.61 509 GLU A C 1
ATOM 4097 O O . GLU A 1 509 ? 123.788 152.919 155.913 1.00 159.61 509 GLU A O 1
ATOM 4103 N N . LYS A 1 510 ? 124.480 154.237 154.222 1.00 168.09 510 LYS A N 1
ATOM 4104 C CA . LYS A 1 510 ? 123.114 154.477 153.764 1.00 168.09 510 LYS A CA 1
ATOM 4105 C C . LYS A 1 510 ? 122.455 153.188 153.289 1.00 168.09 510 LYS A C 1
ATOM 4106 O O . LYS A 1 510 ? 121.284 152.934 153.591 1.00 168.09 510 LYS A O 1
ATOM 4112 N N . ILE A 1 511 ? 123.192 152.364 152.543 1.00 161.93 511 ILE A N 1
ATOM 4113 C CA . ILE A 1 511 ? 122.640 151.086 152.095 1.00 161.93 511 ILE A CA 1
ATOM 4114 C C . ILE A 1 511 ? 122.334 150.191 153.290 1.00 161.93 511 ILE A C 1
ATOM 4115 O O . ILE A 1 511 ? 121.290 149.522 153.342 1.00 161.93 511 ILE A O 1
ATOM 4120 N N . LEU A 1 512 ? 123.233 150.174 154.277 1.00 163.82 512 LEU A N 1
ATOM 4121 C CA . LEU A 1 512 ? 123.020 149.352 155.462 1.00 163.82 512 LEU A CA 1
ATOM 4122 C C . LEU A 1 512 ? 121.749 149.769 156.191 1.00 163.82 512 LEU A C 1
ATOM 4123 O O . LEU A 1 512 ? 120.976 148.919 156.643 1.00 163.82 512 LEU A O 1
ATOM 4128 N N . LEU A 1 513 ? 121.518 151.076 156.316 1.00 175.54 513 LEU A N 1
ATOM 4129 C CA . LEU A 1 513 ? 120.271 151.535 156.920 1.00 175.54 513 LEU A CA 1
ATOM 4130 C C . LEU A 1 513 ? 119.071 151.173 156.051 1.00 175.54 513 LEU A C 1
ATOM 4131 O O . LEU A 1 513 ? 118.007 150.832 156.580 1.00 175.54 513 LEU A O 1
ATOM 4136 N N . ARG A 1 514 ? 119.225 151.239 154.725 1.00 189.51 514 ARG A N 1
ATOM 4137 C CA . ARG A 1 514 ? 118.157 150.818 153.821 1.00 189.51 514 ARG A CA 1
ATOM 4138 C C . ARG A 1 514 ? 117.754 149.374 154.093 1.00 189.51 514 ARG A C 1
ATOM 4139 O O . ARG A 1 514 ? 116.570 149.026 154.025 1.00 189.51 514 ARG A O 1
ATOM 4147 N N . LEU A 1 515 ? 118.728 148.526 154.433 1.00 199.62 515 LEU A N 1
ATOM 4148 C CA . LEU A 1 515 ? 118.474 147.113 154.704 1.00 199.62 515 LEU A CA 1
ATOM 4149 C C . LEU A 1 515 ? 117.437 146.892 155.804 1.00 199.62 515 LEU A C 1
ATOM 4150 O O . LEU A 1 515 ? 116.971 145.760 155.974 1.00 199.62 515 LEU A O 1
ATOM 4155 N N . CYS A 1 516 ? 117.025 147.948 156.513 1.00 221.46 516 CYS A N 1
ATOM 4156 C CA . CYS A 1 516 ? 116.103 147.803 157.639 1.00 221.46 516 CYS A CA 1
ATOM 4157 C C . CYS A 1 516 ? 114.815 147.090 157.245 1.00 221.46 516 CYS A C 1
ATOM 4158 O O . CYS A 1 516 ? 114.212 146.401 158.075 1.00 221.46 516 CYS A O 1
ATOM 4161 N N . HIS A 1 517 ? 114.381 147.237 155.997 1.00 222.29 517 HIS A N 1
ATOM 4162 C CA . HIS A 1 517 ? 113.138 146.621 155.565 1.00 222.29 517 HIS A CA 1
ATOM 4163 C C . HIS A 1 517 ? 113.250 145.098 155.598 1.00 222.29 517 HIS A C 1
ATOM 4164 O O . HIS A 1 517 ? 114.342 144.528 155.683 1.00 222.29 517 HIS A O 1
ATOM 4171 N N . ASN A 1 518 ? 112.094 144.441 155.535 1.00 210.25 518 ASN A N 1
ATOM 4172 C CA . ASN A 1 518 ? 112.045 142.989 155.648 1.00 210.25 518 ASN A CA 1
ATOM 4173 C C . ASN A 1 518 ? 112.803 142.326 154.505 1.00 210.25 518 ASN A C 1
ATOM 4174 O O . ASN A 1 518 ? 112.823 142.824 153.375 1.00 210.25 518 ASN A O 1
ATOM 4179 N N . ARG A 1 519 ? 113.431 141.193 154.807 1.00 191.32 519 ARG A N 1
ATOM 4180 C CA . ARG A 1 519 ? 114.280 140.480 153.866 1.00 191.32 519 ARG A CA 1
ATOM 4181 C C . ARG A 1 519 ? 113.817 139.034 153.732 1.00 191.32 519 ARG A C 1
ATOM 4182 O O . ARG A 1 519 ? 113.353 138.420 154.698 1.00 191.32 519 ARG A O 1
ATOM 4190 N N . ASP A 1 520 ? 113.945 138.497 152.519 1.00 205.49 520 ASP A N 1
ATOM 4191 C CA . ASP A 1 520 ? 113.481 137.145 152.236 1.00 205.49 520 ASP A CA 1
ATOM 4192 C C . ASP A 1 520 ? 114.388 136.108 152.890 1.00 205.49 520 ASP A C 1
ATOM 4193 O O . ASP A 1 520 ? 115.614 136.243 152.895 1.00 205.49 520 ASP A O 1
ATOM 4198 N N . ALA A 1 521 ? 113.773 135.062 153.437 1.00 201.40 521 ALA A N 1
ATOM 4199 C CA . ALA A 1 521 ? 114.531 134.017 154.108 1.00 201.40 521 ALA A CA 1
ATOM 4200 C C . ALA A 1 521 ? 115.342 133.211 153.094 1.00 201.40 521 ALA A C 1
ATOM 4201 O O . ALA A 1 521 ? 114.904 133.029 151.953 1.00 201.40 521 ALA A O 1
ATOM 4203 N N . PRO A 1 522 ? 116.526 132.727 153.472 1.00 207.68 522 PRO A N 1
ATOM 4204 C CA . PRO A 1 522 ? 117.308 131.902 152.547 1.00 207.68 522 PRO A CA 1
ATOM 4205 C C . PRO A 1 522 ? 116.606 130.585 152.251 1.00 207.68 522 PRO A C 1
ATOM 4206 O O . PRO A 1 522 ? 115.959 129.995 153.119 1.00 207.68 522 PRO A O 1
ATOM 4210 N N . SER A 1 523 ? 116.744 130.127 151.012 1.00 228.52 523 SER A N 1
ATOM 4211 C CA . SER A 1 523 ? 116.218 128.828 150.636 1.00 228.52 523 SER A CA 1
ATOM 4212 C C . SER A 1 523 ? 117.200 127.729 151.033 1.00 228.52 523 SER A C 1
ATOM 4213 O O . SER A 1 523 ? 118.334 127.988 151.442 1.00 228.52 523 SER A O 1
ATOM 4216 N N . GLU A 1 524 ? 116.744 126.481 150.913 1.00 238.43 524 GLU A N 1
ATOM 4217 C CA . GLU A 1 524 ? 117.606 125.354 151.249 1.00 238.43 524 GLU A CA 1
ATOM 4218 C C . GLU A 1 524 ? 118.794 125.267 150.300 1.00 238.43 524 GLU A C 1
ATOM 4219 O O . GLU A 1 524 ? 119.899 124.896 150.712 1.00 238.43 524 GLU A O 1
ATOM 4225 N N . GLU A 1 525 ? 118.589 125.602 149.023 1.00 234.25 525 GLU A N 1
ATOM 4226 C CA . GLU A 1 525 ? 119.696 125.599 148.073 1.00 234.25 525 GLU A CA 1
ATOM 4227 C C . GLU A 1 525 ? 120.741 126.649 148.427 1.00 234.25 525 GLU A C 1
ATOM 4228 O O . GLU A 1 525 ? 121.932 126.455 148.159 1.00 234.25 525 GLU A O 1
ATOM 4234 N N . ASP A 1 526 ? 120.316 127.768 149.019 1.00 220.26 526 ASP A N 1
ATOM 4235 C CA . ASP A 1 526 ? 121.277 128.768 149.471 1.00 220.26 526 ASP A CA 1
ATOM 4236 C C . ASP A 1 526 ? 122.204 128.192 150.531 1.00 220.26 526 ASP A C 1
ATOM 4237 O O . ASP A 1 526 ? 123.418 128.422 150.498 1.00 220.26 526 ASP A O 1
ATOM 4242 N N . PHE A 1 527 ? 121.648 127.435 151.480 1.00 216.23 527 PHE A N 1
ATOM 4243 C CA . PHE A 1 527 ? 122.478 126.739 152.455 1.00 216.23 527 PHE A CA 1
ATOM 4244 C C . PHE A 1 527 ? 123.322 125.663 151.788 1.00 216.23 527 PHE A C 1
ATOM 4245 O O . PHE A 1 527 ? 124.461 125.420 152.203 1.00 216.23 527 PHE A O 1
ATOM 4253 N N . ASP A 1 528 ? 122.781 125.012 150.755 1.00 222.56 528 ASP A N 1
ATOM 4254 C CA . ASP A 1 528 ? 123.528 123.999 150.019 1.00 222.56 528 ASP A CA 1
ATOM 4255 C C . ASP A 1 528 ? 124.676 124.596 149.216 1.00 222.56 528 ASP A C 1
ATOM 4256 O O . ASP A 1 528 ? 125.576 123.859 148.804 1.00 222.56 528 ASP A O 1
ATOM 4261 N N . SER A 1 529 ? 124.660 125.909 148.981 1.00 190.34 529 SER A N 1
ATOM 4262 C CA . SER A 1 529 ? 125.782 126.571 148.323 1.00 190.34 529 SER A CA 1
ATOM 4263 C C . SER A 1 529 ? 127.030 126.617 149.195 1.00 190.34 529 SER A C 1
ATOM 4264 O O . SER A 1 529 ? 128.031 127.212 148.781 1.00 190.34 529 SER A O 1
ATOM 4267 N N . PHE A 1 530 ? 126.987 126.023 150.386 1.00 158.50 530 PHE A N 1
ATOM 4268 C CA . PHE A 1 530 ? 128.176 125.874 151.212 1.00 158.50 530 PHE A CA 1
ATOM 4269 C C . PHE A 1 530 ? 129.237 125.083 150.459 1.00 158.50 530 PHE A C 1
ATOM 4270 O O . PHE A 1 530 ? 128.960 124.009 149.916 1.00 158.50 530 PHE A O 1
ATOM 4278 N N . GLU A 1 531 ? 130.454 125.613 150.426 1.00 170.95 531 GLU A N 1
ATOM 4279 C CA . GLU A 1 531 ? 131.533 124.953 149.707 1.00 170.95 531 GLU A CA 1
ATOM 4280 C C . GLU A 1 531 ? 131.999 123.713 150.462 1.00 170.95 531 GLU A C 1
ATOM 4281 O O . GLU A 1 531 ? 131.862 123.612 151.683 1.00 170.95 531 GLU A O 1
ATOM 4287 N N . ASP A 1 532 ? 132.551 122.759 149.717 1.00 173.58 532 ASP A N 1
ATOM 4288 C CA . ASP A 1 532 ? 133.066 121.519 150.277 1.00 173.58 532 ASP A CA 1
ATOM 4289 C C . ASP A 1 532 ? 134.582 121.478 150.149 1.00 173.58 532 ASP A C 1
ATOM 4290 O O . ASP A 1 532 ? 135.140 121.882 149.125 1.00 173.58 532 ASP A O 1
ATOM 4295 N N . GLU A 1 533 ? 135.242 120.983 151.191 1.00 158.80 533 GLU A N 1
ATOM 4296 C CA . GLU A 1 533 ? 136.692 120.868 151.169 1.00 158.80 533 GLU A CA 1
ATOM 4297 C C . GLU A 1 533 ? 137.128 119.858 150.116 1.00 158.80 533 GLU A C 1
ATOM 4298 O O . GLU A 1 533 ? 136.384 118.946 149.749 1.00 158.80 533 GLU A O 1
ATOM 4304 N N . LEU A 1 534 ? 138.354 120.034 149.623 1.00 138.95 534 LEU A N 1
ATOM 4305 C CA . LEU A 1 534 ? 138.825 119.236 148.499 1.00 138.95 534 LEU A CA 1
ATOM 4306 C C . LEU A 1 534 ? 139.012 117.766 148.852 1.00 138.95 534 LEU A C 1
ATOM 4307 O O . LEU A 1 534 ? 139.079 116.933 147.943 1.00 138.95 534 LEU A O 1
ATOM 4312 N N . LEU A 1 535 ? 139.093 117.423 150.137 1.00 117.23 535 LEU A N 1
ATOM 4313 C CA . LEU A 1 535 ? 139.168 116.029 150.545 1.00 117.23 535 LEU A CA 1
ATOM 4314 C C . LEU A 1 535 ? 138.220 115.774 151.708 1.00 117.23 535 LEU A C 1
ATOM 4315 O O . LEU A 1 535 ? 138.019 116.655 152.552 1.00 117.23 535 LEU A O 1
ATOM 4320 N N . PRO A 1 536 ? 137.625 114.588 151.781 1.00 105.01 536 PRO A N 1
ATOM 4321 C CA . PRO A 1 536 ? 136.685 114.291 152.864 1.00 105.01 536 PRO A CA 1
ATOM 4322 C C . PRO A 1 536 ? 137.419 113.987 154.155 1.00 105.01 536 PRO A C 1
ATOM 4323 O O . PRO A 1 536 ? 138.589 113.580 154.131 1.00 105.01 536 PRO A O 1
ATOM 4327 N N . PRO A 1 537 ? 136.767 114.157 155.301 1.00 107.65 537 PRO A N 1
ATOM 4328 C CA . PRO A 1 537 ? 137.416 113.837 156.575 1.00 107.65 537 PRO A CA 1
ATOM 4329 C C . PRO A 1 537 ? 137.570 112.334 156.751 1.00 107.65 537 PRO A C 1
ATOM 4330 O O . PRO A 1 537 ? 137.159 111.530 155.915 1.00 107.65 537 PRO A O 1
ATOM 4334 N N . TYR A 1 538 ? 138.183 111.962 157.871 1.00 114.67 538 TYR A N 1
ATOM 4335 C CA . TYR A 1 538 ? 138.417 110.564 158.219 1.00 114.67 538 TYR A CA 1
ATOM 4336 C C . TYR A 1 538 ? 137.595 110.226 159.456 1.00 114.67 538 TYR A C 1
ATOM 4337 O O . TYR A 1 538 ? 137.908 110.680 160.560 1.00 114.67 538 TYR A O 1
ATOM 4346 N N . MET A 1 539 ? 136.550 109.425 159.267 1.00 109.11 539 MET A N 1
ATOM 4347 C CA . MET A 1 539 ? 135.710 108.956 160.363 1.00 109.11 539 MET A CA 1
ATOM 4348 C C . MET A 1 539 ? 135.941 107.467 160.567 1.00 109.11 539 MET A C 1
ATOM 4349 O O . MET A 1 539 ? 135.528 106.662 159.718 1.00 109.11 539 MET A O 1
ATOM 4354 N N . PRO A 1 540 ? 136.583 107.050 161.649 1.00 118.25 540 PRO A N 1
ATOM 4355 C CA . PRO A 1 540 ? 136.869 105.622 161.830 1.00 118.25 540 PRO A CA 1
ATOM 4356 C C . PRO A 1 540 ? 135.694 104.835 162.384 1.00 118.25 540 PRO A C 1
ATOM 4357 O O . PRO A 1 540 ? 135.578 103.633 162.135 1.00 118.25 540 PRO A O 1
ATOM 4361 N N . TYR A 1 541 ? 134.820 105.492 163.139 1.00 132.57 541 TYR A N 1
ATOM 4362 C CA . TYR A 1 541 ? 133.707 104.833 163.809 1.00 132.57 541 TYR A CA 1
ATOM 4363 C C . TYR A 1 541 ? 132.369 105.355 163.305 1.00 132.57 541 TYR A C 1
ATOM 4364 O O . TYR A 1 541 ? 131.426 105.542 164.074 1.00 132.57 541 TYR A O 1
ATOM 4373 N N . GLY A 1 542 ? 132.269 105.593 162.005 1.00 141.02 542 GLY A N 1
ATOM 4374 C CA . GLY A 1 542 ? 131.019 106.050 161.441 1.00 141.02 542 GLY A CA 1
ATOM 4375 C C . GLY A 1 542 ? 130.786 107.536 161.652 1.00 141.02 542 GLY A C 1
ATOM 4376 O O . GLY A 1 542 ? 131.690 108.307 161.985 1.00 141.02 542 GLY A O 1
ATOM 4377 N N . THR A 1 543 ? 129.528 107.935 161.453 1.00 148.61 543 THR A N 1
ATOM 4378 C CA . THR A 1 543 ? 129.176 109.347 161.450 1.00 148.61 543 THR A CA 1
ATOM 4379 C C . THR A 1 543 ? 129.151 109.959 162.844 1.00 148.61 543 THR A C 1
ATOM 4380 O O . THR A 1 543 ? 129.234 111.185 162.966 1.00 148.61 543 THR A O 1
ATOM 4384 N N . ASP A 1 544 ? 129.025 109.150 163.890 1.00 159.99 544 ASP A N 1
ATOM 4385 C CA . ASP A 1 544 ? 128.901 109.673 165.244 1.00 159.99 544 ASP A CA 1
ATOM 4386 C C . ASP A 1 544 ? 130.216 109.677 166.012 1.00 159.99 544 ASP A C 1
ATOM 4387 O O . ASP A 1 544 ? 130.228 110.067 167.183 1.00 159.99 544 ASP A O 1
ATOM 4392 N N . GLY A 1 545 ? 131.315 109.260 165.391 1.00 152.38 545 GLY A N 1
ATOM 4393 C CA . GLY A 1 545 ? 132.580 109.173 166.078 1.00 152.38 545 GLY A CA 1
ATOM 4394 C C . GLY A 1 545 ? 133.450 110.397 165.884 1.00 152.38 545 GLY A C 1
ATOM 4395 O O . GLY A 1 545 ? 133.070 111.364 165.220 1.00 152.38 545 GLY A O 1
ATOM 4396 N N . PRO A 1 546 ? 134.639 110.376 166.476 1.00 133.02 546 PRO A N 1
ATOM 4397 C CA . PRO A 1 546 ? 135.585 111.476 166.277 1.00 133.02 546 PRO A CA 1
ATOM 4398 C C . PRO A 1 546 ? 136.080 111.522 164.842 1.00 133.02 546 PRO A C 1
ATOM 4399 O O . PRO A 1 546 ? 136.092 110.520 164.127 1.00 133.02 546 PRO A O 1
ATOM 4403 N N . ARG A 1 547 ? 136.497 112.715 164.424 1.00 119.81 547 ARG A N 1
ATOM 4404 C CA . ARG A 1 547 ? 136.898 112.954 163.047 1.00 119.81 547 ARG A CA 1
ATOM 4405 C C . ARG A 1 547 ? 138.220 113.706 163.001 1.00 119.81 547 ARG A C 1
ATOM 4406 O O . ARG A 1 547 ? 138.639 114.335 163.973 1.00 119.81 547 ARG A O 1
ATOM 4414 N N . VAL A 1 548 ? 138.882 113.612 161.853 1.00 108.33 548 VAL A N 1
ATOM 4415 C CA . VAL A 1 548 ? 140.069 114.397 161.546 1.00 108.33 548 VAL A CA 1
ATOM 4416 C C . VAL A 1 548 ? 139.820 115.109 160.224 1.00 108.33 548 VAL A C 1
ATOM 4417 O O . VAL A 1 548 ? 139.476 114.468 159.226 1.00 108.33 548 VAL A O 1
ATOM 4421 N N . THR A 1 549 ? 139.991 116.425 160.216 1.00 118.40 549 THR A N 1
ATOM 4422 C CA . THR A 1 549 ? 139.654 117.251 159.070 1.00 118.40 549 THR A CA 1
ATOM 4423 C C . THR A 1 549 ? 140.920 117.795 158.421 1.00 118.40 549 THR A C 1
ATOM 4424 O O . THR A 1 549 ? 142.005 117.768 159.006 1.00 118.40 549 THR A O 1
ATOM 4428 N N . MET A 1 550 ? 140.771 118.285 157.189 1.00 121.77 550 MET A N 1
ATOM 4429 C CA . MET A 1 550 ? 141.912 118.846 156.473 1.00 121.77 550 MET A CA 1
ATOM 4430 C C . MET A 1 550 ? 142.455 120.092 157.155 1.00 121.77 550 MET A C 1
ATOM 4431 O O . MET A 1 550 ? 143.639 120.409 157.006 1.00 121.77 550 MET A O 1
ATOM 4436 N N . SER A 1 551 ? 141.615 120.815 157.884 1.00 121.07 551 SER A N 1
ATOM 4437 C CA . SER A 1 551 ? 142.027 122.062 158.510 1.00 121.07 551 SER A CA 1
ATOM 4438 C C . SER A 1 551 ? 142.451 121.898 159.963 1.00 121.07 551 SER A C 1
ATOM 4439 O O . SER A 1 551 ? 142.729 122.903 160.625 1.00 121.07 551 SER A O 1
ATOM 4442 N N . SER A 1 552 ? 142.498 120.675 160.482 1.00 103.22 552 SER A N 1
ATOM 4443 C CA . SER A 1 552 ? 142.887 120.441 161.869 1.00 103.22 552 SER A CA 1
ATOM 4444 C C . SER A 1 552 ? 143.841 119.257 161.965 1.00 103.22 552 SER A C 1
ATOM 4445 O O . SER A 1 552 ? 143.682 118.371 162.802 1.00 103.22 552 SER A O 1
ATOM 4448 N N . ALA A 1 553 ? 144.848 119.227 161.105 1.00 105.33 553 ALA A N 1
ATOM 4449 C CA . ALA A 1 553 ? 145.794 118.118 161.089 1.00 105.33 553 ALA A CA 1
ATOM 4450 C C . ALA A 1 553 ? 147.210 118.515 161.469 1.00 105.33 553 ALA A C 1
ATOM 4451 O O . ALA A 1 553 ? 147.865 117.790 162.224 1.00 105.33 553 ALA A O 1
ATOM 4453 N N . ILE A 1 554 ? 147.710 119.641 160.957 1.00 107.69 554 ILE A N 1
ATOM 4454 C CA . ILE A 1 554 ? 149.088 120.032 161.234 1.00 107.69 554 ILE A CA 1
ATOM 4455 C C . ILE A 1 554 ? 149.276 120.338 162.713 1.00 107.69 554 ILE A C 1
ATOM 4456 O O . ILE A 1 554 ? 150.282 119.949 163.320 1.00 107.69 554 ILE A O 1
ATOM 4461 N N . SER A 1 555 ? 148.319 121.043 163.319 1.00 117.34 555 SER A N 1
ATOM 4462 C CA . SER A 1 555 ? 148.423 121.353 164.740 1.00 117.34 555 SER A CA 1
ATOM 4463 C C . SER A 1 555 ? 148.399 120.087 16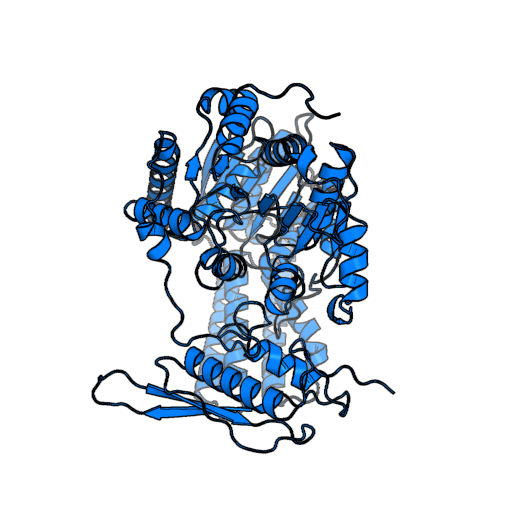5.585 1.00 117.34 555 SER A C 1
ATOM 4464 O O . SER A 1 555 ? 149.145 119.972 166.563 1.00 117.34 555 SER A O 1
ATOM 4467 N N . LEU A 1 556 ? 147.545 119.127 165.226 1.00 113.68 556 LEU A N 1
ATOM 4468 C CA . LEU A 1 556 ? 147.494 117.870 165.966 1.00 113.68 556 LEU A CA 1
ATOM 4469 C C . LEU A 1 556 ? 148.801 117.101 165.841 1.00 113.68 556 LEU A C 1
ATOM 4470 O O . LEU A 1 556 ? 149.303 116.545 166.827 1.00 113.68 556 LEU A O 1
ATOM 4475 N N . LEU A 1 557 ? 149.370 117.056 164.635 1.00 108.65 557 LEU A N 1
ATOM 4476 C CA . LEU A 1 557 ? 150.654 116.388 164.458 1.00 108.65 557 LEU A CA 1
ATOM 4477 C C . LEU A 1 557 ? 151.739 117.047 165.296 1.00 108.65 557 LEU A C 1
ATOM 4478 O O . LEU A 1 557 ? 152.542 116.360 165.940 1.00 108.65 557 LEU A O 1
ATOM 4483 N N . HIS A 1 558 ? 151.775 118.380 165.304 1.00 121.65 558 HIS A N 1
ATOM 4484 C CA . HIS A 1 558 ? 152.788 119.084 166.084 1.00 121.65 558 HIS A CA 1
ATOM 4485 C C . HIS A 1 558 ? 152.605 118.847 167.577 1.00 121.65 558 HIS A C 1
ATOM 4486 O O . HIS A 1 558 ? 153.588 118.698 168.309 1.00 121.65 558 HIS A O 1
ATOM 4493 N N . ARG A 1 559 ? 151.359 118.814 168.047 1.00 114.01 559 ARG A N 1
ATOM 4494 C CA . ARG A 1 559 ? 151.107 118.542 169.458 1.00 114.01 559 ARG A CA 1
ATOM 4495 C C . ARG A 1 559 ? 151.583 117.148 169.841 1.00 114.01 559 ARG A C 1
ATOM 4496 O O . ARG A 1 559 ? 152.244 116.960 170.873 1.00 114.01 559 ARG A O 1
ATOM 4504 N N . TYR A 1 560 ? 151.269 116.153 169.007 1.00 116.13 560 TYR A N 1
ATOM 4505 C CA . TYR A 1 560 ? 151.729 114.799 169.293 1.00 116.13 560 TYR A CA 1
ATOM 4506 C C . TYR A 1 560 ? 153.247 114.726 169.311 1.00 116.13 560 TYR A C 1
ATOM 4507 O O . TYR A 1 560 ? 153.832 114.048 170.163 1.00 116.13 560 TYR A O 1
ATOM 4516 N N . CYS A 1 561 ? 153.905 115.406 168.371 1.00 138.23 561 CYS A N 1
ATOM 4517 C CA . CYS A 1 561 ? 155.365 115.414 168.369 1.00 138.23 561 CYS A CA 1
ATOM 4518 C C . CYS A 1 561 ? 155.912 116.079 169.625 1.00 138.23 561 CYS A C 1
ATOM 4519 O O . CYS A 1 561 ? 156.910 115.620 170.194 1.00 138.23 561 CYS A O 1
ATOM 4522 N N . SER A 1 562 ? 155.276 117.164 170.071 1.00 133.90 562 SER A N 1
ATOM 4523 C CA . SER A 1 562 ? 155.766 117.883 171.241 1.00 133.90 562 SER A CA 1
ATOM 4524 C C . SER A 1 562 ? 155.668 117.032 172.499 1.00 133.90 562 SER A C 1
ATOM 4525 O O . SER A 1 562 ? 156.590 117.022 173.322 1.00 133.90 562 SER A O 1
ATOM 4528 N N . LYS A 1 563 ? 154.563 116.307 172.668 1.00 140.39 563 LYS A N 1
ATOM 4529 C CA . LYS A 1 563 ? 154.418 115.529 173.898 1.00 140.39 563 LYS A CA 1
ATOM 4530 C C . LYS A 1 563 ? 155.331 114.310 173.959 1.00 140.39 563 LYS A C 1
ATOM 4531 O O . LYS A 1 563 ? 155.238 113.551 174.930 1.00 140.39 563 LYS A O 1
ATOM 4537 N N . LEU A 1 564 ? 156.195 114.093 172.970 1.00 155.91 564 LEU A N 1
ATOM 4538 C CA . LEU A 1 564 ? 157.097 112.954 173.006 1.00 155.91 564 LEU A CA 1
ATOM 4539 C C . LEU A 1 564 ? 158.129 113.121 174.120 1.00 155.91 564 LEU A C 1
ATOM 4540 O O . LEU A 1 564 ? 158.517 114.243 174.455 1.00 155.91 564 LEU A O 1
ATOM 4545 N N . PRO A 1 565 ? 158.586 112.018 174.716 1.00 182.77 565 PRO A N 1
ATOM 4546 C CA . PRO A 1 565 ? 159.637 112.093 175.740 1.00 182.77 565 PRO A CA 1
ATOM 4547 C C . PRO A 1 565 ? 161.009 112.232 175.101 1.00 182.77 565 PRO A C 1
ATOM 4548 O O . PRO A 1 565 ? 161.524 111.297 174.479 1.00 182.77 565 PRO A O 1
ATOM 4552 N N . SER A 1 566 ? 161.608 113.409 175.252 1.00 202.00 566 SER A N 1
ATOM 4553 C CA . SER A 1 566 ? 162.924 113.686 174.694 1.00 202.00 566 SER A CA 1
ATOM 4554 C C . SER A 1 566 ? 163.608 114.727 175.573 1.00 202.00 566 SER A C 1
ATOM 4555 O O . SER A 1 566 ? 163.145 115.036 176.675 1.00 202.00 566 SER A O 1
ATOM 4558 N N . ASP A 1 567 ? 164.718 115.266 175.080 1.00 228.07 567 ASP A N 1
ATOM 4559 C CA . ASP A 1 567 ? 165.408 116.333 175.790 1.00 228.07 567 ASP A CA 1
ATOM 4560 C C . ASP A 1 567 ? 164.551 117.592 175.815 1.00 228.07 567 ASP A C 1
ATOM 4561 O O . ASP A 1 567 ? 163.927 117.959 174.815 1.00 228.07 567 ASP A O 1
ATOM 4566 N N . ARG A 1 568 ? 164.520 118.256 176.973 1.00 225.80 568 ARG A N 1
ATOM 4567 C CA . ARG A 1 568 ? 163.720 119.467 177.112 1.00 225.80 568 ARG A CA 1
ATOM 4568 C C . ARG A 1 568 ? 164.292 120.636 176.323 1.00 225.80 568 ARG A C 1
ATOM 4569 O O . ARG A 1 568 ? 163.590 121.632 176.119 1.00 225.80 568 ARG A O 1
ATOM 4577 N N . PHE A 1 569 ? 165.543 120.541 175.881 1.00 230.74 569 PHE A N 1
ATOM 4578 C CA . PHE A 1 569 ? 166.179 121.614 175.132 1.00 230.74 569 PHE A CA 1
ATOM 4579 C C . PHE A 1 569 ? 165.963 121.503 173.628 1.00 230.74 569 PHE A C 1
ATOM 4580 O O . PHE A 1 569 ? 166.349 122.420 172.895 1.00 230.74 569 PHE A O 1
ATOM 4588 N N . THR A 1 570 ? 165.363 120.414 173.153 1.00 225.63 570 THR A N 1
ATOM 4589 C CA . THR A 1 570 ? 165.119 120.209 171.731 1.00 225.63 570 THR A CA 1
ATOM 4590 C C . THR A 1 570 ? 163.647 119.896 171.512 1.00 225.63 570 THR A C 1
ATOM 4591 O O . THR A 1 570 ? 163.113 118.958 172.113 1.00 225.63 570 THR A O 1
ATOM 4595 N N . THR A 1 571 ? 162.996 120.682 170.653 1.00 196.12 571 THR A N 1
ATOM 4596 C CA . THR A 1 571 ? 161.598 120.424 170.321 1.00 196.12 571 THR A CA 1
ATOM 4597 C C . THR A 1 571 ? 161.460 119.259 169.347 1.00 196.12 571 THR A C 1
ATOM 4598 O O . THR A 1 571 ? 160.508 118.478 169.443 1.00 196.12 571 THR A O 1
ATOM 4602 N N . LEU A 1 572 ? 162.402 119.135 168.408 1.00 168.80 572 LEU A N 1
ATOM 4603 C CA . LEU A 1 572 ? 162.406 118.058 167.420 1.00 168.80 572 LEU A CA 1
ATOM 4604 C C . LEU A 1 572 ? 161.114 118.046 166.604 1.00 168.80 572 LEU A C 1
ATOM 4605 O O . LEU A 1 572 ? 160.408 117.040 166.520 1.00 168.80 572 LEU A O 1
ATOM 4610 N N . THR A 1 573 ? 160.810 119.188 165.997 1.00 146.23 573 THR A N 1
ATOM 4611 C CA . THR A 1 573 ? 159.636 119.299 165.153 1.00 146.23 573 THR A CA 1
ATOM 4612 C C . THR A 1 573 ? 159.858 118.566 163.829 1.00 146.23 573 THR A C 1
ATOM 4613 O O . THR A 1 573 ? 161.000 118.360 163.411 1.00 146.23 573 THR A O 1
ATOM 4617 N N . PRO A 1 574 ? 158.788 118.158 163.156 1.00 131.11 574 PRO A N 1
ATOM 4618 C CA . PRO A 1 574 ? 158.941 117.509 161.851 1.00 131.11 574 PRO A CA 1
ATOM 4619 C C . PRO A 1 574 ? 159.440 118.480 160.792 1.00 131.11 574 PRO A C 1
ATOM 4620 O O . PRO A 1 574 ? 159.340 119.700 160.926 1.00 131.11 574 PRO A O 1
ATOM 4624 N N . LYS A 1 575 ? 159.989 117.914 159.722 1.00 136.46 575 LYS A N 1
ATOM 4625 C CA . LYS A 1 575 ? 160.523 118.685 158.610 1.00 136.46 575 LYS A CA 1
ATOM 4626 C C . LYS A 1 575 ? 159.720 118.416 157.346 1.00 136.46 575 LYS A C 1
ATOM 4627 O O . LYS A 1 575 ? 159.137 117.343 157.178 1.00 136.46 575 LYS A O 1
ATOM 4633 N N . PHE A 1 576 ? 159.704 119.399 156.449 1.00 132.05 576 PHE A N 1
ATOM 4634 C CA . PHE A 1 576 ? 158.891 119.338 155.246 1.00 132.05 576 PHE A CA 1
ATOM 4635 C C . PHE A 1 576 ? 159.729 119.672 154.022 1.00 132.05 576 PHE A C 1
ATOM 4636 O O . PHE A 1 576 ? 160.698 120.429 154.098 1.00 132.05 576 PHE A O 1
ATOM 4644 N N . THR A 1 577 ? 159.342 119.091 152.889 1.00 141.32 577 THR A N 1
ATOM 4645 C CA . THR A 1 577 ? 159.930 119.408 151.597 1.00 141.32 577 THR A CA 1
ATOM 4646 C C . THR A 1 577 ? 158.818 119.477 150.564 1.00 141.32 577 THR A C 1
ATOM 4647 O O . THR A 1 577 ? 157.701 119.011 150.798 1.00 141.32 577 THR A O 1
ATOM 4651 N N . TYR A 1 578 ? 159.127 120.069 149.416 1.00 143.68 578 TYR A N 1
ATOM 4652 C CA . TYR A 1 578 ? 158.152 120.227 148.350 1.00 143.68 578 TYR A CA 1
ATOM 4653 C C . TYR A 1 578 ? 158.759 119.824 147.017 1.00 143.68 578 TYR A C 1
ATOM 4654 O O . TYR A 1 578 ? 159.964 119.962 146.796 1.00 143.68 578 TYR A O 1
ATOM 4663 N N . ILE A 1 579 ? 157.903 119.321 146.132 1.00 160.01 579 ILE A N 1
ATOM 4664 C CA . ILE A 1 579 ? 158.266 118.995 144.759 1.00 160.01 579 ILE A CA 1
ATOM 4665 C C . ILE A 1 579 ? 157.195 119.568 143.844 1.00 160.01 579 ILE A C 1
ATOM 4666 O O . ILE A 1 579 ? 155.999 119.380 144.092 1.00 160.01 579 ILE A O 1
ATOM 4671 N N . GLU A 1 580 ? 157.621 120.260 142.793 1.00 193.47 580 GLU A N 1
ATOM 4672 C CA . GLU A 1 580 ? 156.723 120.932 141.865 1.00 193.47 580 GLU A CA 1
ATOM 4673 C C . GLU A 1 580 ? 156.746 120.198 140.532 1.00 193.47 580 GLU A C 1
ATOM 4674 O O . GLU A 1 580 ? 157.793 119.704 140.102 1.00 193.47 580 GLU A O 1
ATOM 4680 N N . GLN A 1 581 ? 155.585 120.125 139.882 1.00 214.48 581 GLN A N 1
ATOM 4681 C CA . GLN A 1 581 ? 155.475 119.536 138.555 1.00 214.48 581 GLN A CA 1
ATOM 4682 C C . GLN A 1 581 ? 154.259 120.130 137.857 1.00 214.48 581 GLN A C 1
ATOM 4683 O O . GLN A 1 581 ? 153.302 120.553 138.507 1.00 214.48 581 GLN A O 1
ATOM 4689 N N . ASN A 1 582 ? 154.310 120.169 136.527 1.00 233.96 582 ASN A N 1
ATOM 4690 C CA . ASN A 1 582 ? 153.223 120.701 135.717 1.00 233.96 582 ASN A CA 1
ATOM 4691 C C . ASN A 1 582 ? 152.645 119.602 134.838 1.00 233.96 582 ASN A C 1
ATOM 4692 O O . ASN A 1 582 ? 153.387 118.820 134.234 1.00 233.96 582 ASN A O 1
ATOM 4697 N N . ASN A 1 583 ? 151.320 119.550 134.763 1.00 247.80 583 ASN A N 1
ATOM 4698 C CA . ASN A 1 583 ? 150.598 118.520 134.030 1.00 247.80 583 ASN A CA 1
ATOM 4699 C C . ASN A 1 583 ? 149.713 119.193 132.979 1.00 247.80 583 ASN A C 1
ATOM 4700 O O . ASN A 1 583 ? 149.699 120.419 132.841 1.00 247.80 583 ASN A O 1
ATOM 4705 N N . GLU A 1 584 ? 148.970 118.377 132.226 1.00 250.43 584 GLU A N 1
ATOM 4706 C CA . GLU A 1 584 ? 148.203 118.873 131.087 1.00 250.43 584 GLU A CA 1
ATOM 4707 C C . GLU A 1 584 ? 147.108 119.853 131.486 1.00 250.43 584 GLU A C 1
ATOM 4708 O O . GLU A 1 584 ? 146.579 120.554 130.617 1.00 250.43 584 GLU A O 1
ATOM 4714 N N . GLU A 1 585 ? 146.752 119.923 132.770 1.00 241.05 585 GLU A N 1
ATOM 4715 C CA . GLU A 1 585 ? 145.804 120.937 133.216 1.00 241.05 585 GLU A CA 1
ATOM 4716 C C . GLU A 1 585 ? 146.383 122.342 133.148 1.00 241.05 585 GLU A C 1
ATOM 4717 O O . GLU A 1 585 ? 145.640 123.309 133.351 1.00 241.05 585 GLU A O 1
ATOM 4723 N N . GLU A 1 586 ? 147.684 122.471 132.892 1.00 241.03 586 GLU A N 1
ATOM 4724 C CA . GLU A 1 586 ? 148.415 123.721 132.709 1.00 241.03 586 GLU A CA 1
ATOM 4725 C C . GLU A 1 586 ? 148.513 124.536 133.988 1.00 241.03 586 GLU A C 1
ATOM 4726 O O . GLU A 1 586 ? 148.938 125.696 133.935 1.00 241.03 586 GLU A O 1
ATOM 4732 N N . ASN A 1 587 ? 148.137 123.979 135.133 1.00 227.27 587 ASN A N 1
ATOM 4733 C CA . ASN A 1 587 ? 148.320 124.622 136.426 1.00 227.27 587 ASN A CA 1
ATOM 4734 C C . ASN A 1 587 ? 149.367 123.833 137.198 1.00 227.27 587 ASN A C 1
ATOM 4735 O O . ASN A 1 587 ? 149.242 122.613 137.344 1.00 227.27 587 ASN A O 1
ATOM 4740 N N . LYS A 1 588 ? 150.396 124.525 137.679 1.00 202.05 588 LYS A N 1
ATOM 4741 C CA . LYS A 1 588 ? 151.490 123.849 138.360 1.00 202.05 588 LYS A CA 1
ATOM 4742 C C . LYS A 1 588 ? 150.980 123.090 139.578 1.00 202.05 588 LYS A C 1
ATOM 4743 O O . LYS A 1 588 ? 150.154 123.588 140.346 1.00 202.05 588 LYS A O 1
ATOM 4749 N N . MET A 1 589 ? 151.477 121.870 139.742 1.00 190.16 589 MET A N 1
ATOM 4750 C CA . MET A 1 589 ? 151.012 120.965 140.780 1.00 190.16 589 MET A CA 1
ATOM 4751 C C . MET A 1 589 ? 152.052 120.923 141.892 1.00 190.16 589 MET A C 1
ATOM 4752 O O . MET A 1 589 ? 153.256 120.888 141.621 1.00 190.16 589 MET A O 1
ATOM 4757 N N . PHE A 1 590 ? 151.593 120.929 143.139 1.00 157.38 590 PHE A N 1
ATOM 4758 C CA . PHE A 1 590 ? 152.478 120.797 144.290 1.00 157.38 590 PHE A CA 1
ATOM 4759 C C . PHE A 1 590 ? 152.195 119.507 145.043 1.00 157.38 590 PHE A C 1
ATOM 4760 O O . PHE A 1 590 ? 151.038 119.161 145.296 1.00 157.38 590 PHE A O 1
ATOM 4768 N N . ARG A 1 591 ? 153.267 118.802 145.398 1.00 137.96 591 ARG A N 1
ATOM 4769 C CA . ARG A 1 591 ? 153.198 117.562 146.162 1.00 137.96 591 ARG A CA 1
ATOM 4770 C C . ARG A 1 591 ? 154.154 117.671 147.338 1.00 137.96 591 ARG A C 1
ATOM 4771 O O . ARG A 1 591 ? 155.343 117.937 147.145 1.00 137.96 591 ARG A O 1
ATOM 4779 N N . CYS A 1 592 ? 153.645 117.462 148.549 1.00 132.20 592 CYS A N 1
ATOM 4780 C CA . CYS A 1 592 ? 154.442 117.650 149.749 1.00 132.20 592 CYS A CA 1
ATOM 4781 C C . CYS A 1 592 ? 155.027 116.323 150.230 1.00 132.20 592 CYS A C 1
ATOM 4782 O O . CYS A 1 592 ? 154.810 115.263 149.640 1.00 132.20 592 CYS A O 1
ATOM 4785 N N . THR A 1 593 ? 155.796 116.391 151.313 1.00 136.24 593 THR A N 1
ATOM 4786 C CA . THR A 1 593 ? 156.393 115.220 151.938 1.00 136.24 593 THR A CA 1
ATOM 4787 C C . THR A 1 593 ? 156.630 115.550 153.404 1.00 136.24 593 THR A C 1
ATOM 4788 O O . THR A 1 593 ? 156.631 116.719 153.797 1.00 136.24 593 THR A O 1
ATOM 4792 N N . LEU A 1 594 ? 156.821 114.516 154.218 1.00 136.94 594 LEU A N 1
ATOM 4793 C CA . LEU A 1 594 ? 156.906 114.716 155.655 1.00 136.94 594 LEU A CA 1
ATOM 4794 C C . LEU A 1 594 ? 157.840 113.683 156.264 1.00 136.94 594 LEU A C 1
ATOM 4795 O O . LEU A 1 594 ? 157.990 112.575 155.740 1.00 136.94 594 LEU A O 1
ATOM 4800 N N . ARG A 1 595 ? 158.468 114.056 157.377 1.00 149.67 595 ARG A N 1
ATOM 4801 C CA . ARG A 1 595 ? 159.348 113.168 158.125 1.00 149.67 595 ARG A CA 1
ATOM 4802 C C . ARG A 1 595 ? 159.172 113.416 159.613 1.00 149.67 595 ARG A C 1
ATOM 4803 O O . ARG A 1 595 ? 158.988 114.558 160.042 1.00 149.67 595 ARG A O 1
ATOM 4811 N N . LEU A 1 596 ? 159.235 112.348 160.395 1.00 144.85 596 LEU A N 1
ATOM 4812 C CA . LEU A 1 596 ? 159.054 112.429 161.835 1.00 144.85 596 LEU A CA 1
ATOM 4813 C C . LEU A 1 596 ? 160.399 112.419 162.546 1.00 144.85 596 LEU A C 1
ATOM 4814 O O . LEU A 1 596 ? 161.399 111.943 162.001 1.00 144.85 596 LEU A O 1
ATOM 4819 N N . PRO A 1 597 ? 160.462 112.940 163.770 1.00 148.32 597 PRO A N 1
ATOM 4820 C CA . PRO A 1 597 ? 161.692 112.815 164.556 1.00 148.32 597 PRO A CA 1
ATOM 4821 C C . PRO A 1 597 ? 161.943 111.369 164.954 1.00 148.32 597 PRO A C 1
ATOM 4822 O O . PRO A 1 597 ? 161.047 110.523 164.942 1.00 148.32 597 PRO A O 1
ATOM 4826 N N . ILE A 1 598 ? 163.201 111.095 165.307 1.00 170.40 598 ILE A N 1
ATOM 4827 C CA . ILE A 1 598 ? 163.631 109.723 165.562 1.00 170.40 598 ILE A CA 1
ATOM 4828 C C . ILE A 1 598 ? 162.928 109.131 166.781 1.00 170.40 598 ILE A C 1
ATOM 4829 O O . ILE A 1 598 ? 162.800 107.906 166.895 1.00 170.40 598 ILE A O 1
ATOM 4834 N N . ASN A 1 599 ? 162.461 109.974 167.704 1.00 166.57 599 ASN A N 1
ATOM 4835 C CA . ASN A 1 599 ? 161.883 109.466 168.944 1.00 166.57 599 ASN A CA 1
ATOM 4836 C C . ASN A 1 599 ? 160.592 108.697 168.693 1.00 166.57 599 ASN A C 1
ATOM 4837 O O . ASN A 1 599 ? 160.327 107.687 169.356 1.00 166.57 599 ASN A O 1
ATOM 4842 N N . SER A 1 600 ? 159.773 109.158 167.753 1.00 161.32 600 SER A N 1
ATOM 4843 C CA . SER A 1 600 ? 158.528 108.474 167.457 1.00 161.32 600 SER A CA 1
ATOM 4844 C C . SER A 1 600 ? 158.811 107.113 166.819 1.00 161.32 600 SER A C 1
ATOM 4845 O O . SER A 1 600 ? 159.807 106.949 166.110 1.00 161.32 600 SER A O 1
ATOM 4848 N N . PRO A 1 601 ? 157.960 106.117 167.072 1.00 156.49 601 PRO A N 1
ATOM 4849 C CA . PRO A 1 601 ? 158.225 104.773 166.532 1.00 156.49 601 PRO A CA 1
ATOM 4850 C C . PRO A 1 601 ? 158.181 104.681 165.016 1.00 156.49 601 PRO A C 1
ATOM 4851 O O . PRO A 1 601 ? 158.736 103.727 164.458 1.00 156.49 601 PRO A O 1
ATOM 4855 N N . LEU A 1 602 ? 157.545 105.626 164.329 1.00 159.02 602 LEU A N 1
ATOM 4856 C CA . LEU A 1 602 ? 157.383 105.548 162.882 1.00 159.02 602 LEU A CA 1
ATOM 4857 C C . LEU A 1 602 ? 158.498 106.325 162.193 1.00 159.02 602 LEU A C 1
ATOM 4858 O O . LEU A 1 602 ? 158.621 107.540 162.380 1.00 159.02 602 LEU A O 1
ATOM 4863 N N . ARG A 1 603 ? 159.307 105.626 161.395 1.00 167.27 603 ARG A N 1
ATOM 4864 C CA . ARG A 1 603 ? 160.402 106.227 160.628 1.00 167.27 603 ARG A CA 1
ATOM 4865 C C . ARG A 1 603 ? 160.194 105.874 159.159 1.00 167.27 603 ARG A C 1
ATOM 4866 O O . ARG A 1 603 ? 160.775 104.904 158.666 1.00 167.27 603 ARG A O 1
ATOM 4874 N N . GLU A 1 604 ? 159.389 106.676 158.455 1.00 179.74 604 GLU A N 1
ATOM 4875 C CA . GLU A 1 604 ? 159.103 106.424 157.049 1.00 179.74 604 GLU A CA 1
ATOM 4876 C C . GLU A 1 604 ? 158.618 107.707 156.401 1.00 179.74 604 GLU A C 1
ATOM 4877 O O . GLU A 1 604 ? 157.814 108.423 157.011 1.00 179.74 604 GLU A O 1
ATOM 4883 N N . PRO A 1 605 ? 159.073 108.034 155.192 1.00 157.04 605 PRO A N 1
ATOM 4884 C CA . PRO A 1 605 ? 158.524 109.199 154.493 1.00 157.04 605 PRO A CA 1
ATOM 4885 C C . PRO A 1 605 ? 157.040 109.019 154.210 1.00 157.04 605 PRO A C 1
ATOM 4886 O O . PRO A 1 605 ? 156.575 107.920 153.908 1.00 157.04 605 PRO A O 1
ATOM 4890 N N . ILE A 1 606 ? 156.296 110.119 154.308 1.00 136.46 606 ILE A N 1
ATOM 4891 C CA . ILE A 1 606 ? 154.856 110.126 154.088 1.00 136.46 606 ILE A CA 1
ATOM 4892 C C . ILE A 1 606 ? 154.535 111.203 153.063 1.00 136.46 606 ILE A C 1
ATOM 4893 O O . ILE A 1 606 ? 155.004 112.339 153.185 1.00 136.46 606 ILE A O 1
ATOM 4898 N N . THR A 1 607 ? 153.739 110.851 152.056 1.00 136.89 607 THR A N 1
ATOM 4899 C CA . THR A 1 607 ? 153.443 111.737 150.939 1.00 136.89 607 THR A CA 1
ATOM 4900 C C . THR A 1 607 ? 151.942 111.957 150.814 1.00 136.89 607 THR A C 1
ATOM 4901 O O . THR A 1 607 ? 151.156 111.012 150.928 1.00 136.89 607 THR A O 1
ATOM 4905 N N . GLY A 1 608 ? 151.551 113.209 150.573 1.00 153.04 608 GLY A N 1
ATOM 4906 C CA . GLY A 1 608 ? 150.167 113.567 150.366 1.00 153.04 608 GLY A CA 1
ATOM 4907 C C . GLY A 1 608 ? 149.793 113.613 148.893 1.00 153.04 608 GLY A C 1
ATOM 4908 O O . GLY A 1 608 ? 150.547 113.201 148.009 1.00 153.04 608 GLY A O 1
ATOM 4909 N N . GLN A 1 609 ? 148.596 114.129 148.637 1.00 149.75 609 GLN A N 1
ATOM 4910 C CA . GLN A 1 609 ? 148.073 114.212 147.283 1.00 149.75 609 GLN A CA 1
ATOM 4911 C C . GLN A 1 609 ? 148.613 115.447 146.563 1.00 149.75 609 GLN A C 1
ATOM 4912 O O . GLN A 1 609 ? 148.990 116.431 147.204 1.00 149.75 609 GLN A O 1
ATOM 4918 N N . PRO A 1 610 ? 148.662 115.420 145.230 1.00 140.16 610 PRO A N 1
ATOM 4919 C CA . PRO A 1 610 ? 149.060 116.620 144.476 1.00 140.16 610 PRO A CA 1
ATOM 4920 C C . PRO A 1 610 ? 148.008 117.709 144.614 1.00 140.16 610 PRO A C 1
ATOM 4921 O O . PRO A 1 610 ? 146.842 117.506 144.273 1.00 140.16 610 PRO A O 1
ATOM 4925 N N . MET A 1 611 ? 148.430 118.876 145.095 1.00 141.65 611 MET A N 1
ATOM 4926 C CA . MET A 1 611 ? 147.507 119.942 145.433 1.00 141.65 611 MET A CA 1
ATOM 4927 C C . MET A 1 611 ? 147.915 121.242 144.744 1.00 141.65 611 MET A C 1
ATOM 4928 O O . MET A 1 611 ? 149.100 121.458 144.477 1.00 141.65 611 MET A O 1
ATOM 4933 N N . PRO A 1 612 ? 146.952 122.112 144.420 1.00 138.81 612 PRO A N 1
ATOM 4934 C CA . PRO A 1 612 ? 147.293 123.336 143.673 1.00 138.81 612 PRO A CA 1
ATOM 4935 C C . PRO A 1 612 ? 148.270 124.258 144.384 1.00 138.81 612 PRO A C 1
ATOM 4936 O O . PRO A 1 612 ? 149.125 124.861 143.723 1.00 138.81 612 PRO A O 1
ATOM 4940 N N . SER A 1 613 ? 148.179 124.391 145.703 1.00 144.17 613 SER A N 1
ATOM 4941 C CA . SER A 1 613 ? 149.025 125.308 146.450 1.00 144.17 613 SER A CA 1
ATOM 4942 C C . SER A 1 613 ? 149.732 124.557 147.566 1.00 144.17 613 SER A C 1
ATOM 4943 O O . SER A 1 613 ? 149.255 123.520 148.034 1.00 144.17 613 SER A O 1
ATOM 4946 N N . LYS A 1 614 ? 150.878 125.100 147.993 1.00 144.48 614 LYS A N 1
ATOM 4947 C CA . LYS A 1 614 ? 151.705 124.418 148.987 1.00 144.48 614 LYS A CA 1
ATOM 4948 C C . LYS A 1 614 ? 150.959 124.213 150.298 1.00 144.48 614 LYS A C 1
ATOM 4949 O O . LYS A 1 614 ? 151.185 123.216 150.998 1.00 144.48 614 LYS A O 1
ATOM 4955 N N . LYS A 1 615 ? 150.062 125.138 150.636 1.00 139.03 615 LYS A N 1
ATOM 4956 C CA . LYS A 1 615 ? 149.228 124.993 151.823 1.00 139.03 615 LYS A CA 1
ATOM 4957 C C . LYS A 1 615 ? 148.466 123.673 151.792 1.00 139.03 615 LYS A C 1
ATOM 4958 O O . LYS A 1 615 ? 148.481 122.900 152.762 1.00 139.03 615 LYS A O 1
ATOM 4964 N N . LEU A 1 616 ? 147.812 123.389 150.667 1.00 136.07 616 LEU A N 1
ATOM 4965 C CA . LEU A 1 616 ? 146.961 122.211 150.580 1.00 136.07 616 LEU A CA 1
ATOM 4966 C C . LEU A 1 616 ? 147.787 120.931 150.535 1.00 136.07 616 LEU A C 1
ATOM 4967 O O . LEU A 1 616 ? 147.374 119.901 151.081 1.00 136.07 616 LEU A O 1
ATOM 4972 N N . ALA A 1 617 ? 148.961 120.976 149.904 1.00 131.63 617 ALA A N 1
ATOM 4973 C CA . ALA A 1 617 ? 149.845 119.816 149.932 1.00 131.63 617 ALA A CA 1
ATOM 4974 C C . ALA A 1 617 ? 150.287 119.498 151.356 1.00 131.63 617 ALA A C 1
ATOM 4975 O O . ALA A 1 617 ? 150.300 118.327 151.768 1.00 131.63 617 ALA A O 1
ATOM 4977 N N . LYS A 1 618 ? 150.643 120.529 152.127 1.00 122.61 618 LYS A N 1
ATOM 4978 C CA . LYS A 1 618 ? 151.009 120.311 153.520 1.00 122.61 618 LYS A CA 1
ATOM 4979 C C . LYS A 1 618 ? 149.853 119.702 154.302 1.00 122.61 618 LYS A C 1
ATOM 4980 O O . LYS A 1 618 ? 150.045 118.752 155.077 1.00 122.61 618 LYS A O 1
ATOM 4986 N N . ARG A 1 619 ? 148.642 120.227 154.107 1.00 113.07 619 ARG A N 1
ATOM 4987 C CA . ARG A 1 619 ? 147.491 119.681 154.817 1.00 113.07 619 ARG A CA 1
ATOM 4988 C C . ARG A 1 619 ? 147.267 118.214 154.469 1.00 113.07 619 ARG A C 1
ATOM 4989 O O . ARG A 1 619 ? 146.999 117.390 155.355 1.00 113.07 619 ARG A O 1
ATOM 4997 N N . SER A 1 620 ? 147.370 117.868 153.185 1.00 122.39 620 SER A N 1
ATOM 4998 C CA . SER A 1 620 ? 147.166 116.481 152.781 1.00 122.39 620 SER A CA 1
ATOM 4999 C C . SER A 1 620 ? 148.195 115.560 153.421 1.00 122.39 620 SER A C 1
ATOM 5000 O O . SER A 1 620 ? 147.856 114.466 153.897 1.00 122.39 620 SER A O 1
ATOM 5003 N N . ALA A 1 621 ? 149.462 115.978 153.435 1.00 115.55 621 ALA A N 1
ATOM 5004 C CA . ALA A 1 621 ? 150.486 115.146 154.053 1.00 115.55 621 ALA A CA 1
ATOM 5005 C C . ALA A 1 621 ? 150.207 114.940 155.538 1.00 115.55 621 ALA A C 1
ATOM 5006 O O . ALA A 1 621 ? 150.360 113.826 156.059 1.00 115.55 621 ALA A O 1
ATOM 5008 N N . ALA A 1 622 ? 149.785 115.999 156.234 1.00 114.12 622 ALA A N 1
ATOM 5009 C CA . ALA A 1 622 ? 149.476 115.859 157.655 1.00 114.12 622 ALA A CA 1
ATOM 5010 C C . ALA A 1 622 ? 148.315 114.897 157.879 1.00 114.12 622 ALA A C 1
ATOM 5011 O O . ALA A 1 622 ? 148.334 114.096 158.823 1.00 114.12 622 ALA A O 1
ATOM 5013 N N . LEU A 1 623 ? 147.290 114.964 157.028 1.00 112.81 623 LEU A N 1
ATOM 5014 C CA . LEU A 1 623 ? 146.157 114.053 157.175 1.00 112.81 623 LEU A CA 1
ATOM 5015 C C . LEU A 1 623 ? 146.582 112.600 156.981 1.00 112.81 623 LEU A C 1
ATOM 5016 O O . LEU A 1 623 ? 146.173 111.712 157.745 1.00 112.81 623 LEU A O 1
ATOM 5021 N N . GLU A 1 624 ? 147.405 112.338 155.966 1.00 115.02 624 GLU A N 1
ATOM 5022 C CA . GLU A 1 624 ? 147.870 110.972 155.750 1.00 115.02 624 GLU A CA 1
ATOM 5023 C C . GLU A 1 624 ? 148.701 110.480 156.928 1.00 115.02 624 GLU A C 1
ATOM 5024 O O . GLU A 1 624 ? 148.596 109.314 157.336 1.00 115.02 624 GLU A O 1
ATOM 5030 N N . ALA A 1 625 ? 149.538 111.356 157.487 1.00 112.90 625 ALA A N 1
ATOM 5031 C CA . ALA A 1 625 ? 150.323 110.967 158.653 1.00 112.90 625 ALA A CA 1
ATOM 5032 C C . ALA A 1 625 ? 149.427 110.638 159.840 1.00 112.90 625 ALA A C 1
ATOM 5033 O O . ALA A 1 625 ? 149.710 109.704 160.596 1.00 112.90 625 ALA A O 1
ATOM 5035 N N . CYS A 1 626 ? 148.353 111.407 160.034 1.00 130.08 626 CYS A N 1
ATOM 5036 C CA . CYS A 1 626 ? 147.422 111.103 161.117 1.00 130.08 626 CYS A CA 1
ATOM 5037 C C . CYS A 1 626 ? 146.784 109.731 160.927 1.00 130.08 626 CYS A C 1
ATOM 5038 O O . CYS A 1 626 ? 146.642 108.959 161.888 1.00 130.08 626 CYS A O 1
ATOM 5041 N N . LYS A 1 627 ? 146.383 109.418 159.692 1.00 131.54 627 LYS A N 1
ATOM 5042 C CA . LYS A 1 627 ? 145.882 108.079 159.387 1.00 131.54 627 LYS A CA 1
ATOM 5043 C C . LYS A 1 627 ? 146.886 107.010 159.805 1.00 131.54 627 LYS A C 1
ATOM 5044 O O . LYS A 1 627 ? 146.556 106.082 160.562 1.00 131.54 627 LYS A O 1
ATOM 5050 N N . LYS A 1 628 ? 148.127 107.141 159.335 1.00 136.71 628 LYS A N 1
ATOM 5051 C CA . LYS A 1 628 ? 149.124 106.107 159.598 1.00 136.71 628 LYS A CA 1
ATOM 5052 C C . LYS A 1 628 ? 149.420 105.983 161.087 1.00 136.71 628 LYS A C 1
ATOM 5053 O O . LYS A 1 628 ? 149.692 104.885 161.583 1.00 136.71 628 LYS A O 1
ATOM 5059 N N . LEU A 1 629 ? 149.386 107.100 161.815 1.00 125.97 629 LEU A N 1
ATOM 5060 C CA . LEU A 1 629 ? 149.632 107.047 163.251 1.00 125.97 629 LEU A CA 1
ATOM 5061 C C . LEU A 1 629 ? 148.515 106.311 163.976 1.00 125.97 629 LEU A C 1
ATOM 5062 O O . LEU A 1 629 ? 148.778 105.445 164.817 1.00 125.97 629 LEU A O 1
ATOM 5067 N N . HIS A 1 630 ? 147.258 106.645 163.672 1.00 128.43 630 HIS A N 1
ATOM 5068 C CA . HIS A 1 630 ? 146.160 105.987 164.377 1.00 128.43 630 HIS A CA 1
ATOM 5069 C C . HIS A 1 630 ? 146.130 104.495 164.084 1.00 128.43 630 HIS A C 1
ATOM 5070 O O . HIS A 1 630 ? 145.842 103.690 164.975 1.00 128.43 630 HIS A O 1
ATOM 5077 N N . GLU A 1 631 ? 146.413 104.105 162.838 1.00 148.95 631 GLU A N 1
ATOM 5078 C CA . GLU A 1 631 ? 146.378 102.682 162.512 1.00 148.95 631 GLU A CA 1
ATOM 5079 C C . GLU A 1 631 ? 147.371 101.894 163.358 1.00 148.95 631 GLU A C 1
ATOM 5080 O O . GLU A 1 631 ? 147.082 100.769 163.780 1.00 148.95 631 GLU A O 1
ATOM 5086 N N . MET A 1 632 ? 148.547 102.467 163.618 1.00 155.14 632 MET A N 1
ATOM 5087 C CA . MET A 1 632 ? 149.543 101.775 164.430 1.00 155.14 632 MET A CA 1
ATOM 5088 C C . MET A 1 632 ? 149.085 101.630 165.877 1.00 155.14 632 MET A C 1
ATOM 5089 O O . MET A 1 632 ? 149.243 100.561 166.478 1.00 155.14 632 MET A O 1
ATOM 5094 N N . GLY A 1 633 ? 148.522 102.687 166.455 1.00 142.37 633 GLY A N 1
ATOM 5095 C CA . GLY A 1 633 ? 148.048 102.616 167.823 1.00 142.37 633 GLY A CA 1
ATOM 5096 C C . GLY A 1 633 ? 148.625 103.662 168.756 1.00 142.37 633 GLY A C 1
ATOM 5097 O O . GLY A 1 633 ? 148.604 103.486 169.977 1.00 142.37 633 GLY A O 1
ATOM 5098 N N . GLU A 1 634 ? 149.145 104.756 168.200 1.00 143.60 634 GLU A N 1
ATOM 5099 C CA . GLU A 1 634 ? 149.649 105.851 169.017 1.00 143.60 634 GLU A CA 1
ATOM 5100 C C . GLU A 1 634 ? 148.549 106.768 169.526 1.00 143.60 634 GLU A C 1
ATOM 5101 O O . GLU A 1 634 ? 148.804 107.571 170.427 1.00 143.60 634 GLU A O 1
ATOM 5107 N N . LEU A 1 635 ? 147.347 106.670 168.975 1.00 132.96 635 LEU A N 1
ATOM 5108 C CA . LEU A 1 635 ? 146.222 107.489 169.393 1.00 132.96 635 LEU A CA 1
ATOM 5109 C C . LEU A 1 635 ? 145.143 106.595 169.987 1.00 132.96 635 LEU A C 1
ATOM 5110 O O . LEU A 1 635 ? 144.950 105.460 169.544 1.00 132.96 635 LEU A O 1
ATOM 5115 N N . ASP A 1 636 ? 144.445 107.110 170.990 1.00 150.98 636 ASP A N 1
ATOM 5116 C CA . ASP A 1 636 ? 143.500 106.310 171.756 1.00 150.98 636 ASP A CA 1
ATOM 5117 C C . ASP A 1 636 ? 142.177 106.193 171.003 1.00 150.98 636 ASP A C 1
ATOM 5118 O O . ASP A 1 636 ? 142.063 106.538 169.825 1.00 150.98 636 ASP A O 1
ATOM 5123 N N . ASP A 1 637 ? 141.154 105.692 171.697 1.00 157.99 637 ASP A N 1
ATOM 5124 C CA . ASP A 1 637 ? 139.825 105.571 171.115 1.00 157.99 637 ASP A CA 1
ATOM 5125 C C . ASP A 1 637 ? 139.219 106.918 170.756 1.00 157.99 637 ASP A C 1
ATOM 5126 O O . ASP A 1 637 ? 138.341 106.976 169.889 1.00 157.99 637 ASP A O 1
ATOM 5131 N N . HIS A 1 638 ? 139.657 107.997 171.398 1.00 135.47 638 HIS A N 1
ATOM 5132 C CA . HIS A 1 638 ? 139.116 109.324 171.147 1.00 135.47 638 HIS A CA 1
ATOM 5133 C C . HIS A 1 638 ? 140.005 110.161 170.238 1.00 135.47 638 HIS A C 1
ATOM 5134 O O . HIS A 1 638 ? 139.828 111.381 170.171 1.00 135.47 638 HIS A O 1
ATOM 5141 N N . LEU A 1 639 ? 140.950 109.535 169.539 1.00 118.50 639 LEU A N 1
ATOM 5142 C CA . LEU A 1 639 ? 141.855 110.210 168.613 1.00 118.50 639 LEU A CA 1
ATOM 5143 C C . LEU A 1 639 ? 142.675 111.295 169.296 1.00 118.50 639 LEU A C 1
ATOM 5144 O O . LEU A 1 639 ? 142.972 112.326 168.687 1.00 118.50 639 LEU A O 1
ATOM 5149 N N . LEU A 1 640 ? 143.031 111.086 170.554 1.00 132.38 640 LEU A N 1
ATOM 5150 C CA . LEU A 1 640 ? 143.939 111.941 171.299 1.00 132.38 640 LEU A CA 1
ATOM 5151 C C . LEU A 1 640 ? 145.305 111.282 171.416 1.00 132.38 640 LEU A C 1
ATOM 5152 O O . LEU A 1 640 ? 145.427 110.060 171.293 1.00 132.38 640 LEU A O 1
ATOM 5157 N N . PRO A 1 641 ? 146.364 112.060 171.627 1.00 145.11 641 PRO A N 1
ATOM 5158 C CA . PRO A 1 641 ? 147.674 111.451 171.880 1.00 145.11 641 PRO A CA 1
ATOM 5159 C C . PRO A 1 641 ? 147.634 110.596 173.135 1.00 145.11 641 PRO A C 1
ATOM 5160 O O . PRO A 1 641 ? 146.953 110.919 174.110 1.00 145.11 641 PRO A O 1
ATOM 5164 N N . VAL A 1 642 ? 148.373 109.486 173.098 1.00 173.87 642 VAL A N 1
ATOM 5165 C CA . VAL A 1 642 ? 148.333 108.534 174.201 1.00 173.87 642 VAL A CA 1
ATOM 5166 C C . VAL A 1 642 ? 148.849 109.199 175.466 1.00 173.87 642 VAL A C 1
ATOM 5167 O O . VAL A 1 642 ? 149.941 109.781 175.486 1.00 173.87 642 VAL A O 1
ATOM 5171 N N . LYS A 1 643 ? 148.060 109.118 176.535 1.00 200.58 643 LYS A N 1
ATOM 5172 C CA . LYS A 1 643 ? 148.356 109.798 177.794 1.00 200.58 643 LYS A CA 1
ATOM 5173 C C . LYS A 1 643 ? 148.999 108.863 178.803 1.00 200.58 643 LYS A C 1
ATOM 5174 O O . LYS A 1 643 ? 148.751 108.966 180.008 1.00 200.58 643 LYS A O 1
ATOM 5180 N N . ILE A 1 644 ? 149.827 107.928 178.332 1.00 237.18 644 ILE A N 1
ATOM 5181 C CA . ILE A 1 644 ? 150.512 107.018 179.239 1.00 237.18 644 ILE A CA 1
ATOM 5182 C C . ILE A 1 644 ? 151.445 107.812 180.140 1.00 237.18 644 ILE A C 1
ATOM 5183 O O . ILE A 1 644 ? 152.189 108.688 179.681 1.00 237.18 644 ILE A O 1
ATOM 5188 N N . SER A 1 645 ? 151.394 107.522 181.437 1.00 259.35 645 SER A N 1
ATOM 5189 C CA . SER A 1 645 ? 152.211 108.207 182.422 1.00 259.35 645 SER A CA 1
ATOM 5190 C C . SER A 1 645 ? 152.824 107.187 183.371 1.00 259.35 645 SER A C 1
ATOM 5191 O O . SER A 1 645 ? 152.283 106.095 183.568 1.00 259.35 645 SER A O 1
ATOM 5194 N N . ARG A 1 646 ? 153.958 107.555 183.956 1.00 281.65 646 ARG A N 1
ATOM 5195 C CA . ARG A 1 646 ? 154.674 106.665 184.861 1.00 281.65 646 ARG A CA 1
ATOM 5196 C C . ARG A 1 646 ? 154.111 106.760 186.274 1.00 281.65 646 ARG A C 1
ATOM 5197 O O . ARG A 1 646 ? 153.281 107.620 186.566 1.00 281.65 646 ARG A O 1
#

Secondary structure (DSSP, 8-state):
----SPPHHHHHHHHHHHHS-EEEE--TTS-HHHHHHHHHHHTGGGT-S-TTSS--EEEEEESSHHHHHHHHHHHHHHS---EEEE-TTS-GGG--HHHHHHHHHH-SEEEEEHHHHHHHHHTTS--SSSEEEEEESSGGG--TT-HHHHHHHHHHT--STTPPEEEEEES-S--S---TTSHHHHHHHHHHHHTSEEE--TTHHHHHHHTGGG--EEEEEEE-S----HHHHHHHHHHHHHHHHHHHHHHT--TTTHHHHHHHHHHHHHHHHHHHHT-HHHHHHHHHHHHHHHSGGGTT--HHHHHHHHHHHHHHHHHHHHHHHHHHHHSS-HHHHS-HHHHHHHHHIIIIIIHHHHSS----EEEE-SSSHHHHHHHHHHHHHHHT--SSSTT--EEEE--TT---SS--TTT---STHHHHHHHHHHHSS--EEEESSSSSSSS-----SEEEESS---SHHHHHHHHHH--STT-EEEEEEESTTHHHHHHHHHHHHHHHHHHHHTTS--PPPPHHHHHT----SS--B-TT-TTS--B-TTSSHHHHHHHHHTSSS-TT-----EEEEEEEE-TTSSEEEEEEEE--TTSS--S-EE---BSSHHHHHHHHHHHHHHHHHHHTSB-TTS-B-----

Foldseek 3Di:
DDPPDDDPLLVVVLVVQVPAAEEEADFPPLCVLVSVLVNCVVPVVQQDDAPPPQGAAEEEEDADDVLQVVSQVVNVVPDPFFEDEDEPPVPCVPDDLVVVNVVSRVGHYYYYYLVVVVVCCQLQSDLLQRYAEYEEEALLVCDDPPSVLVVCVSVLPDDDVRHHHYYYYHHDNDDAADFLVCPVVSQLLSCLSRQHYYAYGPPVVVSCVPAVVQQAAEDEAAFALPPADPLLVVVVVVLVVVVVVLVVVVVVDDPPCVVVSVVVVVVSVVLNVCCSAWHDVLSLVVLVVVVVVCVVVPPPDDVVVVVVVVVSVVSNVVSVVVVVVVCVVCVPPPVRGTGRLVVVVVVVCVVPVLVVVVDPDDAAEEEEDADDLVLVSVQVVLVVVLVVVDPSNVQADEDEDEDAPPDDPDCCPPDDPNDCVNVVVQVDQQVDPHRYYYYHPPCLDDDDHDAHQEYEHSDDDRHLVSVSSSSSRHRDHNHHYYYYDYDVCVVVVVVVVVSSVSNVVVVVVSNDDDDRDDPVSNVPDDDDPDDWDDPPPDSRRIDDLVHQQVQQLVLQQPFDDDPVDSQGKDKDWDWDADPVRQIWIKMKIAGGPRDPDGDIFIFDTDRDPSSNVSRRRRRVLVVCVVVPQADRSSHGDPDDD

B-factor: mean 170.08, std 51.87, range [89.24, 338.84]

Solvent-accessible surface area: 35002 Å² total; per-residue (Å²): 183,27,101,142,109,58,36,93,8,12,73,61,2,25,67,92,3,72,134,138,26,11,2,1,12,8,32,69,55,1,25,33,53,43,2,1,7,28,2,16,101,89,35,18,135,86,13,146,34,72,30,128,110,54,10,71,11,4,4,8,0,0,61,58,88,61,15,4,91,60,23,1,152,47,4,117,119,48,19,109,36,112,15,4,61,11,25,64,138,101,37,20,72,70,55,86,94,105,81,12,68,111,25,3,86,136,24,44,4,1,0,0,22,8,98,17,0,14,55,5,14,17,25,29,30,18,82,8,46,48,2,12,1,4,0,2,14,36,1,6,67,6,66,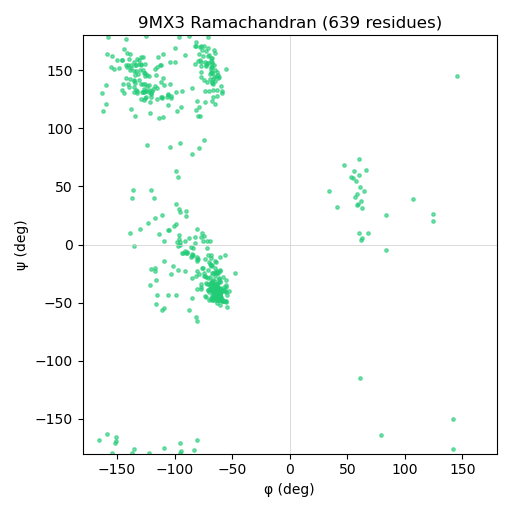154,82,49,37,4,48,32,2,3,54,28,9,60,114,39,121,138,141,48,65,8,81,5,2,1,13,3,34,4,12,8,49,55,182,14,132,53,120,64,0,72,120,84,0,137,94,15,9,21,10,7,30,3,33,8,20,19,0,70,43,36,108,78,0,41,114,108,45,62,80,38,146,16,141,54,42,62,24,37,30,64,46,119,154,95,36,90,8,20,80,57,8,42,76,38,9,50,110,15,56,86,53,6,47,58,58,42,138,109,37,107,154,130,39,53,78,16,3,121,96,29,57,108,32,23,94,54,14,55,84,26,12,61,81,1,2,15,51,1,3,42,66,7,12,118,12,38,31,140,45,48,93,179,97,81,78,176,60,57,136,97,51,50,81,28,25,99,58,31,81,50,34,33,85,58,24,52,86,43,28,101,61,55,52,128,130,30,149,90,51,65,90,28,39,19,14,39,18,2,66,68,2,10,72,17,4,68,108,51,3,18,85,56,46,122,54,121,110,148,23,27,1,2,2,2,7,99,166,65,73,14,0,45,6,1,42,73,13,9,64,92,48,19,77,107,222,57,116,67,15,79,40,14,103,8,39,40,0,5,11,80,131,50,74,44,128,72,131,97,42,24,112,23,16,64,54,146,77,33,132,71,18,15,117,97,5,104,155,26,98,8,27,4,0,0,0,20,69,41,4,12,78,24,45,89,8,40,129,0,36,8,0,4,19,2,34,71,18,156,29,11,61,20,6,34,30,0,28,25,26,3,69,14,125,105,6,60,1,0,1,5,2,66,87,113,79,88,116,134,17,78,115,54,16,80,74,32,73,71,4,71,112,49,39,108,136,14,40,141,115,58,129,63,37,50,109,112,48,6,89,82,16,103,93,50,101,43,103,59,43,61,38,108,42,114,129,15,10,46,7,22,6,38,29,1,42,72,19,4,64,90,11,6,78,97,35,104,49,80,214,167,62,114,71,80,12,142,49,85,80,112,88,105,76,80,148,73,124,99,109,38,30,100,0,32,1,127,22,17,135,60,0,60,16,137,106,65,10,63,7,99,56,12,74,45,106,146,33,0,60,44,4,0,0,22,71,0,6,54,76,3,30,125,100,51,36,17,62,95,41,2,37,12,72,108,121,84,223

Radius of gyration: 29.3 Å; Cα contacts (8 Å, |Δi|>4): 810; chains: 1; bounding box: 75×78×58 Å